Protein AF-A0A8S1ZGZ4-F1 (afdb_monomer_lite)

Structure (mmCIF, N/CA/C/O backbone):
data_AF-A0A8S1ZGZ4-F1
#
_entry.id   AF-A0A8S1ZGZ4-F1
#
loop_
_atom_site.group_PDB
_atom_site.id
_atom_site.type_symbol
_atom_site.label_atom_id
_atom_site.label_alt_id
_atom_site.label_comp_id
_atom_site.label_asym_id
_atom_site.label_entity_id
_atom_site.label_seq_id
_atom_site.pdbx_PDB_ins_code
_atom_site.Cartn_x
_atom_site.Cartn_y
_atom_site.Cartn_z
_atom_site.occupancy
_atom_site.B_iso_or_equiv
_atom_site.auth_seq_id
_atom_site.auth_comp_id
_atom_site.auth_asym_id
_atom_site.auth_atom_id
_atom_site.pdbx_PDB_model_num
ATOM 1 N N . MET A 1 1 ? 27.454 -4.202 -99.238 1.00 55.25 1 MET A N 1
ATOM 2 C CA . MET A 1 1 ? 28.048 -3.419 -98.124 1.00 55.25 1 MET A CA 1
ATOM 3 C C . MET A 1 1 ? 27.084 -3.150 -96.966 1.00 55.25 1 MET A C 1
ATOM 5 O O . MET A 1 1 ? 27.547 -2.927 -95.855 1.00 55.25 1 MET A O 1
ATOM 9 N N . GLU A 1 2 ? 25.766 -3.207 -97.170 1.00 52.31 2 GLU A N 1
ATOM 10 C CA . GLU A 1 2 ? 24.772 -2.875 -96.133 1.00 52.31 2 GLU A CA 1
ATOM 11 C C . GLU A 1 2 ? 24.447 -4.034 -95.172 1.00 52.31 2 GLU A C 1
ATOM 13 O O . GLU A 1 2 ? 24.202 -3.818 -93.986 1.00 52.31 2 GLU A O 1
ATOM 18 N N . THR A 1 3 ? 24.550 -5.280 -95.640 1.00 53.25 3 THR A N 1
ATOM 19 C CA . THR A 1 3 ? 24.254 -6.482 -94.839 1.00 53.25 3 THR A CA 1
ATOM 20 C C . THR A 1 3 ? 25.357 -6.811 -93.825 1.00 53.25 3 THR A C 1
ATOM 22 O O . THR A 1 3 ? 25.062 -7.242 -92.715 1.00 53.25 3 THR A O 1
ATOM 25 N N . GLN A 1 4 ? 26.626 -6.521 -94.143 1.00 50.28 4 GLN A N 1
ATOM 26 C CA . GLN A 1 4 ? 27.742 -6.685 -93.198 1.00 50.28 4 GLN A CA 1
ATOM 27 C C . GLN A 1 4 ? 27.735 -5.631 -92.079 1.00 50.28 4 GLN A C 1
ATOM 29 O O . GLN A 1 4 ? 28.105 -5.942 -90.950 1.00 50.28 4 GLN A O 1
ATOM 34 N N . ARG A 1 5 ? 27.253 -4.405 -92.342 1.00 51.22 5 ARG A N 1
ATOM 35 C CA . ARG A 1 5 ? 27.138 -3.365 -91.303 1.00 51.22 5 ARG A CA 1
ATOM 36 C C . ARG A 1 5 ? 26.069 -3.683 -90.258 1.00 51.22 5 ARG A C 1
ATOM 38 O O . ARG A 1 5 ? 26.283 -3.352 -89.095 1.00 51.22 5 ARG A O 1
ATOM 45 N N . ARG A 1 6 ? 24.965 -4.345 -90.635 1.00 49.91 6 ARG A N 1
ATOM 46 C CA . ARG A 1 6 ? 23.877 -4.722 -89.706 1.00 49.91 6 ARG A CA 1
ATOM 47 C C . ARG A 1 6 ? 24.255 -5.860 -88.752 1.00 49.91 6 ARG A C 1
ATOM 49 O O . ARG A 1 6 ? 23.847 -5.839 -87.598 1.00 49.91 6 ARG A O 1
ATOM 56 N N . ILE A 1 7 ? 25.085 -6.806 -89.196 1.00 52.94 7 ILE A N 1
ATOM 57 C CA . ILE A 1 7 ? 25.574 -7.900 -88.337 1.00 52.94 7 ILE A CA 1
ATOM 58 C C . ILE A 1 7 ? 26.598 -7.369 -87.323 1.00 52.94 7 ILE A C 1
ATOM 60 O O . ILE A 1 7 ? 26.542 -7.723 -86.149 1.00 52.94 7 ILE A O 1
ATOM 64 N N . ILE A 1 8 ? 27.472 -6.445 -87.736 1.00 52.94 8 ILE A N 1
ATOM 65 C CA . ILE A 1 8 ? 28.462 -5.834 -86.837 1.00 52.94 8 ILE A CA 1
ATOM 66 C C . ILE A 1 8 ? 27.777 -4.934 -85.794 1.00 52.94 8 ILE A C 1
ATOM 68 O O . ILE A 1 8 ? 28.098 -5.032 -84.617 1.00 52.94 8 ILE A O 1
ATOM 72 N N . THR A 1 9 ? 26.767 -4.139 -86.170 1.00 52.34 9 THR A N 1
ATOM 73 C CA . THR A 1 9 ? 26.016 -3.307 -85.202 1.00 52.34 9 THR A CA 1
ATOM 74 C C . THR A 1 9 ? 25.133 -4.122 -84.250 1.00 52.34 9 THR A C 1
ATOM 76 O O . THR A 1 9 ? 25.012 -3.752 -83.083 1.00 52.34 9 THR A O 1
ATOM 79 N N . SER A 1 10 ? 24.576 -5.256 -84.690 1.00 51.97 10 SER A N 1
ATOM 80 C CA . SER A 1 10 ? 23.815 -6.167 -83.821 1.00 51.97 10 SER A CA 1
ATOM 81 C C . SER A 1 10 ? 24.713 -6.915 -82.825 1.00 51.97 10 SER A C 1
ATOM 83 O O . SER A 1 10 ? 24.367 -6.984 -81.646 1.00 51.97 10 SER A O 1
ATOM 85 N N . CYS A 1 11 ? 25.897 -7.381 -83.246 1.00 52.00 11 CYS A N 1
ATOM 86 C CA . CYS A 1 11 ? 26.878 -7.987 -82.340 1.00 52.00 11 CYS A CA 1
ATOM 87 C C . CYS A 1 11 ? 27.464 -6.972 -81.347 1.00 52.00 11 CYS A C 1
ATOM 89 O O . CYS A 1 11 ? 27.639 -7.304 -80.178 1.00 52.00 11 CYS A O 1
ATOM 91 N N . SER A 1 12 ? 27.713 -5.725 -81.763 1.00 55.53 12 SER A N 1
ATOM 92 C CA . SER A 1 12 ? 28.175 -4.663 -80.856 1.00 55.53 12 SER A CA 1
ATOM 93 C C . SER A 1 12 ? 27.110 -4.258 -79.832 1.00 55.53 12 SER A C 1
ATOM 95 O O . SER A 1 12 ? 27.448 -3.979 -78.685 1.00 55.53 12 SER A O 1
ATOM 97 N N . SER A 1 13 ? 25.827 -4.264 -80.210 1.00 56.12 13 SER A N 1
ATOM 98 C CA . SER A 1 13 ? 24.723 -3.935 -79.301 1.00 56.12 13 SER A CA 1
ATOM 99 C C . SER A 1 13 ? 24.428 -5.064 -78.305 1.00 56.12 13 SER A C 1
ATOM 101 O O . SER A 1 13 ? 24.214 -4.781 -77.129 1.00 56.12 13 SER A O 1
ATOM 103 N N . MET A 1 14 ? 24.520 -6.337 -78.720 1.00 57.97 14 MET A N 1
ATOM 104 C CA . MET A 1 14 ? 24.410 -7.475 -77.795 1.00 57.97 14 MET A CA 1
ATOM 105 C C . MET A 1 14 ? 25.622 -7.595 -76.868 1.00 57.97 14 MET A C 1
ATOM 107 O O . MET A 1 14 ? 25.438 -7.876 -75.689 1.00 57.97 14 MET A O 1
ATOM 111 N N . ALA A 1 15 ? 26.839 -7.321 -77.351 1.00 62.81 15 ALA A N 1
ATOM 112 C CA . ALA A 1 15 ? 28.035 -7.284 -76.508 1.00 62.81 15 ALA A CA 1
ATOM 113 C C . ALA A 1 15 ? 27.983 -6.135 -75.489 1.00 62.81 15 ALA A C 1
ATOM 115 O O . ALA A 1 15 ? 28.354 -6.333 -74.337 1.00 62.81 15 ALA A O 1
ATOM 116 N N . ALA A 1 16 ? 27.465 -4.963 -75.875 1.00 63.78 16 ALA A N 1
ATOM 117 C CA . ALA A 1 16 ? 27.251 -3.847 -74.957 1.00 63.78 16 ALA A CA 1
ATOM 118 C C . ALA A 1 16 ? 26.170 -4.157 -73.909 1.00 63.78 16 ALA A C 1
ATOM 120 O O . ALA A 1 16 ? 26.357 -3.825 -72.744 1.00 63.78 16 ALA A O 1
ATOM 121 N N . LEU A 1 17 ? 25.082 -4.845 -74.282 1.00 63.00 17 LEU A N 1
ATOM 122 C CA . LEU A 1 17 ? 24.050 -5.278 -73.332 1.00 63.00 17 LEU A CA 1
ATOM 123 C C . LEU A 1 17 ? 24.567 -6.354 -72.367 1.00 63.00 17 LEU A C 1
ATOM 125 O O . LEU A 1 17 ? 24.240 -6.317 -71.184 1.00 63.00 17 LEU A O 1
ATOM 129 N N . PHE A 1 18 ? 25.393 -7.285 -72.856 1.00 65.00 18 PHE A N 1
ATOM 130 C CA . PHE A 1 18 ? 26.029 -8.306 -72.024 1.00 65.00 18 PHE A CA 1
ATOM 131 C C . PHE A 1 18 ? 27.053 -7.681 -71.077 1.00 65.00 18 PHE A C 1
ATOM 133 O O . PHE A 1 18 ? 27.026 -7.993 -69.897 1.00 65.00 18 PHE A O 1
ATOM 140 N N . LEU A 1 19 ? 27.874 -6.739 -71.558 1.00 64.06 19 LEU A N 1
ATOM 141 C CA . LEU A 1 19 ? 28.823 -5.982 -70.736 1.00 64.06 19 LEU A CA 1
ATOM 142 C C . LEU A 1 19 ? 28.114 -5.116 -69.688 1.00 64.06 19 LEU A C 1
ATOM 144 O O . LEU A 1 19 ? 28.581 -5.038 -68.556 1.00 64.06 19 LEU A O 1
ATOM 148 N N . PHE A 1 20 ? 26.967 -4.520 -70.027 1.00 66.44 20 PHE A N 1
ATOM 149 C CA . PHE A 1 20 ? 26.159 -3.727 -69.099 1.00 66.44 20 PHE A CA 1
ATOM 150 C C . PHE A 1 20 ? 25.445 -4.605 -68.060 1.00 66.44 20 PHE A C 1
ATOM 152 O O . PHE A 1 20 ? 25.427 -4.253 -66.887 1.00 66.44 20 PHE A O 1
ATOM 159 N N . MET A 1 21 ? 24.940 -5.784 -68.445 1.00 62.62 21 MET A N 1
ATOM 160 C CA . MET A 1 21 ? 24.380 -6.779 -67.517 1.00 62.62 21 MET A CA 1
ATOM 161 C C . MET A 1 21 ? 25.453 -7.410 -66.625 1.00 62.62 21 MET A C 1
ATOM 163 O O . MET A 1 21 ? 25.217 -7.588 -65.434 1.00 62.62 21 MET A O 1
ATOM 167 N N . THR A 1 22 ? 26.652 -7.695 -67.144 1.00 60.59 22 THR A N 1
ATOM 168 C CA . THR A 1 22 ? 27.775 -8.165 -66.320 1.00 60.59 22 THR A CA 1
ATOM 169 C C . THR A 1 22 ? 28.319 -7.061 -65.424 1.00 60.59 22 THR A C 1
ATOM 171 O O . THR A 1 22 ? 28.725 -7.360 -64.311 1.00 60.59 22 THR A O 1
ATOM 174 N N . ALA A 1 23 ? 28.275 -5.792 -65.844 1.00 58.47 23 ALA A N 1
ATOM 175 C CA . ALA A 1 23 ? 28.620 -4.656 -64.992 1.00 58.47 23 ALA A CA 1
ATOM 176 C C . ALA A 1 23 ? 27.558 -4.411 -63.907 1.00 58.47 23 ALA A C 1
ATOM 178 O O . ALA A 1 23 ? 27.926 -4.097 -62.778 1.00 58.47 23 ALA A O 1
ATOM 179 N N . LEU A 1 24 ? 26.265 -4.627 -64.194 1.00 53.91 24 LEU A N 1
ATOM 180 C CA . LEU A 1 24 ? 25.188 -4.605 -63.193 1.00 53.91 24 LEU A CA 1
ATOM 181 C C . LEU A 1 24 ? 25.302 -5.776 -62.200 1.00 53.91 24 LEU A C 1
ATOM 183 O O . LEU A 1 24 ? 25.127 -5.586 -61.003 1.00 53.91 24 LEU A O 1
ATOM 187 N N . MET A 1 25 ? 25.659 -6.978 -62.665 1.00 53.88 25 MET A N 1
ATOM 188 C CA . MET A 1 25 ? 25.876 -8.137 -61.786 1.00 53.88 25 MET A CA 1
ATOM 189 C C . MET A 1 25 ? 27.199 -8.050 -61.004 1.00 53.88 25 MET A C 1
ATOM 191 O O . MET A 1 25 ? 27.267 -8.494 -59.859 1.00 53.88 25 MET A O 1
ATOM 195 N N . ALA A 1 26 ? 28.233 -7.412 -61.561 1.00 48.25 26 ALA A N 1
ATOM 196 C CA . ALA A 1 26 ? 29.494 -7.147 -60.865 1.00 48.25 26 ALA A CA 1
ATOM 197 C C . ALA A 1 26 ? 29.379 -5.994 -59.852 1.00 48.25 26 ALA A C 1
ATOM 199 O O . ALA A 1 26 ? 30.044 -6.034 -58.822 1.00 48.25 26 ALA A O 1
ATOM 200 N N . SER A 1 27 ? 28.495 -5.015 -60.081 1.00 43.72 27 SER A N 1
ATOM 201 C CA . SER A 1 27 ? 28.184 -3.955 -59.103 1.00 43.72 27 SER A CA 1
ATOM 202 C C . SER A 1 27 ? 27.203 -4.393 -58.005 1.00 43.72 27 SER A C 1
ATOM 204 O O . SER A 1 27 ? 27.104 -3.721 -56.982 1.00 43.72 27 SER A O 1
ATOM 206 N N . CYS A 1 28 ? 26.552 -5.553 -58.150 1.00 39.19 28 CYS A N 1
ATOM 207 C CA . CYS A 1 28 ? 25.746 -6.184 -57.097 1.00 39.19 28 CYS A CA 1
ATOM 208 C C . CYS A 1 28 ? 26.504 -7.225 -56.249 1.00 39.19 28 CYS A C 1
ATOM 210 O O . CYS A 1 28 ? 25.917 -7.771 -55.319 1.00 39.19 28 CYS A O 1
ATOM 212 N N . SER A 1 29 ? 27.788 -7.490 -56.520 1.00 41.03 29 SER A N 1
ATOM 213 C CA . SER A 1 29 ? 28.545 -8.571 -55.857 1.00 41.03 29 SER A CA 1
ATOM 214 C C . SER A 1 29 ? 29.608 -8.088 -54.862 1.00 41.03 29 SER A C 1
ATOM 216 O O . SER A 1 29 ? 30.465 -8.857 -54.438 1.00 41.03 29 SER A O 1
ATOM 218 N N . SER A 1 30 ? 29.546 -6.826 -54.444 1.00 40.81 30 SER A N 1
ATOM 219 C CA . SER A 1 30 ? 30.388 -6.298 -53.368 1.00 40.81 30 SER A CA 1
ATOM 220 C C . SER A 1 30 ? 29.568 -5.450 -52.403 1.00 40.81 30 SER A C 1
ATOM 222 O O . SER A 1 30 ? 29.885 -4.292 -52.141 1.00 40.81 30 SER A O 1
ATOM 224 N N . ILE A 1 31 ? 28.520 -6.045 -51.830 1.00 37.00 31 ILE A N 1
ATOM 225 C CA . ILE A 1 31 ? 28.257 -5.772 -50.419 1.00 37.00 31 ILE A CA 1
ATOM 226 C C . ILE A 1 31 ? 29.355 -6.552 -49.710 1.00 37.00 31 ILE A C 1
ATOM 228 O O . ILE A 1 31 ? 29.251 -7.764 -49.534 1.00 37.00 31 ILE A O 1
ATOM 232 N N . ALA A 1 32 ? 30.468 -5.880 -49.415 1.00 32.84 32 ALA A N 1
ATOM 233 C CA . ALA A 1 32 ? 31.387 -6.401 -48.423 1.00 32.84 32 ALA A CA 1
ATOM 234 C C . ALA A 1 32 ? 30.526 -6.711 -47.196 1.00 32.84 32 ALA A C 1
ATOM 236 O O . ALA A 1 32 ? 29.868 -5.810 -46.673 1.00 32.84 32 ALA A O 1
ATOM 237 N N . ALA A 1 33 ? 30.447 -7.985 -46.808 1.00 36.81 33 ALA A N 1
ATOM 238 C CA . ALA A 1 33 ? 29.915 -8.332 -45.508 1.00 36.81 33 ALA A CA 1
ATOM 239 C C . ALA A 1 33 ? 30.717 -7.493 -44.513 1.00 36.81 33 ALA A C 1
ATOM 241 O O . ALA A 1 33 ? 31.943 -7.621 -44.441 1.00 36.81 33 ALA A O 1
ATOM 242 N N . SER A 1 34 ? 30.044 -6.559 -43.838 1.00 39.81 34 SER A N 1
ATOM 243 C CA . SER A 1 34 ? 30.618 -5.882 -42.684 1.00 39.81 34 SER A CA 1
ATOM 244 C C . SER A 1 34 ? 31.218 -6.975 -41.800 1.00 39.81 34 SER A C 1
ATOM 246 O O . SER A 1 34 ? 30.541 -7.989 -41.612 1.00 39.81 34 SER A O 1
ATOM 248 N N . PRO A 1 35 ? 32.467 -6.837 -41.323 1.00 43.38 35 PRO A N 1
ATOM 249 C CA . PRO A 1 35 ? 33.077 -7.869 -40.498 1.00 43.38 35 PRO A CA 1
ATOM 250 C C . PRO A 1 35 ? 32.102 -8.213 -39.374 1.00 43.38 35 PRO A C 1
ATOM 252 O O . PRO A 1 35 ? 31.629 -7.304 -38.686 1.00 43.38 35 PRO A O 1
ATOM 255 N N . THR A 1 36 ? 31.743 -9.493 -39.257 1.00 50.78 36 THR A N 1
ATOM 256 C CA . THR A 1 36 ? 30.897 -9.998 -38.179 1.00 50.78 36 THR A CA 1
ATOM 257 C C . THR A 1 36 ? 31.598 -9.617 -36.884 1.00 50.78 36 THR A C 1
ATOM 259 O O . THR A 1 36 ? 32.667 -10.139 -36.575 1.00 50.78 36 THR A O 1
ATOM 262 N N . GLN A 1 37 ? 31.084 -8.594 -36.198 1.00 62.62 37 GLN A N 1
ATOM 263 C CA . GLN A 1 37 ? 31.724 -8.097 -34.987 1.00 62.62 37 GLN A CA 1
ATOM 264 C C . GLN A 1 37 ? 31.580 -9.173 -33.921 1.00 62.62 37 GLN A C 1
ATOM 266 O O . GLN A 1 37 ? 30.465 -9.608 -33.624 1.00 62.62 37 GLN A O 1
ATOM 271 N N . SER A 1 38 ? 32.704 -9.612 -33.363 1.00 79.56 38 SER A N 1
ATOM 272 C CA . SER A 1 38 ? 32.685 -10.611 -32.305 1.00 79.56 38 SER A CA 1
ATOM 273 C C . SER A 1 38 ? 32.107 -9.997 -31.025 1.00 79.56 38 SER A C 1
ATOM 275 O O . SER A 1 38 ? 32.157 -8.777 -30.828 1.00 79.56 38 SER A O 1
ATOM 277 N N . PHE A 1 39 ? 31.549 -10.826 -30.136 1.00 89.19 39 PHE A N 1
ATOM 278 C CA . PHE A 1 39 ? 31.057 -10.369 -28.827 1.00 89.19 39 PHE A CA 1
ATOM 279 C C . PHE A 1 39 ? 32.114 -9.539 -28.087 1.00 89.19 39 PHE A C 1
ATOM 281 O O . PHE A 1 39 ? 31.843 -8.435 -27.611 1.00 89.19 39 PHE A O 1
ATOM 288 N N . GLU A 1 40 ? 33.343 -10.054 -28.082 1.00 89.19 40 GLU A N 1
ATOM 289 C CA . GLU A 1 40 ? 34.502 -9.468 -27.417 1.00 89.19 40 GLU A CA 1
ATOM 290 C C . GLU A 1 40 ? 34.894 -8.102 -27.979 1.00 89.19 40 GLU A C 1
ATOM 292 O O . GLU A 1 40 ? 35.521 -7.313 -27.281 1.00 89.19 40 GLU A O 1
ATOM 297 N N . ASP A 1 41 ? 34.517 -7.748 -29.205 1.00 88.81 41 ASP A N 1
ATOM 298 C CA . ASP A 1 41 ? 34.829 -6.415 -29.729 1.00 88.81 41 ASP A CA 1
ATOM 299 C C . ASP A 1 41 ? 33.991 -5.325 -29.047 1.00 88.81 41 ASP A C 1
ATOM 301 O O . ASP A 1 41 ? 34.423 -4.174 -28.930 1.00 88.81 41 ASP A O 1
ATOM 305 N N . ASN A 1 42 ? 32.799 -5.680 -28.561 1.00 90.94 42 ASN A N 1
ATOM 306 C CA . ASN A 1 42 ? 31.802 -4.714 -28.112 1.00 90.94 42 ASN A CA 1
ATOM 307 C C . ASN A 1 42 ? 31.422 -4.837 -26.641 1.00 90.94 42 ASN A C 1
ATOM 309 O O . ASN A 1 42 ? 31.034 -3.822 -26.055 1.00 90.94 42 ASN A O 1
ATOM 313 N N . PHE A 1 43 ? 31.528 -6.023 -26.043 1.00 95.19 43 PHE A N 1
ATOM 314 C CA . PHE A 1 43 ? 30.915 -6.328 -24.754 1.00 95.19 43 PHE A CA 1
ATOM 315 C C . PHE A 1 43 ? 31.894 -6.889 -23.724 1.00 95.19 43 PHE A C 1
ATOM 317 O O . PHE A 1 43 ? 32.937 -7.436 -24.061 1.00 95.19 43 PHE A O 1
ATOM 324 N N . ASN A 1 44 ? 31.528 -6.733 -22.454 1.00 94.31 44 ASN A N 1
ATOM 325 C CA . ASN A 1 44 ? 32.088 -7.449 -21.316 1.00 94.31 44 ASN A CA 1
ATOM 326 C C . ASN A 1 44 ? 30.947 -8.182 -20.602 1.00 94.31 44 ASN A C 1
ATOM 328 O O . ASN A 1 44 ? 29.873 -7.603 -20.404 1.00 94.31 44 ASN A O 1
ATOM 332 N N . ILE A 1 45 ? 31.193 -9.412 -20.157 1.00 93.81 45 ILE A N 1
ATOM 333 C CA . ILE A 1 45 ? 30.293 -10.113 -19.234 1.00 93.81 45 ILE A CA 1
ATOM 334 C C . ILE A 1 45 ? 30.349 -9.395 -17.880 1.00 93.81 45 ILE A C 1
ATOM 336 O O . ILE A 1 45 ? 31.421 -9.022 -17.407 1.00 93.81 45 ILE A O 1
ATOM 340 N N . MET A 1 46 ? 29.191 -9.151 -17.269 1.00 88.31 46 MET A N 1
ATOM 341 C CA . MET A 1 46 ? 29.104 -8.439 -15.994 1.00 88.31 46 MET A CA 1
ATOM 342 C C . MET A 1 46 ? 29.155 -9.383 -14.793 1.00 88.31 46 MET A C 1
ATOM 344 O O . MET A 1 46 ? 29.823 -9.084 -13.806 1.00 88.31 46 MET A O 1
ATOM 348 N N . TRP A 1 47 ? 28.419 -10.497 -14.854 1.00 85.31 47 TRP A N 1
ATOM 349 C CA . TRP A 1 47 ? 28.406 -11.527 -13.817 1.00 85.31 47 TRP A CA 1
ATOM 350 C C . TRP A 1 47 ? 27.997 -12.890 -14.391 1.00 85.31 47 TRP A C 1
ATOM 352 O O . TRP A 1 47 ? 27.318 -12.972 -15.413 1.00 85.31 47 TRP A O 1
ATOM 362 N N . SER A 1 48 ? 28.404 -13.947 -13.685 1.00 86.12 48 SER A N 1
ATOM 363 C CA . SER A 1 48 ? 28.189 -15.359 -14.024 1.00 86.12 48 SER A CA 1
ATOM 364 C C . SER A 1 48 ? 28.632 -15.762 -15.437 1.00 86.12 48 SER A C 1
ATOM 366 O O . SER A 1 48 ? 27.816 -16.025 -16.319 1.00 86.12 48 SER A O 1
ATOM 368 N N . GLU A 1 49 ? 29.948 -15.868 -15.640 1.00 87.31 49 GLU A N 1
ATOM 369 C CA . GLU A 1 49 ? 30.531 -16.357 -16.902 1.00 87.31 49 GLU A CA 1
ATOM 370 C C . GLU A 1 49 ? 30.071 -17.781 -17.254 1.00 87.31 49 GLU A C 1
ATOM 372 O O . GLU A 1 49 ? 29.899 -18.100 -18.425 1.00 87.31 49 GLU A O 1
ATOM 377 N N . ASN A 1 50 ? 29.782 -18.619 -16.251 1.00 91.75 50 ASN A N 1
ATOM 378 C CA . ASN A 1 50 ? 29.307 -19.993 -16.455 1.00 91.75 50 ASN A CA 1
ATOM 379 C C . ASN A 1 50 ? 27.893 -20.073 -17.065 1.00 91.75 50 ASN A C 1
ATOM 381 O O . ASN A 1 50 ? 27.505 -21.128 -17.563 1.00 91.75 50 ASN A O 1
ATOM 385 N N . HIS A 1 51 ? 27.135 -18.973 -17.029 1.00 94.94 51 HIS A N 1
ATOM 386 C CA . HIS A 1 51 ? 25.774 -18.859 -17.567 1.00 94.94 51 HIS A CA 1
ATOM 387 C C . HIS A 1 51 ? 25.732 -18.098 -18.899 1.00 94.94 51 HIS A C 1
ATOM 389 O O . HIS A 1 51 ? 24.655 -17.745 -19.385 1.00 94.94 51 HIS A O 1
ATOM 395 N N . PHE A 1 52 ? 26.903 -17.856 -19.489 1.00 96.19 52 PHE A N 1
ATOM 396 C CA . PHE A 1 52 ? 27.070 -17.295 -20.818 1.00 96.19 52 PHE A CA 1
ATOM 397 C C . PHE A 1 52 ? 27.696 -18.347 -21.735 1.00 96.19 52 PHE A C 1
ATOM 399 O O . PHE A 1 52 ? 28.738 -18.920 -21.425 1.00 96.19 52 PHE A O 1
ATOM 406 N N . THR A 1 53 ? 27.074 -18.609 -22.883 1.00 94.69 53 THR A N 1
ATOM 407 C CA . THR A 1 53 ? 27.639 -19.521 -23.889 1.00 94.69 53 THR A CA 1
ATOM 408 C C . THR A 1 53 ? 27.574 -18.909 -25.276 1.00 94.69 53 THR A C 1
ATOM 410 O O . THR A 1 53 ? 26.660 -18.150 -25.592 1.00 94.69 53 THR A O 1
ATOM 413 N N . THR A 1 54 ? 28.530 -19.281 -26.119 1.00 93.62 54 THR A N 1
ATOM 414 C CA . THR A 1 54 ? 28.627 -18.820 -27.504 1.00 93.62 54 THR A CA 1
ATOM 415 C C . THR A 1 54 ? 28.515 -20.018 -28.445 1.00 93.62 54 THR A C 1
ATOM 417 O O . THR A 1 54 ? 28.994 -21.104 -28.116 1.00 93.62 54 THR A O 1
ATOM 420 N N . SER A 1 55 ? 27.861 -19.852 -29.596 1.00 92.88 55 SER A N 1
ATOM 421 C CA . SER A 1 55 ? 27.834 -20.868 -30.656 1.00 92.88 55 SER A CA 1
ATOM 422 C C . SER A 1 55 ? 29.231 -21.152 -31.220 1.00 92.88 55 SER A C 1
ATOM 424 O O . SER A 1 55 ? 30.150 -20.350 -31.072 1.00 92.88 55 SER A O 1
ATOM 426 N N . GLU A 1 56 ? 29.396 -22.291 -31.898 1.00 87.88 56 GLU A N 1
ATOM 427 C CA . GLU A 1 56 ? 30.691 -22.708 -32.467 1.00 87.88 56 GLU A CA 1
ATOM 428 C C . GLU A 1 56 ? 31.285 -21.685 -33.452 1.00 87.88 56 GLU A C 1
ATOM 430 O O . GLU A 1 56 ? 32.503 -21.548 -33.538 1.00 87.88 56 GLU A O 1
ATOM 435 N N . ASP A 1 57 ? 30.432 -20.951 -34.169 1.00 87.06 57 ASP A N 1
ATOM 436 C CA . ASP A 1 57 ? 30.808 -19.895 -35.116 1.00 87.06 57 ASP A CA 1
ATOM 437 C C . ASP A 1 57 ? 31.056 -18.522 -34.462 1.00 87.06 57 ASP A C 1
ATOM 439 O O . ASP A 1 57 ? 31.515 -17.599 -35.132 1.00 87.06 57 ASP A O 1
ATOM 443 N N . GLY A 1 58 ? 30.793 -18.366 -33.160 1.00 86.94 58 GLY A N 1
ATOM 444 C CA . GLY A 1 58 ? 30.969 -17.094 -32.456 1.00 86.94 58 GLY A CA 1
ATOM 445 C C . GLY A 1 58 ? 29.811 -16.097 -32.606 1.00 86.94 58 GLY A C 1
ATOM 446 O O . GLY A 1 58 ? 29.838 -15.041 -31.967 1.00 86.94 58 GLY A O 1
ATOM 447 N N . GLU A 1 59 ? 28.807 -16.400 -33.435 1.00 89.00 59 GLU A N 1
ATOM 448 C CA . GLU A 1 59 ? 27.800 -15.422 -33.874 1.00 89.00 59 GLU A CA 1
ATOM 449 C C . GLU A 1 59 ? 26.588 -15.309 -32.939 1.00 89.00 59 GLU A C 1
ATOM 451 O O . GLU A 1 59 ? 25.921 -14.273 -32.918 1.00 89.00 59 GLU A O 1
ATOM 456 N N . ILE A 1 60 ? 26.284 -16.360 -32.171 1.00 95.38 60 ILE A N 1
ATOM 457 C CA . ILE A 1 60 ? 25.133 -16.418 -31.267 1.00 95.38 60 ILE A CA 1
ATOM 458 C C . ILE A 1 60 ? 25.614 -16.478 -29.825 1.00 95.38 60 ILE A C 1
ATOM 460 O O . ILE A 1 60 ? 26.382 -17.362 -29.448 1.00 95.38 60 ILE A O 1
ATOM 464 N N . TRP A 1 61 ? 25.078 -15.586 -29.000 1.00 95.75 61 TRP A N 1
ATOM 465 C CA . TRP A 1 61 ? 25.373 -15.499 -27.573 1.00 95.75 61 TRP A CA 1
ATOM 466 C C . TRP A 1 61 ? 24.127 -15.874 -26.783 1.00 95.75 61 TRP A C 1
ATOM 468 O O . TRP A 1 61 ? 23.045 -15.360 -27.059 1.00 95.75 61 TRP A O 1
ATOM 478 N N . ASN A 1 62 ? 24.253 -16.774 -25.818 1.00 97.38 62 ASN A N 1
ATOM 479 C CA . ASN A 1 62 ? 23.143 -17.267 -25.014 1.00 97.38 62 ASN A CA 1
ATOM 480 C C . ASN A 1 62 ? 23.369 -16.917 -23.550 1.00 97.38 62 ASN A C 1
ATOM 482 O O . ASN A 1 62 ? 24.424 -17.224 -22.995 1.00 97.38 62 ASN A O 1
ATOM 486 N N . LEU A 1 63 ? 22.353 -16.326 -22.930 1.00 97.81 63 LEU A N 1
ATOM 487 C CA . LEU A 1 63 ? 22.311 -16.078 -21.496 1.00 97.81 63 LEU A CA 1
ATOM 488 C C . LEU A 1 63 ? 21.333 -17.071 -20.885 1.00 97.81 63 LEU A C 1
ATOM 490 O O . LEU A 1 63 ? 20.183 -17.158 -21.323 1.00 97.81 63 LEU A O 1
ATOM 494 N N . SER A 1 64 ? 21.786 -17.806 -19.876 1.00 97.50 64 SER A N 1
ATOM 495 C CA . SER A 1 64 ? 20.951 -18.743 -19.132 1.00 97.50 64 SER A CA 1
ATOM 496 C C . SER A 1 64 ? 20.622 -18.235 -17.732 1.00 97.50 64 SER A C 1
ATOM 498 O O . SER A 1 64 ? 21.442 -17.592 -17.081 1.00 97.50 64 SER A O 1
ATOM 500 N N . LEU A 1 65 ? 19.430 -18.578 -17.259 1.00 98.00 65 LEU A N 1
ATOM 501 C CA . LEU A 1 65 ? 18.980 -18.388 -15.888 1.00 98.00 65 LEU A CA 1
ATOM 502 C C . LEU A 1 65 ? 18.557 -19.736 -15.308 1.00 98.00 65 LEU A C 1
ATOM 504 O O . LEU A 1 65 ? 17.748 -20.454 -15.902 1.00 98.00 65 LEU A O 1
ATOM 508 N N . ASP A 1 66 ? 19.056 -20.040 -14.119 1.00 96.31 66 ASP A N 1
ATOM 509 C CA . ASP A 1 66 ? 18.587 -21.130 -13.273 1.00 96.31 66 ASP A CA 1
ATOM 510 C C . ASP A 1 66 ? 18.425 -20.647 -11.824 1.00 96.31 66 ASP A C 1
ATOM 512 O O . ASP A 1 66 ? 18.480 -19.448 -11.544 1.00 96.31 66 ASP A O 1
ATOM 516 N N . ASN A 1 67 ? 18.143 -21.577 -10.912 1.00 94.00 67 ASN A N 1
ATOM 517 C CA . ASN A 1 67 ? 17.854 -21.251 -9.518 1.00 94.00 67 ASN A CA 1
ATOM 518 C C . ASN A 1 67 ? 19.080 -20.721 -8.753 1.00 94.00 67 ASN A C 1
ATOM 520 O O . ASN A 1 67 ? 18.915 -20.187 -7.657 1.00 94.00 67 ASN A O 1
ATOM 524 N N . ASP A 1 68 ? 20.287 -20.871 -9.303 1.00 93.31 68 ASP A N 1
ATOM 525 C CA . ASP A 1 68 ? 21.506 -20.382 -8.670 1.00 93.31 68 ASP A CA 1
ATOM 526 C C . ASP A 1 68 ? 21.752 -18.923 -9.061 1.00 93.31 68 ASP A C 1
ATOM 528 O O . ASP A 1 68 ? 21.969 -18.073 -8.192 1.00 93.31 68 ASP A O 1
ATOM 532 N N . THR A 1 69 ? 21.720 -18.606 -10.362 1.00 93.94 69 THR A N 1
ATOM 533 C CA . THR A 1 69 ? 21.952 -17.236 -10.830 1.00 93.94 69 THR A CA 1
ATOM 534 C C . THR A 1 69 ? 21.464 -16.973 -12.257 1.00 93.94 69 THR A C 1
ATOM 536 O O . THR A 1 69 ? 21.201 -17.879 -13.047 1.00 93.94 69 THR A O 1
ATOM 539 N N . GLY A 1 70 ? 21.340 -15.685 -12.579 1.00 94.06 70 GLY A N 1
ATOM 540 C CA . GLY A 1 70 ? 21.169 -15.196 -13.944 1.00 94.06 70 GLY A CA 1
ATOM 541 C C . GLY A 1 70 ? 22.497 -14.775 -14.567 1.00 94.06 70 GLY A C 1
ATOM 542 O O . GLY A 1 70 ? 23.567 -14.964 -13.992 1.00 94.06 70 GLY A O 1
ATOM 543 N N . CYS A 1 71 ? 22.429 -14.114 -15.716 1.00 94.12 71 CYS A N 1
ATOM 544 C CA . CYS A 1 71 ? 23.606 -13.622 -16.429 1.00 94.12 71 CYS A CA 1
ATOM 545 C C . CYS A 1 71 ? 23.317 -12.265 -17.073 1.00 94.12 71 CYS A C 1
ATOM 547 O O . CYS A 1 71 ? 22.159 -11.930 -17.344 1.00 94.12 71 CYS A O 1
ATOM 549 N N . GLY A 1 72 ? 24.369 -11.495 -17.340 1.00 95.00 72 GLY A N 1
ATOM 550 C CA . GLY A 1 72 ? 24.272 -10.252 -18.087 1.00 95.00 72 GLY A CA 1
ATOM 551 C C . GLY A 1 72 ? 25.602 -9.790 -18.666 1.00 95.00 72 GLY A C 1
ATOM 552 O O . GLY A 1 72 ? 26.677 -10.161 -18.192 1.00 95.00 72 GLY A O 1
ATOM 553 N N . PHE A 1 73 ? 25.521 -8.952 -19.693 1.00 95.50 73 PHE A N 1
ATOM 554 C CA . PHE A 1 73 ? 26.660 -8.302 -20.331 1.00 95.50 73 PHE A CA 1
ATOM 555 C C . PHE A 1 73 ? 26.385 -6.817 -20.562 1.00 95.50 73 PHE A C 1
ATOM 557 O O . PHE A 1 73 ? 25.237 -6.373 -20.599 1.00 95.50 73 PHE A O 1
ATOM 564 N N . GLN A 1 74 ? 27.455 -6.051 -20.751 1.00 95.44 74 GLN A N 1
ATOM 565 C CA . GLN A 1 74 ? 27.405 -4.616 -21.019 1.00 95.44 74 GLN A CA 1
ATOM 566 C C . GLN A 1 74 ? 28.379 -4.222 -22.124 1.00 95.44 74 GLN A C 1
ATOM 568 O O . GLN A 1 74 ? 29.367 -4.917 -22.354 1.00 95.44 74 GLN A O 1
ATOM 573 N N . THR A 1 75 ? 28.163 -3.086 -22.784 1.00 95.44 75 THR A N 1
ATOM 574 C CA . THR A 1 75 ? 29.129 -2.556 -23.753 1.00 95.44 75 THR A CA 1
ATOM 575 C C . THR A 1 75 ? 30.435 -2.120 -23.087 1.00 95.44 75 THR A C 1
ATOM 577 O O . THR A 1 75 ? 30.453 -1.630 -21.960 1.00 95.44 75 THR A O 1
ATOM 580 N N . LYS A 1 76 ? 31.553 -2.220 -23.813 1.00 93.75 76 LYS A N 1
ATOM 581 C CA . LYS A 1 76 ? 32.872 -1.716 -23.377 1.00 93.75 76 LYS A CA 1
ATOM 582 C C . LYS A 1 76 ? 32.933 -0.193 -23.293 1.00 93.75 76 LYS A C 1
ATOM 584 O O . LYS A 1 76 ? 33.743 0.366 -22.558 1.00 93.75 76 LYS A O 1
ATOM 589 N N . HIS A 1 77 ? 32.097 0.483 -24.073 1.00 93.06 77 HIS A N 1
ATOM 590 C CA . HIS A 1 77 ? 32.058 1.935 -24.167 1.00 93.06 77 HIS A CA 1
ATOM 591 C C . HIS A 1 77 ? 30.675 2.467 -23.813 1.00 93.06 77 HIS A C 1
ATOM 593 O O . HIS A 1 77 ? 29.661 1.815 -24.075 1.00 93.06 77 HIS A O 1
ATOM 599 N N . MET A 1 78 ? 30.659 3.680 -23.267 1.00 94.62 78 MET A N 1
ATOM 600 C CA . MET A 1 78 ? 29.446 4.472 -23.127 1.00 94.62 78 MET A CA 1
ATOM 601 C C . MET A 1 78 ? 29.173 5.231 -24.420 1.00 94.62 78 MET A C 1
ATOM 603 O O . MET A 1 78 ? 30.096 5.602 -25.153 1.00 94.62 78 MET A O 1
ATOM 607 N N . TYR A 1 79 ? 27.907 5.526 -24.658 1.00 95.06 79 TYR A N 1
ATOM 608 C CA . TYR A 1 79 ? 27.450 6.286 -25.805 1.00 95.06 79 TYR A CA 1
ATOM 609 C C . TYR A 1 79 ? 26.510 7.400 -25.360 1.00 95.06 79 TYR A C 1
ATOM 611 O O . TYR A 1 79 ? 25.825 7.280 -24.345 1.00 95.06 79 TYR A O 1
ATOM 619 N N . ARG A 1 80 ? 26.458 8.487 -26.125 1.00 93.62 80 ARG A N 1
ATOM 620 C CA . ARG A 1 80 ? 25.440 9.523 -25.961 1.00 93.62 80 ARG A CA 1
ATOM 621 C C . ARG A 1 80 ? 24.871 9.870 -27.320 1.00 93.62 80 ARG A C 1
ATOM 623 O O . ARG A 1 80 ? 25.560 10.501 -28.108 1.00 93.62 80 ARG A O 1
ATOM 630 N N . PHE A 1 81 ? 23.625 9.472 -27.547 1.00 94.25 81 PHE A N 1
ATOM 631 C CA . PHE A 1 81 ? 22.964 9.473 -28.852 1.00 94.25 81 PHE A CA 1
ATOM 632 C C . PHE A 1 81 ? 23.512 8.433 -29.840 1.00 94.25 81 PHE A C 1
ATOM 634 O O . PHE A 1 81 ? 24.660 7.983 -29.752 1.00 94.25 81 PHE A O 1
ATOM 641 N N . GLY A 1 82 ? 22.656 8.036 -30.777 1.00 95.06 82 GLY A N 1
ATOM 642 C CA . GLY A 1 82 ? 22.942 7.046 -31.801 1.00 95.06 82 GLY A CA 1
ATOM 643 C C . GLY A 1 82 ? 21.794 6.086 -32.080 1.00 95.06 82 GLY A C 1
ATOM 644 O O . GLY A 1 82 ? 20.684 6.208 -31.554 1.00 95.06 82 GLY A O 1
ATOM 645 N N . TRP A 1 83 ? 22.116 5.098 -32.903 1.00 97.06 83 TRP A N 1
ATOM 646 C CA . TRP A 1 83 ? 21.309 3.930 -33.206 1.00 97.06 83 TRP A CA 1
ATOM 647 C C . TRP A 1 83 ? 21.936 2.678 -32.590 1.00 97.06 83 TRP A C 1
ATOM 649 O O . TRP A 1 83 ? 23.115 2.396 -32.807 1.00 97.06 83 TRP A O 1
ATOM 659 N N . PHE A 1 84 ? 21.135 1.921 -31.845 1.00 97.56 84 PHE A N 1
ATOM 660 C CA . PHE A 1 84 ? 21.549 0.695 -31.162 1.00 97.56 84 PHE A CA 1
ATOM 661 C C . PHE A 1 84 ? 20.586 -0.414 -31.532 1.00 97.56 84 PHE A C 1
ATOM 663 O O . PHE A 1 84 ? 19.384 -0.262 -31.343 1.00 97.56 84 PHE A O 1
ATOM 670 N N . SER A 1 85 ? 21.083 -1.526 -32.054 1.00 97.69 85 SER A N 1
ATOM 671 C CA . SER A 1 85 ? 20.239 -2.592 -32.577 1.00 97.69 85 SER A CA 1
ATOM 672 C C . SER A 1 85 ? 20.831 -3.956 -32.274 1.00 97.69 85 SER A C 1
ATOM 674 O O . SER A 1 85 ? 22.021 -4.173 -32.474 1.00 97.69 85 SER A O 1
ATOM 676 N N . MET A 1 86 ? 19.987 -4.884 -31.834 1.00 97.12 86 MET A N 1
ATOM 677 C CA . MET A 1 86 ? 20.370 -6.264 -31.543 1.00 97.12 86 MET A CA 1
ATOM 678 C C . MET A 1 86 ? 19.244 -7.201 -31.970 1.00 97.12 86 MET A C 1
ATOM 680 O O . MET A 1 86 ? 18.066 -6.862 -31.826 1.00 97.12 86 MET A O 1
ATOM 684 N N . LYS A 1 87 ? 19.579 -8.390 -32.476 1.00 98.25 87 LYS A N 1
ATOM 685 C CA . LYS A 1 87 ? 18.589 -9.450 -32.669 1.00 98.25 87 LYS A CA 1
ATOM 686 C C . LYS A 1 87 ? 18.484 -10.317 -31.430 1.00 98.25 87 LYS A C 1
ATOM 688 O O . LYS A 1 87 ? 19.489 -10.852 -30.972 1.00 98.25 87 LYS A O 1
ATOM 693 N N . LEU A 1 88 ? 17.268 -10.473 -30.917 1.00 98.38 88 LEU A N 1
ATOM 694 C CA . LEU A 1 88 ? 16.976 -11.296 -29.748 1.00 98.38 88 LEU A CA 1
ATOM 695 C C . LEU A 1 88 ? 15.983 -12.396 -30.121 1.00 98.38 88 LEU A C 1
ATOM 697 O O . LEU A 1 88 ? 15.030 -12.159 -30.868 1.00 98.38 88 LEU A O 1
ATOM 701 N N . LYS A 1 89 ? 16.183 -13.575 -29.539 1.00 98.50 89 LYS A N 1
ATOM 702 C CA . LYS A 1 89 ? 15.198 -14.655 -29.468 1.00 98.50 89 LYS A CA 1
ATOM 703 C C . LYS A 1 89 ? 14.966 -14.989 -27.997 1.00 98.50 89 LYS A C 1
ATOM 705 O O . LYS A 1 89 ? 15.919 -15.251 -27.263 1.00 98.50 89 LYS A O 1
ATOM 710 N N . LEU A 1 90 ? 13.712 -14.916 -27.564 1.00 98.31 90 LEU A N 1
ATOM 711 C CA . LEU A 1 90 ? 13.344 -15.022 -26.151 1.00 98.31 90 LEU A CA 1
ATOM 712 C C . LEU A 1 90 ? 13.194 -16.477 -25.695 1.00 98.31 90 LEU A C 1
ATOM 714 O O . LEU A 1 90 ? 13.147 -17.401 -26.509 1.00 98.31 90 LEU A O 1
ATOM 718 N N . VAL A 1 91 ? 13.081 -16.662 -24.378 1.00 97.94 91 VAL A N 1
ATOM 719 C CA . VAL A 1 91 ? 12.909 -17.971 -23.737 1.00 97.94 91 VAL A CA 1
ATOM 720 C C . VAL A 1 91 ? 11.642 -18.663 -24.251 1.00 97.94 91 VAL A C 1
ATOM 722 O O . VAL A 1 91 ? 10.533 -18.151 -24.113 1.00 97.94 91 VAL A O 1
ATOM 725 N N . GLY A 1 92 ? 11.799 -19.849 -24.835 1.00 94.00 92 GLY A N 1
ATOM 726 C CA . GLY A 1 92 ? 10.672 -20.679 -25.260 1.00 94.00 92 GLY A CA 1
ATOM 727 C C . GLY A 1 92 ? 10.030 -21.455 -24.107 1.00 94.00 92 GLY A C 1
ATOM 728 O O . GLY A 1 92 ? 10.668 -21.747 -23.101 1.00 94.00 92 GLY A O 1
ATOM 729 N N . GLY A 1 93 ? 8.773 -21.870 -24.283 1.00 95.06 93 GLY A N 1
ATOM 730 C CA . GLY A 1 93 ? 8.082 -22.727 -23.315 1.00 95.06 93 GLY A CA 1
ATOM 731 C C . GLY A 1 93 ? 7.418 -21.945 -22.181 1.00 95.06 93 GLY A C 1
ATOM 732 O O . GLY A 1 93 ? 6.623 -21.050 -22.447 1.00 95.06 93 GLY A O 1
ATOM 733 N N . ASP A 1 94 ? 7.632 -22.366 -20.933 1.00 96.88 94 ASP A N 1
ATOM 734 C CA . ASP A 1 94 ? 7.178 -21.627 -19.747 1.00 96.88 94 ASP A CA 1
ATOM 735 C C . ASP A 1 94 ? 8.317 -20.724 -19.280 1.00 96.88 94 ASP A C 1
ATOM 737 O O . ASP A 1 94 ? 9.394 -21.213 -18.954 1.00 96.88 94 ASP A O 1
ATOM 741 N N . SER A 1 95 ? 8.069 -19.423 -19.273 1.00 97.44 95 SER A N 1
ATOM 742 C CA . SER A 1 95 ? 9.004 -18.393 -18.835 1.00 97.44 95 SER A CA 1
ATOM 743 C C . SER A 1 95 ? 8.359 -17.437 -17.833 1.00 97.44 95 SER A C 1
ATOM 745 O O . SER A 1 95 ? 8.837 -16.320 -17.639 1.00 97.44 95 SER A O 1
ATOM 747 N N . ALA A 1 96 ? 7.251 -17.838 -17.199 1.00 96.69 96 ALA A N 1
ATOM 748 C CA . ALA A 1 96 ? 6.607 -17.016 -16.184 1.00 96.69 96 ALA A CA 1
ATOM 749 C C . ALA A 1 96 ? 7.607 -16.634 -15.080 1.00 96.69 96 ALA A C 1
ATOM 751 O O . ALA A 1 96 ? 8.381 -17.472 -14.637 1.00 96.69 96 ALA A O 1
ATOM 752 N N . GLY A 1 97 ? 7.595 -15.371 -14.658 1.00 93.81 97 GLY A N 1
ATOM 753 C CA . GLY A 1 97 ? 8.501 -14.804 -13.659 1.00 93.81 97 GLY A CA 1
ATOM 754 C C . GLY A 1 97 ? 9.907 -14.465 -14.173 1.00 93.81 97 GLY A C 1
ATOM 755 O O . GLY A 1 97 ? 10.661 -13.818 -13.451 1.00 93.81 97 GLY A O 1
ATOM 756 N N . VAL A 1 98 ? 10.259 -14.818 -15.414 1.00 98.00 98 VAL A N 1
ATOM 757 C CA . VAL A 1 98 ? 11.565 -14.510 -16.019 1.00 98.00 98 VAL A CA 1
ATOM 758 C C . VAL A 1 98 ? 11.491 -13.226 -16.841 1.00 98.00 98 VAL A C 1
ATOM 760 O O . VAL A 1 98 ? 10.579 -13.043 -17.652 1.00 98.00 98 VAL A O 1
ATOM 763 N N . VAL A 1 99 ? 12.480 -12.349 -16.661 1.00 98.50 99 VAL A N 1
ATOM 764 C CA . VAL A 1 99 ? 12.654 -11.131 -17.458 1.00 98.50 99 VAL A CA 1
ATOM 765 C C . VAL A 1 99 ? 13.952 -11.218 -18.241 1.00 98.50 99 VAL A C 1
ATOM 767 O O . VAL A 1 99 ? 15.026 -11.419 -17.675 1.00 98.50 99 VAL A O 1
ATOM 770 N N . THR A 1 100 ? 13.846 -11.028 -19.553 1.00 98.50 100 THR A N 1
ATOM 771 C CA . THR A 1 100 ? 14.989 -10.705 -20.411 1.00 98.50 100 THR A CA 1
ATOM 772 C C . THR A 1 100 ? 15.005 -9.193 -20.597 1.00 98.50 100 THR A C 1
ATOM 774 O O . THR A 1 100 ? 14.010 -8.631 -21.042 1.00 98.50 100 THR A O 1
ATOM 777 N N . ALA A 1 101 ? 16.097 -8.520 -20.255 1.00 97.56 101 ALA A N 1
ATOM 778 C CA . ALA A 1 101 ? 16.229 -7.072 -20.385 1.00 97.56 101 ALA A CA 1
ATOM 779 C C . ALA A 1 101 ? 17.255 -6.711 -21.464 1.00 97.56 101 ALA A C 1
ATOM 781 O O . ALA A 1 101 ? 18.285 -7.372 -21.600 1.00 97.56 101 ALA A O 1
ATOM 782 N N . TYR A 1 102 ? 16.985 -5.657 -22.226 1.00 97.50 102 TYR A N 1
ATOM 783 C CA . TYR A 1 102 ? 17.889 -5.020 -23.181 1.00 97.50 102 TYR A CA 1
ATOM 784 C C . TYR A 1 102 ? 17.718 -3.512 -23.031 1.00 97.50 102 TYR A C 1
ATOM 786 O O . TYR A 1 102 ? 16.688 -2.956 -23.405 1.00 97.50 102 TYR A O 1
ATOM 794 N N . TYR A 1 103 ? 18.687 -2.857 -22.409 1.00 97.12 103 TYR A N 1
ATOM 795 C CA . TYR A 1 103 ? 18.487 -1.508 -21.896 1.00 97.12 103 TYR A CA 1
ATOM 796 C C . TYR A 1 103 ? 19.762 -0.681 -21.947 1.00 97.12 103 TYR A C 1
ATOM 798 O O . TYR A 1 103 ? 20.857 -1.207 -22.121 1.00 97.12 103 TYR A O 1
ATOM 806 N N . MET A 1 104 ? 19.631 0.634 -21.819 1.00 97.00 104 MET A N 1
ATOM 807 C CA . MET A 1 104 ? 20.761 1.543 -21.671 1.00 97.00 104 MET A CA 1
ATOM 808 C C . MET A 1 104 ? 20.700 2.212 -20.310 1.00 97.00 104 MET A C 1
ATOM 810 O O . MET A 1 104 ? 19.620 2.617 -19.906 1.00 97.00 104 MET A O 1
ATOM 814 N N . CYS A 1 105 ? 21.831 2.358 -19.622 1.00 96.31 105 CYS A N 1
ATOM 815 C CA . CYS A 1 105 ? 21.883 2.988 -18.303 1.00 96.31 105 CYS A CA 1
ATOM 816 C C . CYS A 1 105 ? 23.180 3.792 -18.104 1.00 96.31 105 CYS A C 1
ATOM 818 O O . CYS A 1 105 ? 24.256 3.396 -18.561 1.00 96.31 105 CYS A O 1
ATOM 820 N N . SER A 1 106 ? 23.090 4.948 -17.436 1.00 94.50 106 SER A N 1
ATOM 821 C CA . SER A 1 106 ? 24.239 5.843 -17.210 1.00 94.50 106 SER A CA 1
ATOM 822 C C . SER A 1 106 ? 25.170 5.405 -16.082 1.00 94.50 106 SER A C 1
ATOM 824 O O . SER A 1 106 ? 26.280 5.918 -15.968 1.00 94.50 106 SER A O 1
ATOM 826 N N . GLU A 1 107 ? 24.719 4.486 -15.233 1.00 88.00 107 GLU A N 1
ATOM 827 C CA . GLU A 1 107 ? 25.463 3.970 -14.084 1.00 88.00 107 GLU A CA 1
ATOM 828 C C . GLU A 1 107 ? 25.551 2.443 -14.153 1.00 88.00 107 GLU A C 1
ATOM 830 O O . GLU A 1 107 ? 24.627 1.776 -14.618 1.00 88.00 107 GLU A O 1
ATOM 835 N N . ASN A 1 108 ? 26.642 1.862 -13.656 1.00 74.56 108 ASN A N 1
ATOM 836 C CA . ASN A 1 108 ? 26.732 0.408 -13.534 1.00 74.56 108 ASN A CA 1
ATOM 837 C C . ASN A 1 108 ? 25.813 -0.063 -12.395 1.00 74.56 108 ASN A C 1
ATOM 839 O O . ASN A 1 108 ? 25.947 0.404 -11.267 1.00 74.56 108 ASN A O 1
ATOM 843 N N . GLY A 1 109 ? 24.905 -1.003 -12.676 1.00 64.62 109 GLY A N 1
ATOM 844 C CA . GLY A 1 109 ? 24.092 -1.661 -11.643 1.00 64.62 109 GLY A CA 1
ATOM 845 C C . GLY A 1 109 ? 22.914 -0.845 -11.090 1.00 64.62 109 GLY A C 1
ATOM 846 O O . GLY A 1 109 ? 22.667 -0.885 -9.890 1.00 64.62 109 GLY A O 1
ATOM 847 N N . ALA A 1 110 ? 22.175 -0.130 -11.949 1.00 71.94 110 ALA A N 1
ATOM 848 C CA . ALA A 1 110 ? 20.915 0.548 -11.612 1.00 71.94 110 ALA A CA 1
ATOM 849 C C . ALA A 1 110 ? 20.986 1.522 -10.408 1.00 71.94 110 ALA A C 1
ATOM 851 O O . ALA A 1 110 ? 20.124 1.519 -9.527 1.00 71.94 110 ALA A O 1
ATOM 852 N N . GLY A 1 111 ? 21.994 2.398 -10.380 1.00 75.94 111 GLY A N 1
ATOM 853 C CA . GLY A 1 111 ? 22.173 3.367 -9.296 1.00 75.94 111 GLY A CA 1
ATOM 854 C C . GLY A 1 111 ? 21.073 4.446 -9.169 1.00 75.94 111 GLY A C 1
ATOM 855 O O . GLY A 1 111 ? 20.147 4.532 -9.988 1.00 75.94 111 GLY A O 1
ATOM 856 N N . PRO A 1 112 ? 21.107 5.245 -8.086 1.00 84.06 112 PRO A N 1
ATOM 857 C CA . PRO A 1 112 ? 19.981 6.067 -7.638 1.00 84.06 112 PRO A CA 1
ATOM 858 C C . PRO A 1 112 ? 19.740 7.323 -8.477 1.00 84.06 112 PRO A C 1
ATOM 860 O O . PRO A 1 112 ? 18.653 7.883 -8.394 1.00 84.06 112 PRO A O 1
ATOM 863 N N . GLU A 1 113 ? 20.716 7.776 -9.265 1.00 88.38 113 GLU A N 1
ATOM 864 C CA . GLU A 1 113 ? 20.611 8.988 -10.089 1.00 88.38 113 GLU A CA 1
ATOM 865 C C . GLU A 1 113 ? 20.679 8.678 -11.587 1.00 88.38 113 GLU A C 1
ATOM 867 O O . GLU A 1 113 ? 20.855 9.574 -12.413 1.00 88.38 113 GLU A O 1
ATOM 872 N N . ARG A 1 114 ? 20.516 7.415 -11.975 1.00 92.56 114 ARG A N 1
ATOM 873 C CA . ARG A 1 114 ? 20.708 6.994 -13.361 1.00 92.56 114 ARG A CA 1
ATOM 874 C C . ARG A 1 114 ? 19.690 7.589 -14.337 1.00 92.56 114 ARG A C 1
ATOM 876 O O . ARG A 1 114 ? 18.519 7.788 -14.006 1.00 92.56 114 ARG A O 1
ATOM 883 N N . ASP A 1 115 ? 20.146 7.801 -15.561 1.00 95.19 115 ASP A N 1
ATOM 884 C CA . ASP A 1 115 ? 19.286 7.852 -16.740 1.00 95.19 115 ASP A CA 1
ATOM 885 C C . ASP A 1 115 ? 19.239 6.428 -17.316 1.00 95.19 115 ASP A C 1
ATOM 887 O O . ASP A 1 115 ? 20.271 5.754 -17.346 1.00 95.19 115 ASP A O 1
ATOM 891 N N . GLU A 1 116 ? 18.056 5.955 -17.711 1.00 97.19 116 GLU A N 1
ATOM 892 C CA . GLU A 1 116 ? 17.857 4.573 -18.173 1.00 97.19 116 GLU A CA 1
ATOM 893 C C . GLU A 1 116 ? 16.781 4.497 -19.268 1.00 97.19 116 GLU A C 1
ATOM 895 O O . GLU A 1 116 ? 15.831 5.285 -19.278 1.00 97.19 116 GLU A O 1
ATOM 900 N N . ILE A 1 117 ? 16.951 3.588 -20.227 1.00 97.88 117 ILE A N 1
ATOM 901 C CA . ILE A 1 117 ? 16.031 3.355 -21.345 1.00 97.88 117 ILE A CA 1
ATOM 902 C C . ILE A 1 117 ? 15.874 1.851 -21.535 1.00 97.88 117 ILE A C 1
ATOM 904 O O . ILE A 1 117 ? 16.835 1.188 -21.918 1.00 97.88 117 ILE A O 1
ATOM 908 N N . ASP A 1 118 ? 14.660 1.338 -21.352 1.00 97.81 118 ASP A N 1
ATOM 909 C CA . ASP A 1 118 ? 14.450 -0.100 -21.174 1.00 97.81 118 ASP A CA 1
ATOM 910 C C . ASP A 1 118 ? 13.643 -0.746 -22.295 1.00 97.81 118 ASP A C 1
ATOM 912 O O . ASP A 1 118 ? 12.583 -0.244 -22.676 1.00 97.81 118 ASP A O 1
ATOM 916 N N . PHE A 1 119 ? 14.098 -1.913 -22.750 1.00 98.44 119 PHE A N 1
ATOM 917 C CA . PHE A 1 119 ? 13.233 -2.999 -23.194 1.00 98.44 119 PHE A CA 1
ATOM 918 C C . PHE A 1 119 ? 13.292 -4.131 -22.168 1.00 98.44 119 PHE A C 1
ATOM 920 O O . PHE A 1 119 ? 14.352 -4.700 -21.914 1.00 98.44 119 PHE A O 1
ATOM 927 N N . GLU A 1 120 ? 12.141 -4.510 -21.632 1.00 98.44 120 GLU A N 1
ATOM 928 C CA . GLU A 1 120 ? 11.995 -5.642 -20.723 1.00 98.44 120 GLU A CA 1
ATOM 929 C C . GLU A 1 120 ? 10.963 -6.610 -21.291 1.00 98.44 120 GLU A C 1
ATOM 931 O O . GLU A 1 120 ? 9.797 -6.272 -21.504 1.00 98.44 120 GLU A O 1
ATOM 936 N N . PHE A 1 121 ? 11.388 -7.838 -21.545 1.00 98.56 121 PHE A N 1
ATOM 937 C CA . PHE A 1 121 ? 10.541 -8.898 -22.057 1.00 98.56 121 PHE A CA 1
ATOM 938 C C . PHE A 1 121 ? 10.041 -9.745 -20.899 1.00 98.56 121 PHE A C 1
ATOM 940 O O . PHE A 1 121 ? 10.796 -10.506 -20.294 1.00 98.56 121 PHE A O 1
ATOM 947 N N . LEU A 1 122 ? 8.755 -9.602 -20.600 1.00 97.94 122 LEU A N 1
ATOM 948 C CA . LEU A 1 122 ? 8.098 -10.269 -19.490 1.00 97.94 122 LEU A CA 1
ATOM 949 C C . LEU A 1 122 ? 7.616 -11.640 -19.963 1.00 97.94 122 LEU A C 1
ATOM 951 O O . LEU A 1 122 ? 6.718 -11.730 -20.810 1.00 97.94 122 LEU A O 1
ATOM 955 N N . GLY A 1 123 ? 8.235 -12.692 -19.430 1.00 95.50 123 GLY A N 1
ATOM 956 C CA . GLY A 1 123 ? 7.884 -14.066 -19.748 1.00 95.50 123 GLY A CA 1
ATOM 957 C C . GLY A 1 123 ? 6.490 -14.459 -19.271 1.00 95.50 123 GLY A C 1
ATOM 958 O O . GLY A 1 123 ? 5.821 -13.745 -18.513 1.00 95.50 123 GLY A O 1
ATOM 959 N N . ASN A 1 124 ? 6.002 -15.591 -19.768 1.00 95.56 124 ASN A N 1
ATOM 960 C CA . ASN A 1 124 ? 4.640 -16.041 -19.510 1.00 95.56 124 ASN A CA 1
ATOM 961 C C . ASN A 1 124 ? 4.542 -17.570 -19.507 1.00 95.56 124 ASN A C 1
ATOM 963 O O . ASN A 1 124 ? 5.472 -18.275 -19.897 1.00 95.56 124 ASN A O 1
ATOM 967 N N . ARG A 1 125 ? 3.395 -18.090 -19.064 1.00 93.69 125 ARG A N 1
ATOM 968 C CA . ARG A 1 125 ? 3.100 -19.525 -19.115 1.00 93.69 125 ARG A CA 1
ATOM 969 C C . ARG A 1 125 ? 3.084 -20.019 -20.559 1.00 93.69 125 ARG A C 1
ATOM 971 O O . ARG A 1 125 ? 2.726 -19.280 -21.476 1.00 93.69 125 ARG A O 1
ATOM 978 N N . THR A 1 126 ? 3.395 -21.299 -20.755 1.00 93.38 126 THR A N 1
ATOM 979 C CA . THR A 1 126 ? 3.365 -21.922 -22.086 1.00 93.38 126 THR A CA 1
ATOM 980 C C . THR A 1 126 ? 2.032 -21.668 -22.797 1.00 93.38 126 THR A C 1
ATOM 982 O O . THR A 1 126 ? 0.961 -21.926 -22.248 1.00 93.38 126 THR A O 1
ATOM 985 N N . GLY A 1 127 ? 2.105 -21.172 -24.034 1.00 88.38 127 GLY A N 1
ATOM 986 C CA . GLY A 1 127 ? 0.936 -20.856 -24.862 1.00 88.38 127 GLY A CA 1
ATOM 987 C C . GLY A 1 127 ? 0.304 -19.486 -24.598 1.00 88.38 127 GLY A C 1
ATOM 988 O O . GLY A 1 127 ? -0.650 -19.131 -25.286 1.00 88.38 127 GLY A O 1
ATOM 989 N N . GLN A 1 128 ? 0.818 -18.709 -23.642 1.00 92.12 128 GLN A N 1
ATOM 990 C CA . GLN A 1 128 ? 0.405 -17.325 -23.402 1.00 92.12 128 GLN A CA 1
ATOM 991 C C . GLN A 1 128 ? 1.395 -16.337 -24.039 1.00 92.12 128 GLN A C 1
ATOM 993 O O . GLN A 1 128 ? 2.585 -16.640 -24.140 1.00 92.12 128 GLN A O 1
ATOM 998 N N . PRO A 1 129 ? 0.934 -15.152 -24.480 1.00 90.31 129 PRO A N 1
ATOM 999 C CA . PRO A 1 129 ? 1.788 -14.204 -25.181 1.00 90.31 129 PRO A CA 1
ATOM 1000 C C . PRO A 1 129 ? 2.798 -13.539 -24.241 1.00 90.31 129 PRO A C 1
ATOM 1002 O O . PRO A 1 129 ? 2.488 -13.222 -23.089 1.00 90.31 129 PRO A O 1
ATOM 1005 N N . TYR A 1 130 ? 3.983 -13.260 -24.776 1.00 95.19 130 TYR A N 1
ATOM 1006 C CA . TYR A 1 130 ? 4.948 -12.355 -24.159 1.00 95.19 130 TYR A CA 1
ATOM 1007 C C . TYR A 1 130 ? 4.420 -10.919 -24.122 1.00 95.19 130 TYR A C 1
ATOM 1009 O O . TYR A 1 130 ? 3.656 -10.493 -24.995 1.00 95.19 130 TYR A O 1
ATOM 1017 N N . ILE A 1 131 ? 4.889 -10.157 -23.137 1.00 95.88 131 ILE A N 1
ATOM 1018 C CA . ILE A 1 131 ? 4.692 -8.709 -23.073 1.00 95.88 131 ILE A CA 1
ATOM 1019 C C . ILE A 1 131 ? 6.053 -8.032 -23.146 1.00 95.88 131 ILE A C 1
ATOM 1021 O O . ILE A 1 131 ? 6.965 -8.394 -22.409 1.00 95.88 131 ILE A O 1
ATOM 1025 N N . ILE A 1 132 ? 6.175 -7.028 -24.010 1.00 97.56 132 ILE A N 1
ATOM 1026 C CA . ILE A 1 132 ? 7.329 -6.131 -24.021 1.00 97.56 132 ILE A CA 1
ATOM 1027 C C . ILE A 1 132 ? 6.967 -4.865 -23.248 1.00 97.56 132 ILE A C 1
ATOM 1029 O O . ILE A 1 132 ? 5.991 -4.182 -23.566 1.00 97.56 132 ILE A O 1
ATOM 1033 N N . GLN A 1 133 ? 7.722 -4.572 -22.200 1.00 98.25 133 GLN A N 1
ATOM 1034 C CA . GLN A 1 133 ? 7.648 -3.335 -21.442 1.00 98.25 133 GLN A CA 1
ATOM 1035 C C . GLN A 1 133 ? 8.772 -2.413 -21.908 1.00 98.25 133 GLN A C 1
ATOM 1037 O O . GLN A 1 133 ? 9.913 -2.832 -22.058 1.00 98.25 133 GLN A O 1
ATOM 1042 N N . THR A 1 134 ? 8.432 -1.153 -22.155 1.00 98.31 134 THR A N 1
ATOM 1043 C CA . THR A 1 134 ? 9.415 -0.090 -22.355 1.00 98.31 134 THR A CA 1
ATOM 1044 C C . THR A 1 134 ? 9.330 0.899 -21.211 1.00 98.31 134 THR A C 1
ATOM 1046 O O . THR A 1 134 ? 8.222 1.211 -20.763 1.00 98.31 134 THR A O 1
ATOM 1049 N N . ASN A 1 135 ? 10.463 1.429 -20.765 1.00 97.19 135 ASN A N 1
ATOM 1050 C CA . ASN A 1 135 ? 10.509 2.447 -19.719 1.00 97.19 135 ASN A CA 1
ATOM 1051 C C . ASN A 1 135 ? 11.585 3.497 -20.015 1.00 97.19 135 ASN A C 1
ATOM 1053 O O . ASN A 1 135 ? 12.454 3.300 -20.865 1.00 97.19 135 ASN A O 1
ATOM 1057 N N . VAL A 1 136 ? 11.459 4.655 -19.370 1.00 96.12 136 VAL A N 1
ATOM 1058 C CA . VAL A 1 136 ? 12.421 5.756 -19.487 1.00 96.12 136 VAL A CA 1
ATOM 1059 C C . VAL A 1 136 ? 12.621 6.367 -18.108 1.00 96.12 136 VAL A C 1
ATOM 1061 O O . VAL A 1 136 ? 11.673 6.913 -17.533 1.00 96.12 136 VAL A O 1
ATOM 1064 N N . TYR A 1 137 ? 13.857 6.328 -17.617 1.00 94.12 137 TYR A N 1
ATOM 1065 C CA . TYR A 1 137 ? 14.278 6.982 -16.388 1.00 94.12 137 TYR A CA 1
ATOM 1066 C C . TYR A 1 137 ? 15.104 8.233 -16.670 1.00 94.12 137 TYR A C 1
ATOM 1068 O O . TYR A 1 137 ? 15.909 8.293 -17.602 1.00 94.12 137 TYR A O 1
ATOM 1076 N N . LYS A 1 138 ? 14.927 9.225 -15.801 1.00 91.69 138 LYS A N 1
ATOM 1077 C CA . LYS A 1 138 ? 15.746 10.431 -15.736 1.00 91.69 138 LYS A CA 1
ATOM 1078 C C . LYS A 1 138 ? 16.060 10.720 -14.277 1.00 91.69 138 LYS A C 1
ATOM 1080 O O . LYS A 1 138 ? 15.147 10.860 -13.460 1.00 91.69 138 LYS A O 1
ATOM 1085 N N . ASN A 1 139 ? 17.345 10.812 -13.959 1.00 88.19 139 ASN A N 1
ATOM 1086 C CA . ASN A 1 139 ? 17.848 11.099 -12.620 1.00 88.19 139 ASN A CA 1
ATOM 1087 C C . ASN A 1 139 ? 17.217 10.208 -11.526 1.00 88.19 139 ASN A C 1
ATOM 1089 O O . ASN A 1 139 ? 16.695 10.704 -10.526 1.00 88.19 139 ASN A O 1
ATOM 1093 N N . GLY A 1 140 ? 17.171 8.896 -11.777 1.00 86.38 140 GLY A N 1
ATOM 1094 C CA . GLY A 1 140 ? 16.620 7.878 -10.875 1.00 86.38 140 GLY A CA 1
ATOM 1095 C C . GLY A 1 140 ? 15.098 7.757 -10.853 1.00 86.38 140 GLY A C 1
ATOM 1096 O O . GLY A 1 140 ? 14.554 6.818 -10.273 1.00 86.38 140 GLY A O 1
ATOM 1097 N N . THR A 1 141 ? 14.379 8.686 -11.481 1.00 86.12 141 THR A N 1
ATOM 1098 C CA . THR A 1 141 ? 12.915 8.652 -11.543 1.00 86.12 141 THR A CA 1
ATOM 1099 C C . THR A 1 141 ? 12.486 7.942 -12.818 1.00 86.12 141 THR A C 1
ATOM 1101 O O . THR A 1 141 ? 12.949 8.339 -13.877 1.00 86.12 141 THR A O 1
ATOM 1104 N N . GLY A 1 142 ? 11.606 6.940 -12.728 1.00 87.50 142 GLY A N 1
ATOM 1105 C CA . GLY A 1 142 ? 11.023 6.210 -13.869 1.00 87.50 142 GLY A CA 1
ATOM 1106 C C . GLY A 1 142 ? 9.513 6.426 -13.984 1.00 87.50 142 GLY A C 1
ATOM 1107 O O . GLY A 1 142 ? 9.065 7.568 -14.135 1.00 87.50 142 GLY A O 1
ATOM 1108 N N . ASN A 1 143 ? 8.739 5.339 -13.860 1.00 87.50 143 ASN A N 1
ATOM 1109 C CA . ASN A 1 143 ? 7.267 5.300 -13.923 1.00 87.50 143 ASN A CA 1
ATOM 1110 C C . ASN A 1 143 ? 6.694 5.758 -15.271 1.00 87.50 143 ASN A C 1
ATOM 1112 O O . ASN A 1 143 ? 5.714 6.505 -15.336 1.00 87.50 143 ASN A O 1
ATOM 1116 N N . ARG A 1 144 ? 7.362 5.384 -16.362 1.00 92.38 144 ARG A N 1
ATOM 1117 C CA . ARG A 1 144 ? 6.930 5.674 -17.732 1.00 92.38 144 ARG A CA 1
ATOM 1118 C C . ARG A 1 144 ? 6.760 4.382 -18.502 1.00 92.38 144 ARG A C 1
ATOM 1120 O O . ARG A 1 144 ? 7.176 4.290 -19.656 1.00 92.38 144 ARG A O 1
ATOM 1127 N N . GLU A 1 145 ? 6.178 3.374 -17.874 1.00 95.12 145 GLU A N 1
ATOM 1128 C CA . GLU A 1 145 ? 6.009 2.069 -18.484 1.00 95.12 145 GLU A CA 1
ATOM 1129 C C . GLU A 1 145 ? 4.981 2.156 -19.620 1.00 95.12 145 GLU A C 1
ATOM 1131 O O . GLU A 1 145 ? 3.883 2.700 -19.474 1.00 95.12 145 GLU A O 1
ATOM 1136 N N . MET A 1 146 ? 5.325 1.585 -20.768 1.00 95.50 146 MET A N 1
ATOM 1137 C CA . MET A 1 146 ? 4.353 1.215 -21.792 1.00 95.50 146 MET A CA 1
ATOM 1138 C C . MET A 1 146 ? 4.525 -0.265 -22.085 1.00 95.50 146 MET A C 1
ATOM 1140 O O . MET A 1 146 ? 5.647 -0.721 -22.301 1.00 95.50 146 MET A O 1
ATOM 1144 N N . ARG A 1 147 ? 3.425 -1.017 -22.072 1.00 96.12 147 ARG A N 1
ATOM 1145 C CA . ARG A 1 147 ? 3.434 -2.460 -22.330 1.00 96.12 147 ARG A CA 1
ATOM 1146 C C . ARG A 1 147 ? 2.736 -2.758 -23.635 1.00 96.12 147 ARG A C 1
ATOM 1148 O O . ARG A 1 147 ? 1.633 -2.262 -23.867 1.00 96.12 147 ARG A O 1
ATOM 1155 N N . HIS A 1 148 ? 3.351 -3.609 -24.440 1.00 94.75 148 HIS A N 1
ATOM 1156 C CA . HIS A 1 148 ? 2.832 -4.004 -25.736 1.00 94.75 148 HIS A CA 1
ATOM 1157 C C . HIS A 1 148 ? 2.775 -5.528 -25.848 1.00 94.75 148 HIS A C 1
ATOM 1159 O O . HIS A 1 148 ? 3.669 -6.234 -25.381 1.00 94.75 148 HIS A O 1
ATOM 1165 N N . SER A 1 149 ? 1.730 -6.034 -26.492 1.00 94.00 149 SER A N 1
ATOM 1166 C CA . SER A 1 149 ? 1.755 -7.364 -27.095 1.00 94.00 149 SER A CA 1
ATOM 1167 C C . SER A 1 149 ? 2.508 -7.311 -28.427 1.00 94.00 149 SER A C 1
ATOM 1169 O O . SER A 1 149 ? 2.582 -6.263 -29.070 1.00 94.00 149 SER A O 1
ATOM 1171 N N . LEU A 1 150 ? 3.054 -8.446 -28.854 1.00 93.31 150 LEU A N 1
ATOM 1172 C CA . LEU A 1 150 ? 3.743 -8.581 -30.139 1.00 93.31 150 LEU A CA 1
ATOM 1173 C C . LEU A 1 150 ? 2.830 -9.235 -31.183 1.00 93.31 150 LEU A C 1
ATOM 1175 O O . LEU A 1 150 ? 1.942 -10.017 -30.848 1.00 93.31 150 LEU A O 1
ATOM 1179 N N . TRP A 1 151 ? 3.051 -8.913 -32.459 1.00 94.81 151 TRP A N 1
ATOM 1180 C CA . TRP A 1 151 ? 2.311 -9.468 -33.605 1.00 94.81 151 TRP A CA 1
ATOM 1181 C C . TRP A 1 151 ? 2.922 -10.769 -34.152 1.00 94.81 151 TRP A C 1
ATOM 1183 O O . TRP A 1 151 ? 2.547 -11.236 -35.226 1.00 94.81 151 TRP A O 1
ATOM 1193 N N . PHE A 1 152 ? 3.869 -11.343 -33.417 1.00 96.31 152 PHE A N 1
ATOM 1194 C CA . PHE A 1 152 ? 4.565 -12.591 -33.704 1.00 96.31 152 PHE A CA 1
ATOM 1195 C C . PHE A 1 152 ? 4.952 -13.269 -32.382 1.00 96.31 152 PHE A C 1
ATOM 1197 O O . PHE A 1 152 ? 4.872 -12.655 -31.317 1.00 96.31 152 PHE A O 1
ATOM 1204 N N . ASP A 1 153 ? 5.375 -14.532 -32.449 1.00 96.44 153 ASP A N 1
ATOM 1205 C CA . ASP A 1 153 ? 5.920 -15.263 -31.301 1.00 96.44 153 ASP A CA 1
ATOM 1206 C C . ASP A 1 153 ? 7.442 -15.019 -31.203 1.00 96.44 153 ASP A C 1
ATOM 1208 O O . ASP A 1 153 ? 8.197 -15.570 -32.010 1.00 96.44 153 ASP A O 1
ATOM 1212 N N . PRO A 1 154 ? 7.918 -14.218 -30.228 1.00 97.38 154 PRO A N 1
ATOM 1213 C CA . PRO A 1 154 ? 9.329 -13.833 -30.115 1.00 97.38 154 PRO A CA 1
ATOM 1214 C C . PRO A 1 154 ? 10.248 -14.977 -29.650 1.00 97.38 154 PRO A C 1
ATOM 1216 O O . PRO A 1 154 ? 11.454 -14.778 -29.495 1.00 97.38 154 PRO A O 1
ATOM 1219 N N . THR A 1 155 ? 9.692 -16.163 -29.384 1.00 97.44 155 THR A N 1
ATOM 1220 C CA . THR A 1 155 ? 10.447 -17.359 -28.982 1.00 97.44 155 THR A CA 1
ATOM 1221 C C . THR A 1 155 ? 10.842 -18.236 -30.175 1.00 97.44 155 THR A C 1
ATOM 1223 O O . THR A 1 155 ? 11.684 -19.126 -30.040 1.00 97.44 155 THR A O 1
ATOM 1226 N N . LYS A 1 156 ? 10.232 -18.019 -31.352 1.00 97.31 156 LYS A N 1
ATOM 1227 C CA . LYS A 1 156 ? 10.402 -18.886 -32.532 1.00 97.31 156 LYS A CA 1
ATOM 1228 C C . LYS A 1 156 ? 11.547 -18.471 -33.436 1.00 97.31 156 LYS A C 1
ATOM 1230 O O . LYS A 1 156 ? 12.229 -19.345 -33.963 1.00 97.31 156 LYS A O 1
ATOM 1235 N N . ASP A 1 157 ? 11.761 -17.173 -33.595 1.00 97.81 157 ASP A N 1
ATOM 1236 C CA . ASP A 1 157 ? 12.804 -16.631 -34.457 1.00 97.81 157 ASP A CA 1
ATOM 1237 C C . ASP A 1 157 ? 13.426 -15.376 -33.835 1.00 97.81 157 ASP A C 1
ATOM 1239 O O . ASP A 1 157 ? 12.927 -14.829 -32.851 1.00 97.81 157 ASP A O 1
ATOM 1243 N N . TYR A 1 158 ? 14.550 -14.949 -34.395 1.00 98.25 158 TYR A N 1
ATOM 1244 C CA . TYR A 1 158 ? 15.229 -13.726 -34.009 1.00 98.25 158 TYR A CA 1
ATOM 1245 C C . TYR A 1 158 ? 14.526 -12.510 -34.601 1.00 98.25 158 TYR A C 1
ATOM 1247 O O . TYR A 1 158 ? 14.426 -12.375 -35.820 1.00 98.25 158 TYR A O 1
ATOM 1255 N N . HIS A 1 159 ? 14.151 -11.579 -33.733 1.00 98.56 159 HIS A N 1
ATOM 1256 C CA . HIS A 1 159 ? 13.617 -10.279 -34.123 1.00 98.56 159 HIS A CA 1
ATOM 1257 C C . HIS A 1 159 ? 14.571 -9.170 -33.711 1.00 98.56 159 HIS A C 1
ATOM 1259 O O . HIS A 1 159 ? 15.315 -9.298 -32.736 1.00 98.56 159 HIS A O 1
ATOM 1265 N N . THR A 1 160 ? 14.578 -8.088 -34.479 1.00 98.50 160 THR A N 1
ATOM 1266 C CA . THR A 1 160 ? 15.452 -6.950 -34.216 1.00 98.50 160 THR A CA 1
ATOM 1267 C C . THR A 1 160 ? 14.788 -6.008 -33.218 1.00 98.50 160 THR A C 1
ATOM 1269 O O . THR A 1 160 ? 13.647 -5.603 -33.401 1.00 98.50 160 THR A O 1
ATOM 1272 N N . TYR A 1 161 ? 15.510 -5.620 -32.173 1.00 98.56 161 TYR A N 1
ATOM 1273 C CA . TYR A 1 161 ? 15.069 -4.618 -31.209 1.00 98.56 161 TYR A CA 1
ATOM 1274 C C . TYR A 1 161 ? 16.053 -3.464 -31.251 1.00 98.56 161 TYR A C 1
ATOM 1276 O O . TYR A 1 161 ? 17.247 -3.642 -30.984 1.00 98.56 161 TYR A O 1
ATOM 1284 N N . SER A 1 162 ? 15.560 -2.291 -31.641 1.00 98.38 162 SER A N 1
ATOM 1285 C CA . SER A 1 162 ? 16.421 -1.139 -31.892 1.00 98.38 162 SER A CA 1
ATOM 1286 C C . SER A 1 162 ? 15.959 0.104 -31.153 1.00 98.38 162 SER A C 1
ATOM 1288 O O . SER A 1 162 ? 14.766 0.329 -30.943 1.00 98.38 162 SER A O 1
ATOM 1290 N N . LEU A 1 163 ? 16.926 0.938 -30.795 1.00 98.06 163 LEU A N 1
ATOM 1291 C CA . LEU A 1 163 ? 16.728 2.233 -30.176 1.00 98.06 163 LEU A CA 1
ATOM 1292 C C . LEU A 1 163 ? 17.379 3.306 -31.047 1.00 98.06 163 LEU A C 1
ATOM 1294 O O . LEU A 1 163 ? 18.586 3.270 -31.284 1.00 98.06 163 LEU A O 1
ATOM 1298 N N . LEU A 1 164 ? 16.581 4.282 -31.478 1.00 97.62 164 LEU A N 1
ATOM 1299 C CA . LEU A 1 164 ? 17.088 5.568 -31.949 1.00 97.62 164 LEU A CA 1
ATOM 1300 C C . LEU A 1 164 ? 17.045 6.548 -30.781 1.00 97.62 164 LEU A C 1
ATOM 1302 O O . LEU A 1 164 ? 15.965 6.833 -30.265 1.00 97.62 164 LEU A O 1
ATOM 1306 N N . TRP A 1 165 ? 18.197 7.084 -30.395 1.00 96.81 165 TRP A N 1
ATOM 1307 C CA . TRP A 1 165 ? 18.317 8.100 -29.358 1.00 96.81 165 TRP A CA 1
ATOM 1308 C C . TRP A 1 165 ? 19.038 9.320 -29.913 1.00 96.81 165 TRP A C 1
ATOM 1310 O O . TRP A 1 165 ? 20.208 9.246 -30.260 1.00 96.81 165 TRP A O 1
ATOM 1320 N N . ASN A 1 166 ? 18.356 10.458 -29.983 1.00 93.19 166 ASN A N 1
ATOM 1321 C CA . ASN A 1 166 ? 18.968 11.743 -30.317 1.00 93.19 166 ASN A CA 1
ATOM 1322 C C . ASN A 1 166 ? 18.428 12.838 -29.391 1.00 93.19 166 ASN A C 1
ATOM 1324 O O . ASN A 1 166 ? 17.629 12.571 -28.491 1.00 93.19 166 ASN A O 1
ATOM 1328 N N . ASN A 1 167 ? 18.844 14.087 -29.600 1.00 89.94 167 ASN A N 1
ATOM 1329 C CA . ASN A 1 167 ? 18.407 15.189 -28.742 1.00 89.94 167 ASN A CA 1
ATOM 1330 C C . ASN A 1 167 ? 16.930 15.597 -28.944 1.00 89.94 167 ASN A C 1
ATOM 1332 O O . ASN A 1 167 ? 16.421 16.445 -28.216 1.00 89.94 167 ASN A O 1
ATOM 1336 N N . HIS A 1 168 ? 16.226 15.022 -29.923 1.00 88.88 168 HIS A N 1
ATOM 1337 C CA . HIS A 1 168 ? 14.833 15.353 -30.238 1.00 88.88 168 HIS A CA 1
ATOM 1338 C C . HIS A 1 168 ? 13.847 14.284 -29.768 1.00 88.88 168 HIS A C 1
ATOM 1340 O O . HIS A 1 168 ? 12.717 14.608 -29.394 1.00 88.88 168 HIS A O 1
ATOM 1346 N N . GLN A 1 169 ? 14.237 13.011 -29.811 1.00 92.19 169 GLN A N 1
ATOM 1347 C CA . GLN A 1 169 ? 13.371 11.892 -29.468 1.00 92.19 169 GLN A CA 1
ATOM 1348 C C . GLN A 1 169 ? 14.153 10.611 -29.157 1.00 92.19 169 GLN A C 1
ATOM 1350 O O . GLN A 1 169 ? 15.266 10.386 -29.629 1.00 92.19 169 GLN A O 1
ATOM 1355 N N . LEU A 1 170 ? 13.495 9.751 -28.388 1.00 96.12 170 LEU A N 1
ATOM 1356 C CA . LEU A 1 170 ? 13.765 8.327 -28.285 1.00 96.12 170 LEU A CA 1
ATOM 1357 C C . LEU A 1 170 ? 12.711 7.583 -29.091 1.00 96.12 170 LEU A C 1
ATOM 1359 O O . LEU A 1 170 ? 11.514 7.851 -28.943 1.00 96.12 170 LEU A O 1
ATOM 1363 N N . VAL A 1 171 ? 13.135 6.631 -29.910 1.00 98.00 171 VAL A N 1
ATOM 1364 C CA . VAL A 1 171 ? 12.220 5.758 -30.641 1.00 98.00 171 VAL A CA 1
ATOM 1365 C C . VAL A 1 171 ? 12.618 4.309 -30.428 1.00 98.00 171 VAL A C 1
ATOM 1367 O O . VAL A 1 171 ? 13.739 3.912 -30.737 1.00 98.00 171 VAL A O 1
ATOM 1370 N N . PHE A 1 172 ? 11.667 3.534 -29.919 1.00 98.62 172 PHE A N 1
ATOM 1371 C CA . PHE A 1 172 ? 11.782 2.098 -29.715 1.00 98.62 172 PHE A CA 1
ATOM 1372 C C . PHE A 1 172 ? 11.226 1.391 -30.946 1.00 98.62 172 PHE A C 1
ATOM 1374 O O . PHE A 1 172 ? 10.062 1.604 -31.305 1.00 98.62 172 PHE A O 1
ATOM 1381 N N . PHE A 1 173 ? 12.036 0.547 -31.572 1.00 98.44 173 PHE A N 1
ATOM 1382 C CA . PHE A 1 173 ? 11.666 -0.242 -32.738 1.00 98.44 173 PHE A CA 1
ATOM 1383 C C . PHE A 1 173 ? 11.648 -1.729 -32.412 1.00 98.44 173 PHE A C 1
ATOM 1385 O O . PHE A 1 173 ? 12.534 -2.242 -31.729 1.00 98.44 173 PHE A O 1
ATOM 1392 N N . VAL A 1 174 ? 10.650 -2.407 -32.970 1.00 98.38 174 VAL A N 1
ATOM 1393 C CA . VAL A 1 174 ? 10.626 -3.859 -33.126 1.00 98.38 174 VAL A CA 1
ATOM 1394 C C . VAL A 1 174 ? 10.624 -4.136 -34.624 1.00 98.38 174 VAL A C 1
ATOM 1396 O O . VAL A 1 174 ? 9.756 -3.667 -35.362 1.00 98.38 174 VAL A O 1
ATOM 1399 N N . ASP A 1 175 ? 11.648 -4.837 -35.082 1.00 97.19 175 ASP A N 1
ATOM 1400 C CA . ASP A 1 175 ? 12.066 -4.939 -36.471 1.00 97.19 175 ASP A CA 1
ATOM 1401 C C . ASP A 1 175 ? 12.239 -3.553 -37.111 1.00 97.19 175 ASP A C 1
ATOM 1403 O O . ASP A 1 175 ? 13.200 -2.841 -36.831 1.00 97.19 175 ASP A O 1
ATOM 1407 N N . ARG A 1 176 ? 11.302 -3.135 -37.966 1.00 94.56 176 ARG A N 1
ATOM 1408 C CA . ARG A 1 176 ? 11.290 -1.798 -38.592 1.00 94.56 176 ARG A CA 1
ATOM 1409 C C . ARG A 1 176 ? 10.156 -0.913 -38.078 1.00 94.56 176 ARG A C 1
ATOM 1411 O O . ARG A 1 176 ? 10.019 0.230 -38.516 1.00 94.56 176 ARG A O 1
ATOM 1418 N N . VAL A 1 177 ? 9.334 -1.443 -37.175 1.00 97.44 177 VAL A N 1
ATOM 1419 C CA . VAL A 1 177 ? 8.100 -0.817 -36.710 1.00 97.44 177 VAL A CA 1
ATOM 1420 C C . VAL A 1 177 ? 8.374 -0.058 -35.412 1.00 97.44 177 VAL A C 1
ATOM 1422 O O . VAL A 1 177 ? 8.759 -0.674 -34.416 1.00 97.44 177 VAL A O 1
ATOM 1425 N N . PRO A 1 178 ? 8.173 1.270 -35.377 1.00 97.62 178 PRO A N 1
ATOM 1426 C CA . PRO A 1 178 ? 8.239 2.018 -34.129 1.00 97.62 178 PRO A CA 1
ATOM 1427 C C . PRO A 1 178 ? 7.068 1.617 -33.226 1.00 97.62 178 PRO A C 1
ATOM 1429 O O . PRO A 1 178 ? 5.907 1.742 -33.616 1.00 97.62 178 PRO A O 1
ATOM 1432 N N . ILE A 1 179 ? 7.363 1.171 -32.005 1.00 97.31 179 ILE A N 1
ATOM 1433 C CA . ILE A 1 179 ? 6.345 0.790 -31.014 1.00 97.31 179 ILE A CA 1
ATOM 1434 C C . ILE A 1 179 ? 6.093 1.886 -29.974 1.00 97.31 179 ILE A C 1
ATOM 1436 O O . ILE A 1 179 ? 4.998 1.964 -29.413 1.00 97.31 179 ILE A O 1
ATOM 1440 N N . ARG A 1 180 ? 7.079 2.768 -29.760 1.00 97.88 180 ARG A N 1
ATOM 1441 C CA . ARG A 1 180 ? 7.015 3.904 -28.834 1.00 97.88 180 ARG A CA 1
ATOM 1442 C C . ARG A 1 180 ? 7.898 5.050 -29.311 1.00 97.88 180 ARG A C 1
ATOM 1444 O O . ARG A 1 180 ? 9.045 4.836 -29.691 1.00 97.88 180 ARG A O 1
ATOM 1451 N N . VAL A 1 181 ? 7.372 6.271 -29.219 1.00 95.81 181 VAL A N 1
ATOM 1452 C CA . VAL A 1 181 ? 8.132 7.515 -29.408 1.00 95.81 181 VAL A CA 1
ATOM 1453 C C . VAL A 1 181 ? 8.059 8.331 -28.126 1.00 95.81 181 VAL A C 1
ATOM 1455 O O . VAL A 1 181 ? 6.968 8.703 -27.694 1.00 95.81 181 VAL A O 1
ATOM 1458 N N . TYR A 1 182 ? 9.207 8.650 -27.541 1.00 94.56 182 TYR A N 1
ATOM 1459 C CA . TYR A 1 182 ? 9.316 9.527 -26.381 1.00 94.56 182 TYR A CA 1
ATOM 1460 C C . TYR A 1 182 ? 10.071 10.795 -26.781 1.00 94.56 182 TYR A C 1
ATOM 1462 O O . TYR A 1 182 ? 11.267 10.761 -27.054 1.00 94.56 182 TYR A O 1
ATOM 1470 N N . LYS A 1 183 ? 9.358 11.917 -26.897 1.00 90.38 183 LYS A N 1
ATOM 1471 C CA . LYS A 1 183 ? 9.919 13.164 -27.432 1.00 90.38 183 LYS A CA 1
ATOM 1472 C C . LYS A 1 183 ? 10.608 13.983 -26.355 1.00 90.38 183 LYS A C 1
ATOM 1474 O O . LYS A 1 183 ? 10.062 14.155 -25.264 1.00 90.38 183 LYS A O 1
ATOM 1479 N N . ASN A 1 184 ? 11.734 14.582 -26.719 1.00 88.12 184 ASN A N 1
ATOM 1480 C CA . ASN A 1 184 ? 12.326 15.627 -25.914 1.00 88.12 184 ASN A CA 1
ATOM 1481 C C . ASN A 1 184 ? 11.433 16.882 -25.968 1.00 88.12 184 ASN A C 1
ATOM 1483 O O . ASN A 1 184 ? 11.132 17.405 -27.043 1.00 88.12 184 ASN A O 1
ATOM 1487 N N . SER A 1 185 ? 10.948 17.317 -24.806 1.00 71.00 185 SER A N 1
ATOM 1488 C CA . SER A 1 185 ? 9.908 18.343 -24.666 1.00 71.00 185 SER A CA 1
ATOM 1489 C C . SER A 1 185 ? 10.447 19.652 -24.082 1.00 71.00 185 SER A C 1
ATOM 1491 O O . SER A 1 185 ? 9.685 20.389 -23.461 1.00 71.00 185 SER A O 1
ATOM 1493 N N . ASP A 1 186 ? 11.717 19.978 -24.349 1.00 61.12 186 ASP A N 1
ATOM 1494 C CA . ASP A 1 186 ? 12.446 21.180 -23.888 1.00 61.12 186 ASP A CA 1
ATOM 1495 C C . ASP A 1 186 ? 11.728 22.529 -24.129 1.00 61.12 186 ASP A C 1
ATOM 1497 O O . ASP A 1 186 ? 12.115 23.560 -23.582 1.00 61.12 186 ASP A O 1
ATOM 1501 N N . LYS A 1 187 ? 10.668 22.560 -24.948 1.00 49.72 187 LYS A N 1
ATOM 1502 C CA . LYS A 1 187 ? 9.832 23.752 -25.188 1.00 49.72 187 LYS A CA 1
ATOM 1503 C C . LYS A 1 187 ? 8.685 23.931 -24.185 1.00 49.72 187 LYS A C 1
ATOM 1505 O O . LYS A 1 187 ? 7.982 24.937 -24.258 1.00 49.72 187 LYS A O 1
ATOM 1510 N N . VAL A 1 188 ? 8.469 22.978 -23.277 1.00 53.16 188 VAL A N 1
ATOM 1511 C CA . VAL A 1 188 ? 7.478 23.078 -22.198 1.00 53.16 188 VAL A CA 1
ATOM 1512 C C . VAL A 1 188 ? 8.202 23.529 -20.923 1.00 53.16 188 VAL A C 1
ATOM 1514 O O . VAL A 1 188 ? 9.055 22.789 -20.429 1.00 53.16 188 VAL A O 1
ATOM 1517 N N . PRO A 1 189 ? 7.895 24.717 -20.366 1.00 41.25 189 PRO A N 1
ATOM 1518 C CA . PRO A 1 189 ? 8.529 25.164 -19.131 1.00 41.25 189 PRO A CA 1
ATOM 1519 C C . PRO A 1 189 ? 8.306 24.133 -18.012 1.00 41.25 189 PRO A C 1
ATOM 1521 O O . PRO A 1 189 ? 7.176 23.705 -17.784 1.00 41.25 189 PRO A O 1
ATOM 1524 N N . ASN A 1 190 ? 9.389 23.752 -17.323 1.00 48.59 190 ASN A N 1
ATOM 1525 C CA . ASN A 1 190 ? 9.456 22.743 -16.251 1.00 48.59 190 ASN A CA 1
ATOM 1526 C C . ASN A 1 190 ? 9.370 21.255 -16.667 1.00 48.59 190 ASN A C 1
ATOM 1528 O O . ASN A 1 190 ? 9.116 20.417 -15.803 1.00 48.59 190 ASN A O 1
ATOM 1532 N N . ASN A 1 191 ? 9.606 20.892 -17.935 1.00 61.81 191 ASN A N 1
ATOM 1533 C CA . ASN A 1 191 ? 9.660 19.484 -18.365 1.00 61.81 191 ASN A CA 1
ATOM 1534 C C . ASN A 1 191 ? 11.059 19.061 -18.861 1.00 61.81 191 ASN A C 1
ATOM 1536 O O . ASN A 1 191 ? 11.256 18.854 -20.053 1.00 61.81 191 ASN A O 1
ATOM 1540 N N . ASP A 1 192 ? 12.007 18.903 -17.931 1.00 69.69 192 ASP A N 1
ATOM 1541 C CA . ASP A 1 192 ? 13.392 18.428 -18.173 1.00 69.69 192 ASP A CA 1
ATOM 1542 C C . ASP A 1 192 ? 13.508 16.884 -18.137 1.00 69.69 192 ASP A C 1
ATOM 1544 O O . ASP A 1 192 ? 14.545 16.300 -17.818 1.00 69.69 192 ASP A O 1
ATOM 1548 N N . PHE A 1 193 ? 12.407 16.168 -18.394 1.00 86.50 193 PHE A N 1
ATOM 1549 C CA . PHE A 1 193 ? 12.402 14.708 -18.317 1.00 86.50 193 PHE A CA 1
ATOM 1550 C C . PHE A 1 193 ? 12.761 14.081 -19.664 1.00 86.50 193 PHE A C 1
ATOM 1552 O O . PHE A 1 193 ? 11.906 13.519 -20.358 1.00 86.50 193 PHE A O 1
ATOM 1559 N N . PHE A 1 194 ? 14.036 14.175 -20.029 1.00 91.62 194 PHE A N 1
ATOM 1560 C CA . PHE A 1 194 ? 14.604 13.485 -21.180 1.00 91.62 194 PHE A CA 1
ATOM 1561 C C . PHE A 1 194 ? 16.085 13.140 -20.924 1.00 91.62 194 PHE A C 1
ATOM 1563 O O . PHE A 1 194 ? 16.838 13.988 -20.438 1.00 91.62 194 PHE A O 1
ATOM 1570 N N . PRO A 1 195 ? 16.542 11.910 -21.215 1.00 92.00 195 PRO A N 1
ATOM 1571 C CA . PRO A 1 195 ? 17.926 11.514 -20.978 1.00 92.00 195 PRO A CA 1
ATOM 1572 C C . PRO A 1 195 ? 18.830 12.061 -22.092 1.00 92.00 195 PRO A C 1
ATOM 1574 O O . PRO A 1 195 ? 19.244 11.337 -22.985 1.00 92.00 195 PRO A O 1
ATOM 1577 N N . ASN A 1 196 ? 19.115 13.364 -22.096 1.00 89.44 196 ASN A N 1
ATOM 1578 C CA . ASN A 1 196 ? 20.022 13.999 -23.065 1.00 89.44 196 ASN A CA 1
ATOM 1579 C C . ASN A 1 196 ? 21.362 14.427 -22.470 1.00 89.44 196 ASN A C 1
ATOM 1581 O O . ASN A 1 196 ? 22.168 14.948 -23.228 1.00 89.44 196 ASN A O 1
ATOM 1585 N N . GLN A 1 197 ? 21.620 14.248 -21.170 1.00 88.50 197 GLN A N 1
ATOM 1586 C CA . GLN A 1 197 ? 22.807 14.797 -20.490 1.00 88.50 197 GLN A CA 1
ATOM 1587 C C . GLN A 1 197 ? 23.882 13.747 -20.193 1.00 88.50 197 GLN A C 1
ATOM 1589 O O . GLN A 1 197 ? 25.064 14.010 -20.421 1.00 88.50 197 GLN A O 1
ATOM 1594 N N . LYS A 1 198 ? 23.487 12.575 -19.684 1.00 92.44 198 LYS A N 1
ATOM 1595 C CA . LYS A 1 198 ? 24.417 11.534 -19.236 1.00 92.44 198 LYS A CA 1
ATOM 1596 C C . LYS A 1 198 ? 24.693 10.542 -20.378 1.00 92.44 198 LYS A C 1
ATOM 1598 O O . LYS A 1 198 ? 23.744 10.135 -21.049 1.00 92.44 198 LYS A O 1
ATOM 1603 N N . PRO A 1 199 ? 25.957 10.163 -20.646 1.00 94.62 199 PRO A N 1
ATOM 1604 C CA . PRO A 1 199 ? 26.243 9.021 -21.510 1.00 94.62 199 PRO A CA 1
ATOM 1605 C C . PRO A 1 199 ? 25.767 7.724 -20.836 1.00 94.62 199 PRO A C 1
ATOM 1607 O O . PRO A 1 199 ? 25.663 7.667 -19.612 1.00 94.62 199 PRO A O 1
ATOM 1610 N N . MET A 1 200 ? 25.488 6.685 -21.620 1.00 96.31 200 MET A N 1
ATOM 1611 C CA . MET A 1 200 ? 24.971 5.403 -21.135 1.00 96.31 200 MET A CA 1
ATOM 1612 C C . MET A 1 200 ? 25.724 4.217 -21.735 1.00 96.31 200 MET A C 1
ATOM 1614 O O . MET A 1 200 ? 26.093 4.236 -22.911 1.00 96.31 200 MET A O 1
ATOM 1618 N N . TYR A 1 201 ? 25.934 3.179 -20.930 1.00 96.00 201 TYR A N 1
ATOM 1619 C CA . TYR A 1 201 ? 26.257 1.846 -21.434 1.00 96.00 201 TYR A CA 1
ATOM 1620 C C . TYR A 1 201 ? 24.985 1.180 -21.940 1.00 96.00 201 TYR A C 1
ATOM 1622 O O . TYR A 1 201 ? 23.891 1.505 -21.482 1.00 96.00 201 TYR A O 1
ATOM 1630 N N . LEU A 1 202 ? 25.139 0.233 -22.857 1.00 96.19 202 LEU A N 1
ATOM 1631 C CA . LEU A 1 202 ? 24.080 -0.698 -23.207 1.00 96.19 202 LEU A CA 1
ATOM 1632 C C . LEU A 1 202 ? 24.307 -2.004 -22.452 1.00 96.19 202 LEU A C 1
ATOM 1634 O O . LEU A 1 202 ? 25.436 -2.479 -22.360 1.00 96.19 202 LEU A O 1
ATOM 1638 N N . PHE A 1 203 ? 23.226 -2.574 -21.946 1.00 95.94 203 PHE A N 1
ATOM 1639 C CA . PHE A 1 203 ? 23.177 -3.746 -21.095 1.00 95.94 203 PHE A CA 1
ATOM 1640 C C . PHE A 1 203 ? 22.197 -4.769 -21.660 1.00 95.94 203 PHE A C 1
ATOM 1642 O O . PHE A 1 203 ? 21.180 -4.421 -22.268 1.00 95.94 203 PHE A O 1
ATOM 1649 N N . SER A 1 204 ? 22.460 -6.043 -21.396 1.00 96.75 204 SER A N 1
ATOM 1650 C CA . SER A 1 204 ? 21.430 -7.068 -21.465 1.00 96.75 204 SER A CA 1
ATOM 1651 C C . SER A 1 204 ? 21.597 -8.082 -20.349 1.00 96.75 204 SER A C 1
ATOM 1653 O O . SER A 1 204 ? 22.718 -8.398 -19.956 1.00 96.75 204 SER A O 1
ATOM 1655 N N . SER A 1 205 ? 20.481 -8.579 -19.828 1.00 96.31 205 SER A N 1
ATOM 1656 C CA . SER A 1 205 ? 20.474 -9.551 -18.742 1.00 96.31 205 SER A CA 1
ATOM 1657 C C . SER A 1 205 ? 19.251 -10.458 -18.789 1.00 96.31 205 SER A C 1
ATOM 1659 O O . SER A 1 205 ? 18.235 -10.139 -19.411 1.00 96.31 205 SER A O 1
ATOM 1661 N N . ILE A 1 206 ? 19.350 -11.594 -18.106 1.00 98.06 206 ILE A N 1
ATOM 1662 C CA . ILE A 1 206 ? 18.231 -12.487 -17.810 1.00 98.06 206 ILE A CA 1
ATOM 1663 C C . ILE A 1 206 ? 18.178 -12.731 -16.302 1.00 98.06 206 ILE A C 1
ATOM 1665 O O . ILE A 1 206 ? 19.192 -13.057 -15.682 1.00 98.06 206 ILE A O 1
ATOM 1669 N N . TRP A 1 207 ? 17.010 -12.524 -15.696 1.00 96.88 207 TRP A N 1
ATOM 1670 C CA . TRP A 1 207 ? 16.857 -12.587 -14.243 1.00 96.88 207 TRP A CA 1
ATOM 1671 C C . TRP A 1 207 ? 15.421 -12.917 -13.818 1.00 96.88 207 TRP A C 1
ATOM 1673 O O . TRP A 1 207 ? 14.477 -12.844 -14.608 1.00 96.88 207 TRP A O 1
ATOM 1683 N N . ASN A 1 208 ? 15.271 -13.324 -12.557 1.00 97.56 208 ASN A N 1
ATOM 1684 C CA . ASN A 1 208 ? 13.984 -13.630 -11.947 1.00 97.56 208 ASN A CA 1
ATOM 1685 C C . ASN A 1 208 ? 13.332 -12.371 -11.361 1.00 97.56 208 ASN A C 1
ATOM 1687 O O . ASN A 1 208 ? 13.922 -11.690 -10.529 1.00 97.56 208 ASN A O 1
ATOM 1691 N N . ALA A 1 209 ? 12.089 -12.117 -11.746 1.00 94.81 209 ALA A N 1
ATOM 1692 C CA . ALA A 1 209 ? 11.293 -10.968 -11.336 1.00 94.81 209 ALA A CA 1
ATOM 1693 C C . ALA A 1 209 ? 9.888 -11.413 -10.895 1.00 94.81 209 ALA A C 1
ATOM 1695 O O . ALA A 1 209 ? 8.863 -10.839 -11.281 1.00 94.81 209 ALA A O 1
ATOM 1696 N N . ASP A 1 210 ? 9.847 -12.462 -10.071 1.00 91.94 210 ASP A N 1
ATOM 1697 C CA . ASP A 1 210 ? 8.629 -13.125 -9.599 1.00 91.94 210 ASP A CA 1
ATOM 1698 C C . ASP A 1 210 ? 7.602 -12.168 -8.987 1.00 91.94 210 ASP A C 1
ATOM 1700 O O . ASP A 1 210 ? 6.398 -12.413 -9.056 1.00 91.94 210 ASP A O 1
ATOM 1704 N N . ASP A 1 211 ? 8.052 -11.077 -8.375 1.00 89.62 211 ASP A N 1
ATOM 1705 C CA . ASP A 1 211 ? 7.185 -10.130 -7.678 1.00 89.62 211 ASP A CA 1
ATOM 1706 C C . ASP A 1 211 ? 6.314 -9.283 -8.608 1.00 89.62 211 ASP A C 1
ATOM 1708 O O . ASP A 1 211 ? 5.337 -8.700 -8.140 1.00 89.62 211 ASP A O 1
ATOM 1712 N N . TRP A 1 212 ? 6.620 -9.212 -9.910 1.00 89.56 212 TRP A N 1
ATOM 1713 C CA . TRP A 1 212 ? 5.903 -8.298 -10.805 1.00 89.56 212 TRP A CA 1
ATOM 1714 C C . TRP A 1 212 ? 5.823 -8.705 -12.285 1.00 89.56 212 TRP A C 1
ATOM 1716 O O . TRP A 1 212 ? 4.895 -8.253 -12.962 1.00 89.56 212 TRP A O 1
ATOM 1726 N N . ALA A 1 213 ? 6.730 -9.542 -12.803 1.00 83.06 213 ALA A N 1
ATOM 1727 C CA . ALA A 1 213 ? 6.885 -9.755 -14.246 1.00 83.06 213 ALA A CA 1
ATOM 1728 C C . ALA A 1 213 ? 5.640 -10.347 -14.921 1.00 83.06 213 ALA A C 1
ATOM 1730 O O . ALA A 1 213 ? 5.086 -9.763 -15.854 1.00 83.06 213 ALA A O 1
ATOM 1731 N N . THR A 1 214 ? 5.147 -11.486 -14.434 1.00 88.69 214 THR A N 1
ATOM 1732 C CA . THR A 1 214 ? 4.049 -12.205 -15.093 1.00 88.69 214 THR A CA 1
ATOM 1733 C C . THR A 1 214 ? 2.745 -12.006 -14.337 1.00 88.69 214 THR A C 1
ATOM 1735 O O . THR A 1 214 ? 2.636 -12.292 -13.144 1.00 88.69 214 THR A O 1
ATOM 1738 N N . ARG A 1 215 ? 1.731 -11.480 -15.039 1.00 82.44 215 ARG A N 1
ATOM 1739 C CA . ARG A 1 215 ? 0.415 -11.125 -14.471 1.00 82.44 215 ARG A CA 1
ATOM 1740 C C . ARG A 1 215 ? 0.514 -10.243 -13.215 1.00 82.44 215 ARG A C 1
ATOM 1742 O O . ARG A 1 215 ? -0.283 -10.388 -12.293 1.00 82.44 215 ARG A O 1
ATOM 1749 N N . GLY A 1 216 ? 1.490 -9.334 -13.182 1.00 78.44 216 GLY A N 1
ATOM 1750 C CA . GLY A 1 216 ? 1.724 -8.456 -12.034 1.00 78.44 216 GLY A CA 1
ATOM 1751 C C . GLY A 1 216 ? 2.280 -9.181 -10.805 1.00 78.44 216 GLY A C 1
ATOM 1752 O O . GLY A 1 216 ? 2.033 -8.729 -9.695 1.00 78.44 216 GLY A O 1
ATOM 1753 N N . GLY A 1 217 ? 2.971 -10.310 -10.998 1.00 82.94 217 GLY A N 1
ATOM 1754 C CA . GLY A 1 217 ? 3.628 -11.077 -9.935 1.00 82.94 217 GLY A CA 1
ATOM 1755 C C . GLY A 1 217 ? 2.817 -12.242 -9.367 1.00 82.94 217 GLY A C 1
ATOM 1756 O O . GLY A 1 217 ? 3.242 -12.876 -8.402 1.00 82.94 217 GLY A O 1
ATOM 1757 N N . LEU A 1 218 ? 1.646 -12.535 -9.941 1.00 78.38 218 LEU A N 1
ATOM 1758 C CA . LEU A 1 218 ? 0.814 -13.674 -9.532 1.00 78.38 218 LEU A CA 1
ATOM 1759 C C . LEU A 1 218 ? 1.406 -15.015 -9.977 1.00 78.38 218 LEU A C 1
ATOM 1761 O O . LEU A 1 218 ? 1.260 -16.018 -9.284 1.00 78.38 218 LEU A O 1
ATOM 1765 N N . GLU A 1 219 ? 2.055 -15.034 -11.139 1.00 82.81 219 GLU A N 1
ATOM 1766 C CA . GLU A 1 219 ? 2.661 -16.236 -11.703 1.00 82.81 219 GLU A CA 1
ATOM 1767 C C . GLU A 1 219 ? 4.160 -16.225 -11.420 1.00 82.81 219 GLU A C 1
ATOM 1769 O O . GLU A 1 219 ? 4.871 -15.313 -11.840 1.00 82.81 219 GLU A O 1
ATOM 1774 N N . LYS A 1 220 ? 4.613 -17.250 -10.700 1.00 93.81 220 LYS A N 1
ATOM 1775 C CA . LYS A 1 220 ? 5.998 -17.415 -10.254 1.00 93.81 220 LYS A CA 1
ATOM 1776 C C . LYS A 1 220 ? 6.779 -18.349 -11.174 1.00 93.81 220 LYS A C 1
ATOM 1778 O O . LYS A 1 220 ? 6.180 -19.210 -11.835 1.00 93.81 220 LYS A O 1
ATOM 1783 N N . THR A 1 221 ? 8.096 -18.203 -11.156 1.00 96.12 221 THR A N 1
ATOM 1784 C CA . THR A 1 221 ? 9.030 -19.025 -11.927 1.00 96.12 221 THR A CA 1
ATOM 1785 C C . THR A 1 221 ? 8.989 -20.471 -11.459 1.00 96.12 221 THR A C 1
ATOM 1787 O O . THR A 1 221 ? 9.177 -20.773 -10.282 1.00 96.12 221 THR A O 1
ATOM 1790 N N . ASP A 1 222 ? 8.743 -21.391 -12.394 1.00 96.69 222 ASP A N 1
ATOM 1791 C CA . ASP A 1 222 ? 8.889 -22.824 -12.137 1.00 96.69 222 ASP A CA 1
ATOM 1792 C C . ASP A 1 222 ? 10.324 -23.249 -12.445 1.00 96.69 222 ASP A C 1
ATOM 1794 O O . ASP A 1 222 ? 10.663 -23.592 -13.577 1.00 96.69 222 ASP A O 1
ATOM 1798 N N . TRP A 1 223 ? 11.175 -23.258 -11.422 1.00 96.81 223 TRP A N 1
ATOM 1799 C CA . TRP A 1 223 ? 12.589 -23.621 -11.544 1.00 96.81 223 TRP A CA 1
ATOM 1800 C C . TRP A 1 223 ? 12.839 -25.036 -12.084 1.00 96.81 223 TRP A C 1
ATOM 1802 O O . TRP A 1 223 ? 13.938 -25.320 -12.549 1.00 96.81 223 TRP A O 1
ATOM 1812 N N . LYS A 1 224 ? 11.833 -25.924 -12.115 1.00 96.81 224 LYS A N 1
ATOM 1813 C CA . LYS A 1 224 ? 11.950 -27.233 -12.789 1.00 96.81 224 LYS A CA 1
ATOM 1814 C C . LYS A 1 224 ? 12.059 -27.116 -14.311 1.00 96.81 224 LYS A C 1
ATOM 1816 O O . LYS A 1 224 ? 12.363 -28.107 -14.972 1.00 96.81 224 LYS A O 1
ATOM 1821 N N . LYS A 1 225 ? 11.742 -25.945 -14.866 1.00 96.56 225 LYS A N 1
ATOM 1822 C CA . LYS A 1 225 ? 11.848 -25.616 -16.293 1.00 96.56 225 LYS A CA 1
ATOM 1823 C C . LYS A 1 225 ? 13.171 -24.943 -16.650 1.00 96.56 225 LYS A C 1
ATOM 1825 O O . LYS A 1 225 ? 13.404 -24.707 -17.830 1.00 96.56 225 LYS A O 1
ATOM 1830 N N . ALA A 1 226 ? 14.024 -24.670 -15.662 1.00 95.31 226 ALA A N 1
ATOM 1831 C CA . ALA A 1 226 ? 15.373 -24.186 -15.901 1.00 95.31 226 ALA A CA 1
ATOM 1832 C C . ALA A 1 226 ? 16.208 -25.226 -16.692 1.00 95.31 226 ALA A C 1
ATOM 1834 O O . ALA A 1 226 ? 15.965 -26.431 -16.565 1.00 95.31 226 ALA A O 1
ATOM 1835 N N . PRO A 1 227 ? 17.207 -24.787 -17.479 1.00 96.94 227 PRO A N 1
ATOM 1836 C CA . PRO A 1 227 ? 17.612 -23.394 -17.666 1.00 96.94 227 PRO A CA 1
ATOM 1837 C C . PRO A 1 227 ? 16.687 -22.631 -18.624 1.00 96.94 227 PRO A C 1
ATOM 1839 O O . PRO A 1 227 ? 16.286 -23.133 -19.674 1.00 96.94 227 PRO A O 1
ATOM 1842 N N . PHE A 1 228 ? 16.395 -21.380 -18.279 1.00 98.38 228 PHE A N 1
ATOM 1843 C CA . PHE A 1 228 ? 15.730 -20.432 -19.170 1.00 98.38 228 PHE A CA 1
ATOM 1844 C C . PHE A 1 228 ? 16.791 -19.734 -20.012 1.00 98.38 228 PHE A C 1
ATOM 1846 O O . PHE A 1 228 ? 17.729 -19.183 -19.447 1.00 98.38 228 PHE A O 1
ATOM 1853 N N . VAL A 1 229 ? 16.667 -19.756 -21.341 1.00 98.19 229 VAL A N 1
ATOM 1854 C CA . VAL A 1 229 ? 17.723 -19.264 -22.240 1.00 98.19 229 VAL A CA 1
ATOM 1855 C C . VAL A 1 229 ? 17.189 -18.199 -23.190 1.00 98.19 229 VAL A C 1
ATOM 1857 O O . VAL A 1 229 ? 16.245 -18.461 -23.936 1.00 98.19 229 VAL A O 1
ATOM 1860 N N . SER A 1 230 ? 17.805 -17.015 -23.181 1.00 97.88 230 SER A N 1
ATOM 1861 C CA . SER A 1 230 ? 17.637 -15.990 -24.219 1.00 97.88 230 SER A CA 1
ATOM 1862 C C . SER A 1 230 ? 18.878 -15.932 -25.109 1.00 97.88 230 SER A C 1
ATOM 1864 O O . SER A 1 230 ? 20.005 -16.079 -24.634 1.00 97.88 230 SER A O 1
ATOM 1866 N N . SER A 1 231 ? 18.675 -15.721 -26.410 1.00 98.06 231 SER A N 1
ATOM 1867 C CA . SER A 1 231 ? 19.747 -15.736 -27.410 1.00 98.06 231 SER A CA 1
ATOM 1868 C C . SER A 1 231 ? 19.853 -14.405 -28.148 1.00 98.06 231 SER A C 1
ATOM 1870 O O . SER A 1 231 ? 18.838 -13.797 -28.488 1.00 98.06 231 SER A O 1
ATOM 1872 N N . TYR A 1 232 ? 21.078 -14.004 -28.478 1.00 98.00 232 TYR A N 1
ATOM 1873 C CA . TYR A 1 232 ? 21.431 -12.705 -29.049 1.00 98.00 232 TYR A CA 1
ATOM 1874 C C . TYR A 1 232 ? 22.355 -12.881 -30.250 1.00 98.00 232 TYR A C 1
ATOM 1876 O O . TYR A 1 232 ? 23.158 -13.812 -30.261 1.00 98.00 232 TYR A O 1
ATOM 1884 N N . LYS A 1 233 ? 22.241 -11.999 -31.248 1.00 95.81 233 LYS A N 1
ATOM 1885 C CA . LYS A 1 233 ? 23.185 -11.883 -32.372 1.00 95.81 233 LYS A CA 1
ATOM 1886 C C . LYS A 1 233 ? 23.031 -10.549 -33.105 1.00 95.81 233 LYS A C 1
ATOM 1888 O O . LYS A 1 233 ? 22.103 -9.788 -32.827 1.00 95.81 233 LYS A O 1
ATOM 1893 N N . ASP A 1 234 ? 23.883 -10.312 -34.099 1.00 94.06 234 ASP A N 1
ATOM 1894 C CA . ASP A 1 234 ? 23.801 -9.180 -35.031 1.00 94.06 234 ASP A CA 1
ATOM 1895 C C . ASP A 1 234 ? 23.724 -7.815 -34.319 1.00 94.06 234 ASP A C 1
ATOM 1897 O O . ASP A 1 234 ? 22.823 -7.009 -34.580 1.00 94.06 234 ASP A O 1
ATOM 1901 N N . PHE A 1 235 ? 24.659 -7.555 -33.399 1.00 94.81 235 PHE A N 1
ATOM 1902 C CA . PHE A 1 235 ? 24.773 -6.238 -32.775 1.00 94.81 235 PHE A CA 1
ATOM 1903 C C . PHE A 1 235 ? 25.236 -5.197 -33.795 1.00 94.81 235 PHE A C 1
ATOM 1905 O O . PHE A 1 235 ? 26.300 -5.329 -34.397 1.00 94.81 235 PHE A O 1
ATOM 1912 N N . ALA A 1 236 ? 24.457 -4.133 -33.948 1.00 94.25 236 ALA A N 1
ATOM 1913 C CA . ALA A 1 236 ? 24.802 -2.987 -34.769 1.00 94.25 236 ALA A CA 1
ATOM 1914 C C . ALA A 1 236 ? 24.678 -1.708 -33.942 1.00 94.25 236 ALA A C 1
ATOM 1916 O O . ALA A 1 236 ? 23.626 -1.420 -33.363 1.00 94.25 236 ALA A O 1
ATOM 1917 N N . VAL A 1 237 ? 25.758 -0.928 -33.914 1.00 94.25 237 VAL A N 1
ATOM 1918 C CA . VAL A 1 237 ? 25.813 0.359 -33.226 1.00 94.25 237 VAL A CA 1
ATOM 1919 C C . VAL A 1 237 ? 26.369 1.437 -34.147 1.00 94.25 237 VAL A C 1
ATOM 1921 O O . VAL A 1 237 ? 27.488 1.347 -34.647 1.00 94.25 237 VAL A O 1
ATOM 1924 N N . GLU A 1 238 ? 25.585 2.492 -34.321 1.00 93.38 238 GLU A N 1
ATOM 1925 C CA . GLU A 1 238 ? 25.978 3.739 -34.970 1.00 93.38 238 GLU A CA 1
ATOM 1926 C C . GLU A 1 238 ? 25.690 4.865 -33.982 1.00 93.38 238 GLU A C 1
ATOM 1928 O O . GLU A 1 238 ? 24.654 5.522 -34.038 1.00 93.38 238 GLU A O 1
ATOM 1933 N N . GLY A 1 239 ? 26.570 5.018 -32.995 1.00 91.94 239 GLY A N 1
ATOM 1934 C CA . GLY A 1 239 ? 26.373 5.970 -31.910 1.00 91.94 239 GLY A CA 1
ATOM 1935 C C . GLY A 1 239 ? 27.632 6.722 -31.532 1.00 91.94 239 GLY A C 1
ATOM 1936 O O . GLY A 1 239 ? 28.760 6.285 -31.780 1.00 91.94 239 GLY A O 1
ATOM 1937 N N . CYS A 1 240 ? 27.435 7.871 -30.897 1.00 93.19 240 CYS A N 1
ATOM 1938 C CA . CYS A 1 240 ? 28.528 8.730 -30.481 1.00 93.19 240 CYS A CA 1
ATOM 1939 C C . CYS A 1 240 ? 29.171 8.175 -29.204 1.00 93.19 240 CYS A C 1
ATOM 1941 O O . CYS A 1 240 ? 28.642 8.316 -28.098 1.00 93.19 240 CYS A O 1
ATOM 1943 N N . ARG A 1 241 ? 30.324 7.516 -29.370 1.00 93.81 241 ARG A N 1
ATOM 1944 C CA . ARG A 1 241 ? 31.139 6.989 -28.264 1.00 93.81 241 ARG A CA 1
ATOM 1945 C C . ARG A 1 241 ? 31.593 8.128 -27.353 1.00 93.81 241 ARG A C 1
ATOM 1947 O O . ARG A 1 241 ? 32.182 9.102 -27.825 1.00 93.81 241 ARG A O 1
ATOM 1954 N N . TRP A 1 242 ? 31.359 7.984 -26.053 1.00 92.44 242 TRP A N 1
ATOM 1955 C CA . TRP A 1 242 ? 31.732 8.988 -25.063 1.00 92.44 242 TRP A CA 1
ATOM 1956 C C . TRP A 1 242 ? 33.252 9.069 -24.880 1.00 92.44 242 TRP A C 1
ATOM 1958 O O . TRP A 1 242 ? 33.940 8.049 -24.806 1.00 92.44 242 TRP A O 1
ATOM 1968 N N . LYS A 1 243 ? 33.766 10.298 -24.792 1.00 88.62 243 LYS A N 1
ATOM 1969 C CA . LYS A 1 243 ? 35.146 10.631 -24.427 1.00 88.62 243 LYS A CA 1
ATOM 1970 C C . LYS A 1 243 ? 35.122 11.911 -23.602 1.00 88.62 243 LYS A C 1
ATOM 1972 O O . LYS A 1 243 ? 34.485 12.881 -24.013 1.00 88.62 243 LYS A O 1
ATOM 1977 N N . ASP A 1 244 ? 35.829 11.922 -22.480 1.00 82.06 244 ASP A N 1
ATOM 1978 C CA . ASP A 1 244 ? 35.918 13.111 -21.637 1.00 82.06 244 ASP A CA 1
ATOM 1979 C C . ASP A 1 244 ? 36.753 14.215 -22.312 1.00 82.06 244 ASP A C 1
ATOM 1981 O O . ASP A 1 244 ? 37.750 13.912 -22.976 1.00 82.06 244 ASP A O 1
ATOM 1985 N N . PRO A 1 245 ? 36.394 15.503 -22.147 1.00 75.62 245 PRO A N 1
ATOM 1986 C CA . PRO A 1 245 ? 35.249 16.017 -21.383 1.00 75.62 245 PRO A CA 1
ATOM 1987 C C . PRO A 1 245 ? 33.912 16.009 -22.153 1.00 75.62 245 PRO A C 1
ATOM 1989 O O . PRO A 1 245 ? 32.858 15.936 -21.527 1.00 75.62 245 PRO A O 1
ATOM 1992 N N . PHE A 1 246 ? 33.934 16.096 -23.489 1.00 80.25 246 PHE A N 1
ATOM 1993 C CA . PHE A 1 246 ? 32.781 15.849 -24.365 1.00 80.25 246 PHE A CA 1
ATOM 1994 C C . PHE A 1 246 ? 33.255 15.580 -25.812 1.00 80.25 246 PHE A C 1
ATOM 1996 O O . PHE A 1 246 ? 34.105 16.320 -26.316 1.00 80.25 246 PHE A O 1
ATOM 2003 N N . PRO A 1 247 ? 32.724 14.568 -26.528 1.00 84.81 247 PRO A N 1
ATOM 2004 C CA . PRO A 1 247 ? 33.051 14.356 -27.935 1.00 84.81 247 PRO A CA 1
ATOM 2005 C C . PRO A 1 247 ? 32.211 15.248 -28.858 1.00 84.81 247 PRO A C 1
ATOM 2007 O O . PRO A 1 247 ? 31.049 15.542 -28.579 1.00 84.81 247 PRO A O 1
ATOM 2010 N N . ALA A 1 248 ? 32.779 15.632 -30.006 1.00 84.25 248 ALA A N 1
ATOM 2011 C CA . ALA A 1 248 ? 32.123 16.526 -30.964 1.00 84.25 248 ALA A CA 1
ATOM 2012 C C . ALA A 1 248 ? 30.769 15.992 -31.462 1.00 84.25 248 ALA A C 1
ATOM 2014 O O . ALA A 1 248 ? 29.842 16.778 -31.624 1.00 84.25 248 ALA A O 1
ATOM 2015 N N . CYS A 1 249 ? 30.633 14.670 -31.634 1.00 84.56 249 CYS A N 1
ATOM 2016 C CA . CYS A 1 249 ? 29.425 14.013 -32.146 1.00 84.56 249 CYS A CA 1
ATOM 2017 C C . CYS A 1 249 ? 28.181 14.122 -31.243 1.00 84.56 249 CYS A C 1
ATOM 2019 O O . CYS A 1 249 ? 27.108 13.721 -31.670 1.00 84.56 249 CYS A O 1
ATOM 2021 N N . VAL A 1 250 ? 28.303 14.662 -30.024 1.00 83.38 250 VAL A N 1
ATOM 2022 C CA . VAL A 1 250 ? 27.159 14.932 -29.129 1.00 83.38 250 VAL A CA 1
ATOM 2023 C C . VAL A 1 250 ? 26.478 16.263 -29.469 1.00 83.38 250 VAL A C 1
ATOM 2025 O O . VAL A 1 250 ? 25.344 16.504 -29.057 1.00 83.38 250 VAL A O 1
ATOM 2028 N N . SER A 1 251 ? 27.159 17.152 -30.201 1.00 77.12 251 SER A N 1
ATOM 2029 C CA . SER A 1 251 ? 26.584 18.432 -30.613 1.00 77.12 251 SER A CA 1
ATOM 2030 C C . SER A 1 251 ? 25.510 18.225 -31.683 1.00 77.12 251 SER A C 1
ATOM 2032 O O . SER A 1 251 ? 25.743 17.554 -32.689 1.00 77.12 251 SER A O 1
ATOM 2034 N N . THR A 1 252 ? 24.367 18.897 -31.531 1.00 66.81 252 THR A N 1
ATOM 2035 C CA . THR A 1 252 ? 23.240 18.878 -32.487 1.00 66.81 252 THR A CA 1
ATOM 2036 C C . THR A 1 252 ? 23.548 19.551 -33.832 1.00 66.81 252 THR A C 1
ATOM 2038 O O . THR A 1 252 ? 22.678 19.668 -34.687 1.00 66.81 252 THR A O 1
ATOM 2041 N N . THR A 1 253 ? 24.779 20.026 -34.020 1.00 63.16 253 THR A N 1
ATOM 2042 C CA . THR A 1 253 ? 25.279 20.697 -35.227 1.00 63.16 253 THR A CA 1
ATOM 2043 C C . THR A 1 253 ? 26.227 19.812 -36.044 1.00 63.16 253 THR A C 1
ATOM 2045 O O . THR A 1 253 ? 27.024 20.336 -36.820 1.00 63.16 253 THR A O 1
ATOM 2048 N N . THR A 1 254 ? 26.235 18.497 -35.808 1.00 65.00 254 THR A N 1
ATOM 2049 C CA . THR A 1 254 ? 27.188 17.560 -36.429 1.00 65.00 254 THR A CA 1
ATOM 2050 C C . THR A 1 254 ? 26.649 16.928 -37.717 1.00 65.00 254 THR A C 1
ATOM 2052 O O . THR A 1 254 ? 25.460 17.000 -38.016 1.00 65.00 254 THR A O 1
ATOM 2055 N N . GLU A 1 255 ? 27.536 16.298 -38.494 1.00 77.44 255 GLU A N 1
ATOM 2056 C CA . GLU A 1 255 ? 27.216 15.615 -39.762 1.00 77.44 255 GLU A CA 1
ATOM 2057 C C . GLU A 1 255 ? 26.564 14.228 -39.576 1.00 77.44 255 GLU A C 1
ATOM 2059 O O . GLU A 1 255 ? 26.275 13.545 -40.557 1.00 77.44 255 GLU A O 1
ATOM 2064 N N . ASN A 1 256 ? 26.323 13.779 -38.337 1.00 89.31 256 ASN A N 1
ATOM 2065 C CA . ASN A 1 256 ? 25.757 12.451 -38.095 1.00 89.31 256 ASN A CA 1
ATOM 2066 C C . ASN A 1 256 ? 24.304 12.372 -38.572 1.00 89.31 256 ASN A C 1
ATOM 2068 O O . ASN A 1 256 ? 23.526 13.314 -38.403 1.00 89.31 256 ASN A O 1
ATOM 2072 N N . TRP A 1 257 ? 23.913 11.224 -39.130 1.00 92.12 257 TRP A N 1
ATOM 2073 C CA . TRP A 1 257 ? 22.591 11.061 -39.737 1.00 92.12 257 TRP A CA 1
ATOM 2074 C C . TRP A 1 257 ? 21.449 11.124 -38.709 1.00 92.12 257 TRP A C 1
ATOM 2076 O O . TRP A 1 257 ? 20.381 11.651 -39.017 1.00 92.12 257 TRP A O 1
ATOM 2086 N N . TRP A 1 258 ? 21.667 10.635 -37.480 1.00 90.44 258 TRP A N 1
ATOM 2087 C CA . TRP A 1 258 ? 20.647 10.623 -36.420 1.00 90.44 258 TRP A CA 1
ATOM 2088 C C . TRP A 1 258 ? 20.330 12.020 -35.871 1.00 90.44 258 TRP A C 1
ATOM 2090 O O . TRP A 1 258 ? 19.313 12.188 -35.196 1.00 90.44 258 TRP A O 1
ATOM 2100 N N . ASP A 1 259 ? 21.161 13.014 -36.192 1.00 87.56 259 ASP A N 1
ATOM 2101 C CA . ASP A 1 259 ? 20.962 14.424 -35.856 1.00 87.56 259 ASP A CA 1
ATOM 2102 C C . ASP A 1 259 ? 20.437 15.247 -37.046 1.00 87.56 259 ASP A C 1
ATOM 2104 O O . ASP A 1 259 ? 20.184 16.441 -36.895 1.00 87.56 259 ASP A O 1
ATOM 2108 N N . GLN A 1 260 ? 20.194 14.629 -38.208 1.00 89.50 260 GLN A N 1
ATOM 2109 C CA . GLN A 1 260 ? 19.566 15.295 -39.354 1.00 89.50 260 GLN A CA 1
ATOM 2110 C C . GLN A 1 260 ? 18.044 15.363 -39.203 1.00 89.50 260 GLN A C 1
ATOM 2112 O O . GLN A 1 260 ? 17.427 14.535 -38.533 1.00 89.50 260 GLN A O 1
ATOM 2117 N N . TYR A 1 261 ? 17.424 16.327 -39.890 1.00 87.69 261 TYR A N 1
ATOM 2118 C CA . TYR A 1 261 ? 15.983 16.606 -39.821 1.00 87.69 261 TYR A CA 1
ATOM 2119 C C . TYR A 1 261 ? 15.099 15.359 -39.998 1.00 87.69 261 TYR A C 1
ATOM 2121 O O . TYR A 1 261 ? 14.116 15.178 -39.276 1.00 87.69 261 TYR A O 1
ATOM 2129 N N . ASP A 1 262 ? 15.478 14.460 -40.906 1.00 88.94 262 ASP A N 1
ATOM 2130 C CA . ASP A 1 262 ? 14.727 13.231 -41.178 1.00 88.94 262 ASP A CA 1
ATOM 2131 C C . ASP A 1 262 ? 14.688 12.267 -39.979 1.00 88.94 262 ASP A C 1
ATOM 2133 O O . ASP A 1 262 ? 13.737 11.501 -39.842 1.00 88.94 262 ASP A O 1
ATOM 2137 N N . ALA A 1 263 ? 15.665 12.335 -39.070 1.00 90.25 263 ALA A N 1
ATOM 2138 C CA . ALA A 1 263 ? 15.723 11.532 -37.848 1.00 90.25 263 ALA A CA 1
ATOM 2139 C C . ALA A 1 263 ? 15.019 12.193 -36.645 1.00 90.25 263 ALA A C 1
ATOM 2141 O O . ALA A 1 263 ? 14.843 11.569 -35.592 1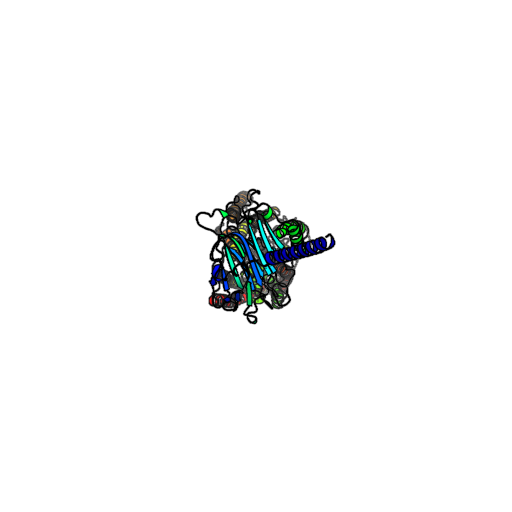.00 90.25 263 ALA A O 1
ATOM 2142 N N . TRP A 1 264 ? 14.574 13.448 -36.768 1.00 89.75 264 TRP A N 1
ATOM 2143 C CA . TRP A 1 264 ? 13.855 14.161 -35.701 1.00 89.75 264 TRP A CA 1
ATOM 2144 C C . TRP A 1 264 ? 12.372 13.792 -35.645 1.00 89.75 264 TRP A C 1
ATOM 2146 O O . TRP A 1 264 ? 11.654 14.170 -34.710 1.00 89.75 264 TRP A O 1
ATOM 2156 N N . HIS A 1 265 ? 11.878 13.100 -36.673 1.00 89.94 265 HIS A N 1
ATOM 2157 C CA . HIS A 1 265 ? 10.474 12.766 -36.845 1.00 89.94 265 HIS A CA 1
ATOM 2158 C C . HIS A 1 265 ? 10.333 11.360 -37.421 1.00 89.94 265 HIS A C 1
ATOM 2160 O O . HIS A 1 265 ? 11.147 10.921 -38.219 1.00 89.94 265 HIS A O 1
ATOM 2166 N N . LEU A 1 266 ? 9.245 10.670 -37.087 1.00 92.38 266 LEU A N 1
ATOM 2167 C CA . LEU A 1 266 ? 8.874 9.471 -37.835 1.00 92.38 266 LEU A CA 1
ATOM 2168 C C . LEU A 1 266 ? 8.482 9.829 -39.276 1.00 92.38 266 LEU A C 1
ATOM 2170 O O . LEU A 1 266 ? 7.758 10.813 -39.507 1.00 92.38 266 LEU A O 1
ATOM 2174 N N . SER A 1 267 ? 8.877 8.978 -40.223 1.00 93.38 267 SER A N 1
ATOM 2175 C CA . SER A 1 267 ? 8.409 9.048 -41.608 1.00 93.38 267 SER A CA 1
ATOM 2176 C C . SER A 1 267 ? 6.888 8.844 -41.693 1.00 93.38 267 SER A C 1
ATOM 2178 O O . SER A 1 267 ? 6.230 8.413 -40.741 1.00 93.38 267 SER A O 1
ATOM 2180 N N . LYS A 1 268 ? 6.278 9.159 -42.843 1.00 92.62 268 LYS A N 1
ATOM 2181 C CA . LYS A 1 268 ? 4.823 9.006 -43.015 1.00 92.62 268 LYS A CA 1
ATOM 2182 C C . LYS A 1 268 ? 4.366 7.555 -42.819 1.00 92.62 268 LYS A C 1
ATOM 2184 O O . LYS A 1 268 ? 3.343 7.343 -42.176 1.00 92.62 268 LYS A O 1
ATOM 2189 N N . THR A 1 269 ? 5.123 6.585 -43.329 1.00 93.88 269 THR A N 1
ATOM 2190 C CA . THR A 1 269 ? 4.833 5.151 -43.168 1.00 93.88 269 THR A CA 1
ATOM 2191 C C . THR A 1 269 ? 5.020 4.713 -41.720 1.00 93.88 269 THR A C 1
ATOM 2193 O O . THR A 1 269 ? 4.091 4.174 -41.130 1.00 93.88 269 THR A O 1
ATOM 2196 N N . GLN A 1 270 ? 6.135 5.091 -41.091 1.00 93.75 270 GLN A N 1
ATOM 2197 C CA . GLN A 1 270 ? 6.395 4.814 -39.676 1.00 93.75 270 GLN A CA 1
ATOM 2198 C C . GLN A 1 270 ? 5.313 5.379 -38.747 1.00 93.75 270 GLN A C 1
ATOM 2200 O O . GLN A 1 270 ? 4.961 4.748 -37.758 1.00 93.75 270 GLN A O 1
ATOM 2205 N N . LYS A 1 271 ? 4.744 6.552 -39.055 1.00 90.75 271 LYS A N 1
ATOM 2206 C CA . LYS A 1 271 ? 3.601 7.105 -38.306 1.00 90.75 271 LYS A CA 1
ATOM 2207 C C . LYS A 1 271 ? 2.346 6.244 -38.432 1.00 90.75 271 LYS A C 1
ATOM 2209 O O . LYS A 1 271 ? 1.592 6.150 -37.465 1.00 90.75 271 LYS A O 1
ATOM 2214 N N . MET A 1 272 ? 2.097 5.658 -39.604 1.00 91.81 272 MET A N 1
ATOM 2215 C CA . MET A 1 272 ? 0.953 4.767 -39.822 1.00 91.81 272 MET A CA 1
ATOM 2216 C C . MET A 1 272 ? 1.135 3.460 -39.049 1.00 91.81 272 MET A C 1
ATOM 2218 O O . MET A 1 272 ? 0.215 3.060 -38.336 1.00 91.81 272 MET A O 1
ATOM 2222 N N . ASP A 1 273 ? 2.328 2.869 -39.109 1.00 92.88 273 ASP A N 1
ATOM 2223 C CA . ASP A 1 273 ? 2.661 1.654 -38.361 1.00 92.88 273 ASP A CA 1
ATOM 2224 C C . ASP A 1 273 ? 2.591 1.906 -36.849 1.00 92.88 273 ASP A C 1
ATOM 2226 O O . ASP A 1 273 ? 1.922 1.171 -36.122 1.00 92.88 273 ASP A O 1
ATOM 2230 N N . TYR A 1 274 ? 3.170 3.017 -36.381 1.00 93.56 274 TYR A N 1
ATOM 2231 C CA . TYR A 1 274 ? 3.081 3.438 -34.983 1.00 93.56 274 TYR A CA 1
ATOM 2232 C C . TYR A 1 274 ? 1.627 3.587 -34.525 1.00 93.56 274 TYR A C 1
ATOM 2234 O O . TYR A 1 274 ? 1.244 3.083 -33.471 1.00 93.56 274 TYR A O 1
ATOM 2242 N N . ALA A 1 275 ? 0.785 4.248 -35.326 1.00 86.44 275 ALA A N 1
ATOM 2243 C CA . ALA A 1 275 ? -0.630 4.413 -35.012 1.00 86.44 275 ALA A CA 1
ATOM 2244 C C . ALA A 1 275 ? -1.377 3.071 -34.966 1.00 86.44 275 ALA A C 1
ATOM 2246 O O . ALA A 1 275 ?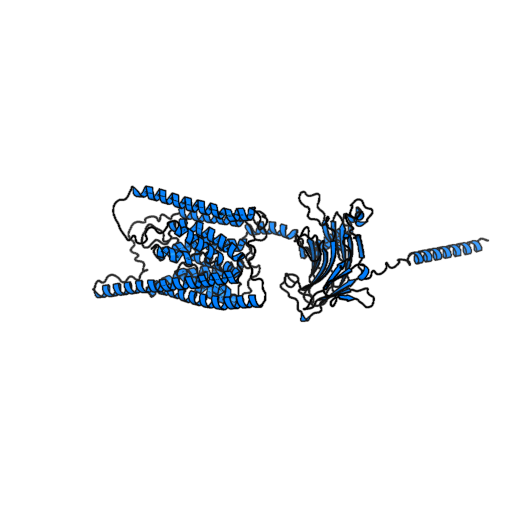 -2.305 2.918 -34.171 1.00 86.44 275 ALA A O 1
ATOM 2247 N N . TRP A 1 276 ? -0.987 2.099 -35.793 1.00 92.50 276 TRP A N 1
ATOM 2248 C CA . TRP A 1 276 ? -1.540 0.749 -35.748 1.00 92.50 276 TRP A CA 1
ATOM 2249 C C . TRP A 1 276 ? -1.132 0.016 -34.464 1.00 92.50 276 TRP A C 1
ATOM 2251 O O . TRP A 1 276 ? -2.010 -0.513 -33.780 1.00 92.50 276 TRP A O 1
ATOM 2261 N N . VAL A 1 277 ? 0.145 0.064 -34.070 1.00 91.94 277 VAL A N 1
ATOM 2262 C CA . VAL A 1 277 ? 0.621 -0.513 -32.797 1.00 91.94 277 VAL A CA 1
ATOM 2263 C C . VAL A 1 277 ? -0.116 0.112 -31.611 1.00 91.94 277 VAL A C 1
ATOM 2265 O O . VAL A 1 277 ? -0.643 -0.600 -30.758 1.00 91.94 277 VAL A O 1
ATOM 2268 N N . GLN A 1 278 ? -0.230 1.443 -31.589 1.00 86.56 278 GLN A N 1
ATOM 2269 C CA . GLN A 1 278 ? -0.899 2.188 -30.519 1.00 86.56 278 GLN A CA 1
ATOM 2270 C C . GLN A 1 278 ? -2.376 1.814 -30.337 1.00 86.56 278 GLN A C 1
ATOM 2272 O O . GLN A 1 278 ? -2.899 1.903 -29.228 1.00 86.56 278 GLN A O 1
ATOM 2277 N N . ARG A 1 279 ? -3.058 1.410 -31.414 1.00 83.62 279 ARG A N 1
ATOM 2278 C CA . ARG A 1 279 ? -4.478 1.029 -31.382 1.00 83.62 279 ARG A CA 1
ATOM 2279 C C . ARG A 1 279 ? -4.704 -0.436 -31.034 1.00 83.62 279 ARG A C 1
ATOM 2281 O O . ARG A 1 279 ? -5.713 -0.737 -30.410 1.00 83.62 279 ARG A O 1
ATOM 2288 N N . ASN A 1 280 ? -3.816 -1.326 -31.475 1.00 85.69 280 ASN A N 1
ATOM 2289 C CA . ASN A 1 280 ? -4.085 -2.767 -31.459 1.00 85.69 280 ASN A CA 1
ATOM 2290 C C . ASN A 1 280 ? -3.260 -3.541 -30.431 1.00 85.69 280 ASN A C 1
ATOM 2292 O O . ASN A 1 280 ? -3.661 -4.632 -30.042 1.00 85.69 280 ASN A O 1
ATOM 2296 N N . LEU A 1 281 ? -2.102 -3.016 -30.026 1.00 91.81 281 LEU A N 1
ATOM 2297 C CA . LEU A 1 281 ? -1.095 -3.804 -29.315 1.00 91.81 281 LEU A CA 1
ATOM 2298 C C . LEU A 1 281 ? -0.648 -3.201 -27.989 1.00 91.81 281 LEU A C 1
ATOM 2300 O O . LEU A 1 281 ? -0.026 -3.902 -27.199 1.00 91.81 281 LEU A O 1
ATOM 2304 N N . VAL A 1 282 ? -0.943 -1.929 -27.724 1.00 90.31 282 VAL A N 1
ATOM 2305 C CA . VAL A 1 282 ? -0.686 -1.323 -26.411 1.00 90.31 282 VAL A CA 1
ATOM 2306 C C . VAL A 1 282 ? -1.654 -1.914 -25.388 1.00 90.31 282 VAL A C 1
ATOM 2308 O O . VAL A 1 282 ? -2.865 -1.749 -25.500 1.00 90.31 282 VAL A O 1
ATOM 2311 N N . VAL A 1 283 ? -1.101 -2.574 -24.373 1.00 89.12 283 VAL A N 1
ATOM 2312 C CA . VAL A 1 283 ? -1.838 -3.189 -23.258 1.00 89.12 283 VAL A CA 1
ATOM 2313 C C . VAL A 1 283 ? -1.852 -2.270 -22.035 1.00 89.12 283 VAL A C 1
ATOM 2315 O O . VAL A 1 283 ? -2.819 -2.255 -21.279 1.00 89.12 283 VAL A O 1
ATOM 2318 N N . TYR A 1 284 ? -0.792 -1.486 -21.840 1.00 90.25 284 TYR A N 1
ATOM 2319 C CA . TYR A 1 284 ? -0.690 -0.500 -20.766 1.00 90.25 284 TYR A CA 1
ATOM 2320 C C . TYR A 1 284 ? 0.062 0.737 -21.257 1.00 90.25 284 TYR A C 1
ATOM 2322 O O . TYR A 1 284 ? 1.059 0.615 -21.969 1.00 90.25 284 TYR A O 1
ATOM 2330 N N . ASP A 1 285 ? -0.412 1.912 -20.854 1.00 89.44 285 ASP A N 1
ATOM 2331 C CA . ASP A 1 285 ? 0.172 3.206 -21.194 1.00 89.44 285 ASP A CA 1
ATOM 2332 C C . ASP A 1 285 ? 0.046 4.151 -19.997 1.00 89.44 285 ASP A C 1
ATOM 2334 O O . ASP A 1 285 ? -1.062 4.568 -19.643 1.00 89.44 285 ASP A O 1
ATOM 2338 N N . TYR A 1 286 ? 1.184 4.503 -19.396 1.00 86.00 286 TYR A N 1
ATOM 2339 C CA . TYR A 1 286 ? 1.242 5.406 -18.247 1.00 86.00 286 TYR A CA 1
ATOM 2340 C C . TYR A 1 286 ? 0.576 6.771 -18.513 1.00 86.00 286 TYR A C 1
ATOM 2342 O O . TYR A 1 286 ? 0.032 7.378 -17.591 1.00 86.00 286 TYR A O 1
ATOM 2350 N N . CYS A 1 287 ? 0.563 7.261 -19.762 1.00 82.19 287 CYS A N 1
ATOM 2351 C CA . CYS A 1 287 ? -0.062 8.543 -20.102 1.00 82.19 287 CYS A CA 1
ATOM 2352 C C . CYS A 1 287 ? -1.586 8.507 -19.927 1.00 82.19 287 CYS A C 1
ATOM 2354 O O . CYS A 1 287 ? -2.185 9.488 -19.486 1.00 82.19 287 CYS A O 1
ATOM 2356 N N . LYS A 1 288 ? -2.217 7.379 -20.272 1.00 75.81 288 LYS A N 1
ATOM 2357 C CA . LYS A 1 288 ? -3.680 7.212 -20.241 1.00 75.81 288 LYS A CA 1
ATOM 2358 C C . LYS A 1 288 ? -4.204 6.820 -18.869 1.00 75.81 288 LYS A C 1
ATOM 2360 O O . LYS A 1 288 ? -5.397 6.975 -18.613 1.00 75.81 288 LYS A O 1
ATOM 2365 N N . ASP A 1 289 ? -3.331 6.337 -17.990 1.00 66.75 289 ASP A N 1
ATOM 2366 C CA . ASP A 1 289 ? -3.711 5.996 -16.623 1.00 66.75 289 ASP A CA 1
ATOM 2367 C C . ASP A 1 289 ? -4.206 7.245 -15.867 1.00 66.75 289 ASP A C 1
ATOM 2369 O O . ASP A 1 289 ? -5.234 7.189 -15.199 1.00 66.75 289 ASP A O 1
ATOM 2373 N N . ASN A 1 290 ? -3.595 8.415 -16.110 1.00 49.28 290 ASN A N 1
ATOM 2374 C CA . ASN A 1 290 ? -4.010 9.704 -15.532 1.00 49.28 290 ASN A CA 1
ATOM 2375 C C . ASN A 1 290 ? -5.340 10.255 -16.105 1.00 49.28 290 ASN A C 1
ATOM 2377 O O . ASN A 1 290 ? -6.140 10.830 -15.365 1.00 49.28 290 ASN A O 1
ATOM 2381 N N . GLU A 1 291 ? -5.616 10.086 -17.405 1.00 41.03 291 GLU A N 1
ATOM 2382 C CA . GLU A 1 291 ? -6.873 10.538 -18.043 1.00 41.03 291 GLU A CA 1
ATOM 2383 C C . GLU A 1 291 ? -8.069 9.662 -17.642 1.00 41.03 291 GLU A C 1
ATOM 2385 O O . GLU A 1 291 ? -9.142 10.171 -17.297 1.00 41.03 291 GLU A O 1
ATOM 2390 N N . ASN A 1 292 ? -7.857 8.344 -17.587 1.00 42.62 292 ASN A N 1
ATOM 2391 C CA . ASN A 1 292 ? -8.815 7.416 -16.996 1.00 42.62 292 ASN A CA 1
ATOM 2392 C C . ASN A 1 292 ? -8.974 7.667 -15.497 1.00 42.62 292 ASN A C 1
ATOM 2394 O O . ASN A 1 292 ? -10.058 7.441 -14.972 1.00 42.62 292 ASN A O 1
ATOM 2398 N N . GLN A 1 293 ? -7.956 8.192 -14.811 1.00 42.53 293 GLN A N 1
ATOM 2399 C CA . GLN A 1 293 ? -8.093 8.646 -13.434 1.00 42.53 293 GLN A CA 1
ATOM 2400 C C . GLN A 1 293 ? -9.078 9.809 -13.333 1.00 42.53 293 GLN A C 1
ATOM 2402 O O . GLN A 1 293 ? -9.961 9.728 -12.501 1.00 42.53 293 GLN A O 1
ATOM 2407 N N . ILE A 1 294 ? -9.026 10.850 -14.170 1.00 37.28 294 ILE A N 1
ATOM 2408 C CA . ILE A 1 294 ? -9.905 12.033 -14.034 1.00 37.28 294 ILE A CA 1
ATOM 2409 C C . ILE A 1 294 ? -11.368 11.731 -14.414 1.00 37.28 294 ILE A C 1
ATOM 2411 O O . ILE A 1 294 ? -12.282 12.136 -13.687 1.00 37.28 294 ILE A O 1
ATOM 2415 N N . LEU A 1 295 ? -11.607 10.983 -15.498 1.00 36.72 295 LEU A N 1
ATOM 2416 C CA . LEU A 1 295 ? -12.956 10.572 -15.931 1.00 36.72 295 LEU A CA 1
ATOM 2417 C C . LEU A 1 295 ? -13.560 9.472 -15.034 1.00 36.72 295 LEU A C 1
ATOM 2419 O O . LEU A 1 295 ? -14.760 9.506 -14.744 1.00 36.72 295 LEU A O 1
ATOM 2423 N N . ASN A 1 296 ? -12.748 8.548 -14.501 1.00 36.94 296 ASN A N 1
ATOM 2424 C CA . ASN A 1 296 ? -13.220 7.624 -13.463 1.00 36.94 296 ASN A CA 1
ATOM 2425 C C . ASN A 1 296 ? -13.378 8.317 -12.111 1.00 36.94 296 ASN A C 1
ATOM 2427 O O . ASN A 1 296 ? -14.306 7.984 -11.396 1.00 36.94 296 ASN A O 1
ATOM 2431 N N . THR A 1 297 ? -12.560 9.315 -11.768 1.00 36.84 297 THR A N 1
ATOM 2432 C CA . THR A 1 297 ? -12.688 10.063 -10.506 1.00 36.84 297 THR A CA 1
ATOM 2433 C C . THR A 1 297 ? -13.995 10.849 -10.513 1.00 36.84 297 THR A C 1
ATOM 2435 O O . THR A 1 297 ? -14.802 10.703 -9.602 1.00 36.84 297 THR A O 1
ATOM 2438 N N . THR A 1 298 ? -14.285 11.611 -11.570 1.00 34.03 298 THR A N 1
ATOM 2439 C CA . THR A 1 298 ? -15.534 12.393 -11.667 1.00 34.03 298 THR A CA 1
ATOM 2440 C C . THR A 1 298 ? -16.801 11.531 -11.745 1.00 34.03 298 THR A C 1
ATOM 2442 O O . THR A 1 298 ? -17.815 11.917 -11.164 1.00 34.03 298 THR A O 1
ATOM 2445 N N . SER A 1 299 ? -16.753 10.340 -12.354 1.00 30.73 299 SER A N 1
ATOM 2446 C CA . SER A 1 299 ? -17.880 9.389 -12.332 1.00 30.73 299 SER A CA 1
ATOM 2447 C C . SER A 1 299 ? -17.972 8.547 -11.041 1.00 30.73 299 SER A C 1
ATOM 2449 O O . SER A 1 299 ? -19.084 8.245 -10.609 1.00 30.73 299 SER A O 1
ATOM 2451 N N . GLN A 1 300 ? -16.855 8.249 -10.357 1.00 31.83 300 GLN A N 1
ATOM 2452 C CA . GLN A 1 300 ? -16.809 7.582 -9.037 1.00 31.83 300 GLN A CA 1
ATOM 2453 C C . GLN A 1 300 ? -17.256 8.476 -7.873 1.00 31.83 300 GLN A C 1
ATOM 2455 O O . GLN A 1 300 ? -17.648 7.953 -6.833 1.00 31.83 300 GLN A O 1
ATOM 2460 N N . TRP A 1 301 ? -17.180 9.804 -7.997 1.00 33.91 301 TRP A N 1
ATOM 2461 C CA . TRP A 1 301 ? -17.673 10.719 -6.956 1.00 33.91 301 TRP A CA 1
ATOM 2462 C C . TRP A 1 301 ? -19.196 10.915 -7.009 1.00 33.91 301 TRP A C 1
ATOM 2464 O O . TRP A 1 301 ? -19.810 11.174 -5.976 1.00 33.91 301 TRP A O 1
ATOM 2474 N N . LEU A 1 302 ? -19.811 10.781 -8.191 1.00 33.41 302 LEU A N 1
ATOM 2475 C CA . LEU A 1 302 ? -21.255 10.972 -8.402 1.00 33.41 302 LEU A CA 1
ATOM 2476 C C . LEU A 1 302 ? -22.069 9.674 -8.312 1.00 33.41 302 LEU A C 1
ATOM 2478 O O . LEU A 1 302 ? -23.254 9.719 -7.983 1.00 33.41 302 LEU A O 1
ATOM 2482 N N . HIS A 1 303 ? -21.438 8.518 -8.513 1.00 29.30 303 HIS A N 1
ATOM 2483 C CA . HIS A 1 303 ? -22.015 7.217 -8.198 1.00 29.30 303 HIS A CA 1
ATOM 2484 C C . HIS A 1 303 ? -21.149 6.520 -7.152 1.00 29.30 303 HIS A C 1
ATOM 2486 O O . HIS A 1 303 ? -19.964 6.300 -7.385 1.00 29.30 303 HIS A O 1
ATOM 2492 N N . PHE A 1 304 ? -21.754 6.156 -6.012 1.00 29.62 304 PHE A N 1
ATOM 2493 C CA . PHE A 1 304 ? -21.166 5.241 -5.026 1.00 29.62 304 PHE A CA 1
ATOM 2494 C C . PHE A 1 304 ? -20.347 4.139 -5.735 1.00 29.62 304 PHE A C 1
ATOM 2496 O O . PHE A 1 304 ? -20.849 3.538 -6.688 1.00 29.62 304 PHE A O 1
ATOM 2503 N N . PRO A 1 305 ? -19.095 3.878 -5.320 1.00 30.75 305 PRO A N 1
ATOM 2504 C CA . PRO A 1 305 ? -18.139 3.153 -6.149 1.00 30.75 305 PRO A CA 1
ATOM 2505 C C . PRO A 1 305 ? -18.591 1.706 -6.411 1.00 30.75 305 PRO A C 1
ATOM 2507 O O . PRO A 1 305 ? -18.860 0.985 -5.450 1.00 30.75 305 PRO A O 1
ATOM 2510 N N . PRO A 1 306 ? -18.555 1.208 -7.665 1.00 33.94 306 PRO A N 1
ATOM 2511 C CA . PRO A 1 306 ? -18.706 -0.214 -7.960 1.00 33.94 306 PRO A CA 1
ATOM 2512 C C . PRO A 1 306 ? -17.359 -0.962 -7.913 1.00 33.94 306 PRO A C 1
ATOM 2514 O O . PRO A 1 306 ? -17.215 -2.014 -8.522 1.00 33.94 306 PRO A O 1
ATOM 2517 N N . ASN A 1 307 ? -16.356 -0.453 -7.186 1.00 34.31 307 ASN A N 1
ATOM 2518 C CA . ASN A 1 307 ? -15.047 -1.103 -7.038 1.00 34.31 307 ASN A CA 1
ATOM 2519 C C . ASN A 1 307 ? -14.840 -1.662 -5.623 1.00 34.31 307 ASN A C 1
ATOM 2521 O O . ASN A 1 307 ? -13.857 -1.369 -4.948 1.00 34.31 307 ASN A O 1
ATOM 2525 N N . LEU A 1 308 ? -15.767 -2.528 -5.207 1.00 36.84 308 LEU A N 1
ATOM 2526 C CA . LEU A 1 308 ? -15.593 -3.482 -4.101 1.00 36.84 308 LEU A CA 1
ATOM 2527 C C . LEU A 1 308 ? -14.761 -4.723 -4.507 1.00 36.84 308 LEU A C 1
ATOM 2529 O O . LEU A 1 308 ? -14.509 -5.578 -3.667 1.00 36.84 308 LEU A O 1
ATOM 2533 N N . ASN A 1 309 ? -14.300 -4.802 -5.764 1.00 32.78 309 ASN A N 1
ATOM 2534 C CA . ASN A 1 309 ? -13.696 -5.996 -6.374 1.00 32.78 309 ASN A CA 1
ATOM 2535 C C . ASN A 1 309 ? -12.228 -5.825 -6.822 1.00 32.78 309 ASN A C 1
ATOM 2537 O O . ASN A 1 309 ? -11.808 -6.422 -7.811 1.00 32.78 309 ASN A O 1
ATOM 2541 N N . LYS A 1 310 ? -11.404 -5.053 -6.101 1.00 34.00 310 LYS A N 1
ATOM 2542 C CA . LYS A 1 310 ? -9.942 -5.235 -6.188 1.00 34.00 310 LYS A CA 1
ATOM 2543 C C . LYS A 1 310 ? -9.520 -6.128 -5.022 1.00 34.00 310 LYS A C 1
ATOM 2545 O O . LYS A 1 310 ? -9.556 -5.695 -3.874 1.00 34.00 310 LYS A O 1
ATOM 2550 N N . SER A 1 311 ? -9.270 -7.391 -5.384 1.00 40.59 311 SER A N 1
ATOM 2551 C CA . SER A 1 311 ? -8.954 -8.543 -4.533 1.00 40.59 311 SER A CA 1
ATOM 2552 C C . SER A 1 311 ? -9.907 -8.723 -3.345 1.00 40.59 311 SER A C 1
ATOM 2554 O O . SER A 1 311 ? -9.614 -8.370 -2.206 1.00 40.59 311 SER A O 1
ATOM 2556 N N . THR A 1 312 ? -11.060 -9.351 -3.582 1.00 38.75 312 THR A N 1
ATOM 2557 C CA . THR A 1 312 ? -11.697 -10.125 -2.510 1.00 38.75 312 THR A CA 1
ATOM 2558 C C . THR A 1 312 ? -10.649 -11.107 -1.998 1.00 38.75 312 THR A C 1
ATOM 2560 O O . THR A 1 312 ? -10.044 -11.808 -2.811 1.00 38.75 312 THR A O 1
ATOM 2563 N N . ILE A 1 313 ? -10.421 -11.171 -0.683 1.00 47.59 313 ILE A N 1
ATOM 2564 C CA . ILE A 1 313 ? -9.860 -12.401 -0.110 1.00 47.59 313 ILE A CA 1
ATOM 2565 C C . ILE A 1 313 ? -10.786 -13.487 -0.657 1.00 47.59 313 ILE A C 1
ATOM 2567 O O . ILE A 1 313 ? -11.998 -13.366 -0.453 1.00 47.59 313 ILE A O 1
ATOM 2571 N N . GLU A 1 314 ? -10.278 -14.437 -1.455 1.00 48.22 314 GLU A N 1
ATOM 2572 C CA . GLU A 1 314 ? -11.103 -15.564 -1.900 1.00 48.22 314 GLU A CA 1
ATOM 2573 C C . GLU A 1 314 ? -11.855 -16.051 -0.667 1.00 48.22 314 GLU A C 1
ATOM 2575 O O . GLU A 1 314 ? -11.230 -16.158 0.391 1.00 48.22 314 GLU A O 1
ATOM 2580 N N . PHE A 1 315 ? -13.182 -16.220 -0.753 1.00 62.88 315 PHE A N 1
ATOM 2581 C CA . PHE A 1 315 ? -14.020 -16.655 0.369 1.00 62.88 315 PHE A CA 1
ATOM 2582 C C . PHE A 1 315 ? -13.605 -18.068 0.781 1.00 62.88 315 PHE A C 1
ATOM 2584 O O . PHE A 1 315 ? -14.242 -19.071 0.474 1.00 62.88 315 PHE A O 1
ATOM 2591 N N . SER A 1 316 ? -12.472 -18.127 1.454 1.00 67.69 316 SER A N 1
ATOM 2592 C CA . SER A 1 316 ? -11.819 -19.307 1.934 1.00 67.69 316 SER A CA 1
ATOM 2593 C C . SER A 1 316 ? -12.509 -19.675 3.236 1.00 67.69 316 SER A C 1
ATOM 2595 O O . SER A 1 316 ? -13.029 -18.822 3.969 1.00 67.69 316 SER A O 1
ATOM 2597 N N . ILE A 1 317 ? -12.531 -20.968 3.534 1.00 81.12 317 ILE A N 1
ATOM 2598 C CA . ILE A 1 317 ? -13.104 -21.487 4.776 1.00 81.12 317 ILE A CA 1
ATOM 2599 C C . ILE A 1 317 ? -12.564 -20.719 6.009 1.00 81.12 317 ILE A C 1
ATOM 2601 O O . ILE A 1 317 ? -13.380 -20.331 6.850 1.00 81.12 317 ILE A O 1
ATOM 2605 N N . PRO A 1 318 ? -11.256 -20.383 6.105 1.00 79.69 318 PRO A N 1
ATOM 2606 C CA . PRO A 1 318 ? -10.733 -19.551 7.191 1.00 79.69 318 PRO A CA 1
ATOM 2607 C C . PRO A 1 318 ? -11.378 -18.161 7.299 1.00 79.69 318 PRO A C 1
ATOM 2609 O O . PRO A 1 318 ? -11.713 -17.728 8.400 1.00 79.69 318 PRO A O 1
ATOM 2612 N N . THR A 1 319 ? -11.628 -17.469 6.183 1.00 82.38 319 THR A N 1
ATOM 2613 C CA . THR A 1 319 ? -12.261 -16.136 6.187 1.00 82.38 319 THR A CA 1
ATOM 2614 C C . THR A 1 319 ? -13.711 -16.194 6.672 1.00 82.38 319 THR A C 1
ATOM 2616 O O . THR A 1 319 ? -14.145 -15.328 7.434 1.00 82.38 319 THR A O 1
ATOM 2619 N N . ILE A 1 320 ? -14.455 -17.237 6.293 1.00 87.06 320 ILE A N 1
ATOM 2620 C CA . ILE A 1 320 ? -15.834 -17.452 6.759 1.00 87.06 320 ILE A CA 1
ATOM 2621 C C . ILE A 1 320 ? -15.846 -17.743 8.264 1.00 87.06 320 ILE A C 1
ATOM 2623 O O . ILE A 1 320 ? -16.624 -17.137 9.004 1.00 87.06 320 ILE A O 1
ATOM 2627 N N . ILE A 1 321 ? -14.951 -18.614 8.742 1.00 89.38 321 ILE A N 1
ATOM 2628 C CA . ILE A 1 321 ? -14.811 -18.905 10.176 1.00 89.38 321 ILE A CA 1
ATOM 2629 C C . ILE A 1 321 ? -14.446 -17.625 10.942 1.00 89.38 321 ILE A C 1
ATOM 2631 O O . ILE A 1 321 ? -15.041 -17.341 11.983 1.00 89.38 321 ILE A O 1
ATOM 2635 N N . ALA A 1 322 ? -13.530 -16.810 10.414 1.00 90.25 322 ALA A N 1
ATOM 2636 C CA . ALA A 1 322 ? -13.161 -15.530 11.007 1.00 90.25 322 ALA A CA 1
ATOM 2637 C C . ALA A 1 322 ? -14.356 -14.565 11.095 1.00 90.25 322 ALA A C 1
ATOM 2639 O O . ALA A 1 322 ? -14.521 -13.898 12.119 1.00 90.25 322 ALA A O 1
ATOM 2640 N N . ALA A 1 323 ? -15.222 -14.509 10.078 1.00 90.38 323 ALA A N 1
ATOM 2641 C CA . ALA A 1 323 ? -16.440 -13.697 10.100 1.00 90.38 323 ALA A CA 1
ATOM 2642 C C . ALA A 1 323 ? -17.440 -14.174 11.166 1.00 90.38 323 ALA A C 1
ATOM 2644 O O . ALA A 1 323 ? -17.971 -13.356 11.918 1.00 90.38 323 ALA A O 1
ATOM 2645 N N . VAL A 1 324 ? -17.640 -15.490 11.298 1.00 91.94 324 VAL A N 1
ATOM 2646 C CA . VAL A 1 324 ? -18.515 -16.079 12.329 1.00 91.94 324 VAL A CA 1
ATOM 2647 C C . VAL A 1 324 ? -17.977 -15.802 13.735 1.00 91.94 324 VAL A C 1
ATOM 2649 O O . VAL A 1 324 ? -18.720 -15.355 14.608 1.00 91.94 324 VAL A O 1
ATOM 2652 N N . LEU A 1 325 ? -16.679 -16.002 13.970 1.00 91.06 325 LEU A N 1
ATOM 2653 C CA . LEU A 1 325 ? -16.063 -15.695 15.264 1.00 91.06 325 LEU A CA 1
ATOM 2654 C C . LEU A 1 325 ? -16.125 -14.195 15.577 1.00 91.06 325 LEU A C 1
ATOM 2656 O O . LEU A 1 325 ? -16.387 -13.813 16.719 1.00 91.06 325 LEU A O 1
ATOM 2660 N N . SER A 1 326 ? -15.950 -13.344 14.563 1.00 92.38 326 SER A N 1
ATOM 2661 C CA . SER A 1 326 ? -16.071 -11.889 14.698 1.00 92.38 326 SER A CA 1
ATOM 2662 C C . SER A 1 326 ? -17.493 -11.455 15.032 1.00 92.38 326 SER A C 1
ATOM 2664 O O . SER A 1 326 ? -17.665 -10.539 15.830 1.00 92.38 326 SER A O 1
ATOM 2666 N N . PHE A 1 327 ? -18.509 -12.135 14.493 1.00 92.69 327 PHE A N 1
ATOM 2667 C CA . PHE A 1 327 ? -19.907 -11.913 14.854 1.00 92.69 327 PHE A CA 1
ATOM 2668 C C . PHE A 1 327 ? -20.118 -12.135 16.360 1.00 92.69 327 PHE A C 1
ATOM 2670 O O . PHE A 1 327 ? -20.562 -11.230 17.065 1.00 92.69 327 PHE A O 1
ATOM 2677 N N . PHE A 1 328 ? -19.711 -13.289 16.898 1.00 88.88 328 PHE A N 1
ATOM 2678 C CA . PHE A 1 328 ? -19.840 -13.556 18.336 1.00 88.88 328 PHE A CA 1
ATOM 2679 C C . PHE A 1 328 ? -19.011 -12.589 19.191 1.00 88.88 328 PHE A C 1
ATOM 2681 O O . PHE A 1 328 ? -19.501 -12.083 20.204 1.00 88.88 328 PHE A O 1
ATOM 2688 N N . ALA A 1 329 ? -17.782 -12.280 18.770 1.00 88.81 329 ALA A N 1
ATOM 2689 C CA . ALA A 1 329 ? -16.931 -11.312 19.454 1.00 88.81 329 ALA A CA 1
ATOM 2690 C C . ALA A 1 329 ? -17.570 -9.912 19.496 1.00 88.81 329 ALA A C 1
ATOM 2692 O O . ALA A 1 329 ? -17.592 -9.275 20.552 1.00 88.81 329 ALA A O 1
ATOM 2693 N N . ALA A 1 330 ? -18.152 -9.450 18.386 1.00 90.19 330 ALA A N 1
ATOM 2694 C CA . ALA A 1 330 ? -18.869 -8.183 18.300 1.00 90.19 330 ALA A CA 1
ATOM 2695 C C . ALA A 1 330 ? -20.087 -8.163 19.236 1.00 90.19 330 ALA A C 1
ATOM 2697 O O . ALA A 1 330 ? -20.222 -7.230 20.031 1.00 90.19 330 ALA A O 1
ATOM 2698 N N . SER A 1 331 ? -20.907 -9.220 19.228 1.00 86.62 331 SER A N 1
ATOM 2699 C CA . SER A 1 331 ? -22.081 -9.326 20.101 1.00 86.62 331 SER A CA 1
ATOM 2700 C C . SER A 1 331 ? -21.732 -9.246 21.592 1.00 86.62 331 SER A C 1
ATOM 2702 O O . SER A 1 331 ? -22.413 -8.548 22.342 1.00 86.62 331 SER A O 1
ATOM 2704 N N . ILE A 1 332 ? -20.664 -9.925 22.031 1.00 82.88 332 ILE A N 1
ATOM 2705 C CA . ILE A 1 332 ? -20.227 -9.919 23.438 1.00 82.88 332 ILE A CA 1
ATOM 2706 C C . ILE A 1 332 ? -19.569 -8.576 23.797 1.00 82.88 332 ILE A C 1
ATOM 2708 O O . ILE A 1 332 ? -19.823 -8.019 24.865 1.00 82.88 332 ILE A O 1
ATOM 2712 N N . SER A 1 333 ? -18.739 -8.025 22.904 1.00 81.56 333 SER A N 1
ATOM 2713 C CA . SER A 1 333 ? -17.991 -6.784 23.158 1.00 81.56 333 SER A CA 1
ATOM 2714 C C . SER A 1 333 ? -18.872 -5.536 23.255 1.00 81.56 333 SER A C 1
ATOM 2716 O O . SER A 1 333 ? -18.533 -4.598 23.986 1.00 81.56 333 SER A O 1
ATOM 2718 N N . SER A 1 334 ? -20.013 -5.540 22.560 1.00 78.06 334 SER A N 1
ATOM 2719 C CA . SER A 1 334 ? -20.974 -4.440 22.545 1.00 78.06 334 SER A CA 1
ATOM 2720 C C . SER A 1 334 ? -21.488 -4.099 23.952 1.00 78.06 334 SER A C 1
ATOM 2722 O O . SER A 1 334 ? -21.552 -2.926 24.323 1.00 78.06 334 SER A O 1
ATOM 2724 N N . ALA A 1 335 ? -21.719 -5.118 24.783 1.00 66.25 335 ALA A N 1
ATOM 2725 C CA . ALA A 1 335 ? -22.187 -4.969 26.158 1.00 66.25 335 ALA A CA 1
ATOM 2726 C C . ALA A 1 335 ? -21.220 -4.210 27.079 1.00 66.25 335 ALA A C 1
ATOM 2728 O O . ALA A 1 335 ? -21.648 -3.564 28.032 1.00 66.25 335 ALA A O 1
ATOM 2729 N N . GLY A 1 336 ? -19.914 -4.302 26.811 1.00 63.94 336 GLY A N 1
ATOM 2730 C CA . GLY A 1 336 ? -18.887 -3.638 27.612 1.00 63.94 336 GLY A CA 1
ATOM 2731 C C . GLY A 1 336 ? -18.601 -2.195 27.191 1.00 63.94 336 GLY A C 1
ATOM 2732 O O . GLY A 1 336 ? -17.890 -1.491 27.905 1.00 63.94 336 GLY A O 1
ATOM 2733 N N . GLY A 1 337 ? -19.081 -1.751 26.023 1.00 65.44 337 GLY A N 1
ATOM 2734 C CA . GLY A 1 337 ? -18.671 -0.470 25.428 1.00 65.44 337 GLY A CA 1
ATOM 2735 C C . GLY A 1 337 ? -17.174 -0.401 25.077 1.00 65.44 337 GLY A C 1
ATOM 2736 O O . GLY A 1 337 ? -16.607 0.683 24.967 1.00 65.44 337 GLY A O 1
ATOM 2737 N N . ILE A 1 338 ? -16.525 -1.566 24.941 1.00 68.44 338 ILE A N 1
ATOM 2738 C CA . ILE A 1 338 ? -15.070 -1.734 24.759 1.00 68.44 338 ILE A CA 1
ATOM 2739 C C . ILE A 1 338 ? -14.692 -1.770 23.261 1.00 68.44 338 ILE A C 1
ATOM 2741 O O . ILE A 1 338 ? -13.528 -1.588 22.916 1.00 68.44 338 ILE A O 1
ATOM 2745 N N . GLY A 1 339 ? -15.663 -1.965 22.358 1.00 65.38 339 GLY A N 1
ATOM 2746 C CA . GLY A 1 339 ? -15.474 -1.904 20.899 1.00 65.38 339 GLY A CA 1
ATOM 2747 C C . GLY A 1 339 ? -14.892 -3.169 20.251 1.00 65.38 339 GLY A C 1
ATOM 2748 O O . GLY A 1 339 ? -14.864 -3.252 19.033 1.00 65.38 339 GLY A O 1
ATOM 2749 N N . GLY A 1 340 ? -14.450 -4.168 21.025 1.00 74.06 340 GLY A N 1
ATOM 2750 C CA . GLY A 1 340 ? -14.089 -5.508 20.523 1.00 74.06 340 GLY A CA 1
ATOM 2751 C C . GLY A 1 340 ? -12.741 -5.635 19.801 1.00 74.06 340 GLY A C 1
ATOM 2752 O O . GLY A 1 340 ? -12.301 -6.754 19.547 1.00 74.06 340 GLY A O 1
ATOM 2753 N N . GLY A 1 341 ? -12.040 -4.526 19.540 1.00 76.25 341 GLY A N 1
ATOM 2754 C CA . GLY A 1 341 ? -10.832 -4.502 18.704 1.00 76.25 341 GLY A CA 1
ATOM 2755 C C . GLY A 1 341 ? -9.718 -5.464 19.133 1.00 76.25 341 GLY A C 1
ATOM 2756 O O . GLY A 1 341 ? -9.136 -6.144 18.295 1.00 76.25 341 GLY A O 1
ATOM 2757 N N . GLY A 1 342 ? -9.469 -5.615 20.440 1.00 78.38 342 GLY A N 1
ATOM 2758 C CA . GLY A 1 342 ? -8.472 -6.573 20.938 1.00 78.38 342 GLY A CA 1
ATOM 2759 C C . GLY A 1 342 ? -8.766 -8.032 20.556 1.00 78.38 342 GLY A C 1
ATOM 2760 O O . GLY A 1 342 ? -7.843 -8.816 20.365 1.00 78.38 342 GLY A O 1
ATOM 2761 N N . ILE A 1 343 ? -10.043 -8.390 20.403 1.00 87.19 343 ILE A N 1
ATOM 2762 C CA . ILE A 1 343 ? -10.476 -9.737 20.013 1.00 87.19 343 ILE A CA 1
ATOM 2763 C C . ILE A 1 343 ? -10.421 -9.881 18.488 1.00 87.19 343 ILE A C 1
ATOM 2765 O O . ILE A 1 343 ? -9.941 -10.895 17.981 1.00 87.19 343 ILE A O 1
ATOM 2769 N N . PHE A 1 344 ? -10.851 -8.850 17.751 1.00 90.50 344 PHE A N 1
ATOM 2770 C CA . PHE A 1 344 ? -10.817 -8.844 16.286 1.00 90.50 344 PHE A CA 1
ATOM 2771 C C . PHE 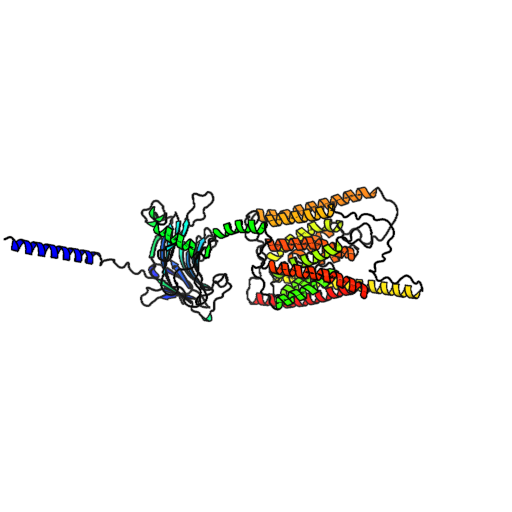A 1 344 ? -9.403 -9.027 15.743 1.00 90.50 344 PHE A C 1
ATOM 2773 O O . PHE A 1 344 ? -9.202 -9.837 14.845 1.00 90.50 344 PHE A O 1
ATOM 2780 N N . LEU A 1 345 ? -8.411 -8.369 16.343 1.00 89.94 345 LEU A N 1
ATOM 2781 C CA . LEU A 1 345 ? -7.006 -8.517 15.961 1.00 89.94 345 LEU A CA 1
ATOM 2782 C C . LEU A 1 345 ? -6.500 -9.952 16.086 1.00 89.94 345 LEU A C 1
ATOM 2784 O O . LEU A 1 345 ? -5.792 -10.430 15.201 1.00 89.94 345 LEU A O 1
ATOM 2788 N N . SER A 1 346 ? -6.889 -10.654 17.154 1.00 88.19 346 SER A N 1
ATOM 2789 C CA . SER A 1 346 ? -6.525 -12.061 17.337 1.00 88.19 346 SER A CA 1
ATOM 2790 C C . SER A 1 346 ? -7.190 -12.952 16.297 1.00 88.19 346 SER A C 1
ATOM 2792 O O . SER A 1 346 ? -6.531 -13.809 15.717 1.00 88.19 346 SER A O 1
ATOM 2794 N N . ILE A 1 347 ? -8.478 -12.729 16.023 1.00 90.25 347 ILE A N 1
ATOM 2795 C CA . ILE A 1 347 ? -9.221 -13.504 15.024 1.00 90.25 347 ILE A CA 1
ATOM 2796 C C . ILE A 1 347 ? -8.630 -13.275 13.627 1.00 90.25 347 ILE A C 1
ATOM 2798 O O . ILE A 1 347 ? -8.366 -14.239 12.913 1.00 90.25 347 ILE A O 1
ATOM 2802 N N . MET A 1 348 ? -8.374 -12.022 13.248 1.00 89.62 348 MET A N 1
ATOM 2803 C CA . MET A 1 348 ? -7.836 -11.681 11.929 1.00 89.62 348 MET A CA 1
ATOM 2804 C C . MET A 1 348 ? -6.418 -12.220 11.724 1.00 89.62 348 MET A C 1
ATOM 2806 O O . MET A 1 348 ? -6.123 -12.785 10.675 1.00 89.62 348 MET A O 1
ATOM 2810 N N . THR A 1 349 ? -5.554 -12.105 12.733 1.00 86.31 349 THR A N 1
ATOM 2811 C CA . THR A 1 349 ? -4.168 -12.580 12.616 1.00 86.31 349 THR A CA 1
ATOM 2812 C C . THR A 1 349 ? -4.087 -14.109 12.597 1.00 86.31 349 THR A C 1
ATOM 2814 O O . THR A 1 349 ? -3.372 -14.676 11.782 1.00 86.31 349 THR A O 1
ATOM 2817 N N . ILE A 1 350 ? -4.829 -14.801 13.472 1.00 83.62 350 ILE A N 1
ATOM 2818 C CA . ILE A 1 350 ? -4.696 -16.260 13.646 1.00 83.62 350 ILE A CA 1
ATOM 2819 C C . ILE A 1 350 ? -5.560 -17.035 12.651 1.00 83.62 350 ILE A C 1
ATOM 2821 O O . ILE A 1 350 ? -5.096 -18.001 12.055 1.00 83.62 350 ILE A O 1
ATOM 2825 N N . ILE A 1 351 ? -6.834 -16.656 12.514 1.00 85.88 351 ILE A N 1
ATOM 2826 C CA . ILE A 1 351 ? -7.815 -17.425 11.738 1.00 85.88 351 ILE A CA 1
ATOM 2827 C C . ILE A 1 351 ? -7.794 -16.983 10.282 1.00 85.88 351 ILE A C 1
ATOM 2829 O O . ILE A 1 351 ? -7.709 -17.825 9.397 1.00 85.88 351 ILE A O 1
ATOM 2833 N N . ALA A 1 352 ? -7.841 -15.673 10.023 1.00 83.31 352 ALA A N 1
ATOM 2834 C CA . ALA A 1 352 ? -7.769 -15.166 8.654 1.00 83.31 352 ALA A CA 1
ATOM 2835 C C . ALA A 1 352 ? -6.330 -15.125 8.101 1.00 83.31 352 ALA A C 1
ATOM 2837 O O . ALA A 1 352 ? -6.155 -14.840 6.920 1.00 83.31 352 ALA A O 1
ATOM 2838 N N . GLY A 1 353 ? -5.315 -15.419 8.926 1.00 80.75 353 GLY A N 1
ATOM 2839 C CA . GLY A 1 353 ? -3.910 -15.474 8.510 1.00 80.75 353 GLY A CA 1
ATOM 2840 C C . GLY A 1 353 ? -3.342 -14.124 8.068 1.00 80.75 353 GLY A C 1
ATOM 2841 O O . GLY A 1 353 ? -2.373 -14.086 7.314 1.00 80.75 353 GLY A O 1
ATOM 2842 N N . LEU A 1 354 ? -3.963 -13.016 8.486 1.00 84.19 354 LEU A N 1
ATOM 2843 C CA . LEU A 1 354 ? -3.540 -11.681 8.083 1.00 84.19 354 LEU A CA 1
ATOM 2844 C C . LEU A 1 354 ? -2.303 -11.239 8.867 1.00 84.19 354 LEU A C 1
ATOM 2846 O O . LEU A 1 354 ? -2.176 -11.488 10.065 1.00 84.19 354 LEU A O 1
ATOM 2850 N N . GLU A 1 355 ? -1.416 -10.500 8.208 1.00 83.31 355 GLU A N 1
ATOM 2851 C CA . GLU A 1 355 ? -0.316 -9.817 8.884 1.00 83.31 355 GLU A CA 1
ATOM 2852 C C . GLU A 1 355 ? -0.867 -8.834 9.934 1.00 83.31 355 GLU A C 1
ATOM 2854 O O . GLU A 1 355 ? -1.886 -8.178 9.712 1.00 83.31 355 GLU A O 1
ATOM 2859 N N . MET A 1 356 ? -0.182 -8.684 11.072 1.00 84.56 356 MET A N 1
ATOM 2860 C CA . MET A 1 356 ? -0.643 -7.865 12.206 1.00 84.56 356 MET A CA 1
ATOM 2861 C C . MET A 1 356 ? -1.007 -6.420 11.806 1.00 84.56 356 MET A C 1
ATOM 2863 O O . MET A 1 356 ? -1.962 -5.839 12.323 1.00 84.56 356 MET A O 1
ATOM 2867 N N . LYS A 1 357 ? -0.281 -5.823 10.855 1.00 87.19 357 LYS A N 1
ATOM 2868 C CA . LYS A 1 357 ? -0.573 -4.470 10.355 1.00 87.19 357 LYS A CA 1
ATOM 2869 C C . LYS A 1 357 ? -1.877 -4.413 9.559 1.00 87.19 357 LYS A C 1
ATOM 2871 O O . LYS A 1 357 ? -2.699 -3.534 9.802 1.00 87.19 357 LYS A O 1
ATOM 2876 N N . THR A 1 358 ? -2.110 -5.390 8.687 1.00 88.38 358 THR A N 1
ATOM 2877 C CA . THR A 1 358 ? -3.360 -5.533 7.924 1.00 88.38 358 THR A CA 1
ATOM 2878 C C . THR A 1 358 ? -4.531 -5.890 8.844 1.00 88.38 358 THR A C 1
ATOM 2880 O O . THR A 1 358 ? -5.624 -5.347 8.717 1.00 88.38 358 THR A O 1
ATOM 2883 N N . ALA A 1 359 ? -4.311 -6.732 9.854 1.00 90.75 359 ALA A N 1
ATOM 2884 C CA . ALA A 1 359 ? -5.314 -7.024 10.876 1.00 90.75 359 ALA A CA 1
ATOM 2885 C C . ALA A 1 359 ? -5.703 -5.771 11.692 1.00 90.75 359 ALA A C 1
ATOM 2887 O O . ALA A 1 359 ? -6.882 -5.595 12.005 1.00 90.75 359 ALA A O 1
ATOM 2888 N N . SER A 1 360 ? -4.748 -4.877 11.992 1.00 91.62 360 SER A N 1
ATOM 2889 C CA . SER A 1 360 ? -4.997 -3.569 12.631 1.00 91.62 360 SER A CA 1
ATOM 2890 C C . SER A 1 360 ? -5.938 -2.695 11.805 1.00 91.62 360 SER A C 1
ATOM 2892 O O . SER A 1 360 ? -6.922 -2.160 12.325 1.00 91.62 360 SER A O 1
ATOM 2894 N N . SER A 1 361 ? -5.699 -2.606 10.495 1.00 92.25 361 SER A N 1
ATOM 2895 C CA . SER A 1 361 ? -6.549 -1.810 9.616 1.00 92.25 361 SER A CA 1
ATOM 2896 C C . SER A 1 361 ? -7.956 -2.407 9.483 1.00 92.25 361 SER A C 1
ATOM 2898 O O . SER A 1 361 ? -8.931 -1.668 9.595 1.00 92.25 361 SER A O 1
ATOM 2900 N N . PHE A 1 362 ? -8.097 -3.735 9.376 1.00 92.81 362 PHE A N 1
ATOM 2901 C CA . PHE A 1 362 ? -9.401 -4.420 9.401 1.00 92.81 362 PHE A CA 1
ATOM 2902 C C . PHE A 1 362 ? -10.148 -4.207 10.725 1.00 92.81 362 PHE A C 1
ATOM 2904 O O . PHE A 1 362 ? -11.344 -3.904 10.722 1.00 92.81 362 PHE A O 1
ATOM 2911 N N . SER A 1 363 ? -9.449 -4.306 11.860 1.00 93.88 363 SER A N 1
ATOM 2912 C CA . SER A 1 363 ? -10.036 -4.063 13.180 1.00 93.88 363 SER A CA 1
ATOM 2913 C C . SER A 1 363 ? -10.624 -2.656 13.280 1.00 93.88 363 SER A C 1
ATOM 2915 O O . SER A 1 363 ? -11.729 -2.510 13.796 1.00 93.88 363 SER A O 1
ATOM 2917 N N . ALA A 1 364 ? -9.960 -1.629 12.736 1.00 94.12 364 ALA A N 1
ATOM 2918 C CA . ALA A 1 364 ? -10.485 -0.263 12.770 1.00 94.12 364 ALA A CA 1
ATOM 2919 C C . ALA A 1 364 ? -11.883 -0.166 12.126 1.00 94.12 364 ALA A C 1
ATOM 2921 O O . ALA A 1 364 ? -12.789 0.420 12.718 1.00 94.12 364 ALA A O 1
ATOM 2922 N N . PHE A 1 365 ? -12.083 -0.816 10.974 1.00 94.38 365 PHE A N 1
ATOM 2923 C CA . PHE A 1 365 ? -13.378 -0.901 10.289 1.00 94.38 365 PHE A CA 1
ATOM 2924 C C . PHE A 1 365 ? -14.425 -1.666 11.100 1.00 94.38 365 PHE A C 1
ATOM 2926 O O . PHE A 1 365 ? -15.556 -1.203 11.266 1.00 94.38 365 PHE A O 1
ATOM 2933 N N . MET A 1 366 ? -14.047 -2.827 11.634 1.00 94.38 366 MET A N 1
ATOM 2934 C CA . MET A 1 366 ? -14.930 -3.664 12.448 1.00 94.38 366 MET A CA 1
ATOM 2935 C C . MET A 1 366 ? -15.413 -2.928 13.700 1.00 94.38 366 MET A C 1
ATOM 2937 O O . MET A 1 366 ? -16.612 -2.902 13.981 1.00 94.38 366 MET A O 1
ATOM 2941 N N . VAL A 1 367 ? -14.493 -2.270 14.412 1.00 94.06 367 VAL A N 1
ATOM 2942 C CA . VAL A 1 367 ? -14.783 -1.450 15.597 1.00 94.06 367 VAL A CA 1
ATOM 2943 C C . VAL A 1 367 ? -15.705 -0.286 15.234 1.00 94.06 367 VAL A C 1
ATOM 2945 O O . VAL A 1 367 ? -16.653 -0.022 15.971 1.00 94.06 367 VAL A O 1
ATOM 2948 N N . THR A 1 368 ? -15.494 0.374 14.087 1.00 94.25 368 THR A N 1
ATOM 2949 C CA . THR A 1 368 ? -16.415 1.413 13.602 1.00 94.25 368 THR A CA 1
ATOM 2950 C C . THR A 1 368 ? -17.829 0.861 13.423 1.00 94.25 368 THR A C 1
ATOM 2952 O O . THR A 1 368 ? -18.772 1.462 13.934 1.00 94.25 368 THR A O 1
ATOM 2955 N N . GLY A 1 369 ? -17.991 -0.310 12.797 1.00 93.25 369 GLY A N 1
ATOM 2956 C CA . GLY A 1 369 ? -19.294 -0.972 12.656 1.00 93.25 369 GLY A CA 1
ATOM 2957 C C . GLY A 1 369 ? -19.983 -1.245 14.000 1.00 93.25 369 GLY A C 1
ATOM 2958 O O . GLY A 1 369 ? -21.151 -0.894 14.182 1.00 93.25 369 GLY A O 1
ATOM 2959 N N . VAL A 1 370 ? -19.252 -1.791 14.981 1.00 92.56 370 VAL A N 1
ATOM 2960 C CA . VAL A 1 370 ? -19.773 -2.029 16.345 1.00 92.56 370 VAL A CA 1
ATOM 2961 C C . VAL A 1 370 ? -20.198 -0.722 17.018 1.00 92.56 370 VAL A C 1
ATOM 2963 O O . VAL A 1 370 ? -21.277 -0.651 17.612 1.00 92.56 370 VAL A O 1
ATOM 2966 N N . SER A 1 371 ? -19.371 0.319 16.918 1.00 91.94 371 SER A N 1
ATOM 2967 C CA . SER A 1 371 ? -19.633 1.616 17.538 1.00 91.94 371 SER A CA 1
ATOM 2968 C C . SER A 1 371 ? -20.810 2.357 16.911 1.00 91.94 371 SER A C 1
ATOM 2970 O O . SER A 1 371 ? -21.570 2.969 17.657 1.00 91.94 371 SER A O 1
ATOM 2972 N N . ILE A 1 372 ? -21.019 2.274 15.591 1.00 92.88 372 ILE A N 1
ATOM 2973 C CA . ILE A 1 372 ? -22.203 2.858 14.932 1.00 92.88 372 ILE A CA 1
ATOM 2974 C C . ILE A 1 372 ? -23.481 2.241 15.515 1.00 92.88 372 ILE A C 1
ATOM 2976 O O . ILE A 1 372 ? -24.389 2.976 15.903 1.00 92.88 372 ILE A O 1
ATOM 2980 N N . ALA A 1 373 ? -23.537 0.910 15.638 1.00 91.06 373 ALA A N 1
ATOM 2981 C CA . ALA A 1 373 ? -24.680 0.218 16.238 1.00 91.06 373 ALA A CA 1
ATOM 2982 C C . ALA A 1 373 ? -24.905 0.647 17.700 1.00 91.06 373 ALA A C 1
ATOM 2984 O O . ALA A 1 373 ? -26.018 1.006 18.084 1.00 91.06 373 ALA A O 1
ATOM 2985 N N . ASN A 1 374 ? -23.837 0.682 18.504 1.00 88.25 374 ASN A N 1
ATOM 2986 C CA . ASN A 1 374 ? -23.916 1.063 19.916 1.00 88.25 374 ASN A CA 1
ATOM 2987 C C . ASN A 1 374 ? -24.380 2.502 20.119 1.00 88.25 374 ASN A C 1
ATOM 2989 O O . ASN A 1 374 ? -25.213 2.763 20.986 1.00 88.25 374 ASN A O 1
ATOM 2993 N N . VAL A 1 375 ? -23.834 3.440 19.344 1.00 89.06 375 VAL A N 1
ATOM 2994 C CA . VAL A 1 375 ? -24.239 4.845 19.407 1.00 89.06 375 VAL A CA 1
ATOM 2995 C C . VAL A 1 375 ? -25.682 4.975 18.945 1.00 89.06 375 VAL A C 1
ATOM 2997 O O . VAL A 1 375 ? -26.472 5.557 19.675 1.00 89.06 375 VAL A O 1
ATOM 3000 N N . GLY A 1 376 ? -26.064 4.363 17.821 1.00 86.56 376 GLY A N 1
ATOM 3001 C CA . GLY A 1 376 ? -27.440 4.398 17.318 1.00 86.56 376 GLY A CA 1
ATOM 3002 C C . GLY A 1 376 ? -28.474 3.926 18.346 1.00 86.56 376 GLY A C 1
ATOM 3003 O O . GLY A 1 376 ? -29.506 4.570 18.521 1.00 86.56 376 GLY A O 1
ATOM 3004 N N . CYS A 1 377 ? -28.176 2.857 19.092 1.00 82.75 377 CYS A N 1
ATOM 3005 C CA . CYS A 1 377 ? -29.069 2.352 20.136 1.00 82.75 377 CYS A CA 1
ATOM 3006 C C . CYS A 1 377 ? -29.074 3.181 21.431 1.00 82.75 377 CYS A C 1
ATOM 3008 O O . CYS A 1 377 ? -30.075 3.153 22.146 1.00 82.75 377 CYS A O 1
ATOM 3010 N N . ASN A 1 378 ? -27.984 3.883 21.760 1.00 80.75 378 ASN A N 1
ATOM 3011 C CA . ASN A 1 378 ? -27.829 4.582 23.043 1.00 80.75 378 ASN A CA 1
ATOM 3012 C C . ASN A 1 378 ? -27.988 6.110 22.955 1.00 80.75 378 ASN A C 1
ATOM 3014 O O . ASN A 1 378 ? -28.163 6.751 23.989 1.00 80.75 378 ASN A O 1
ATOM 3018 N N . LEU A 1 379 ? -27.957 6.703 21.756 1.00 79.12 379 LEU A N 1
ATOM 3019 C CA . LEU A 1 379 ? -27.928 8.159 21.549 1.00 79.12 379 LEU A CA 1
ATOM 3020 C C . LEU A 1 379 ? -29.135 8.885 22.159 1.00 79.12 379 LEU A C 1
ATOM 3022 O O . LEU A 1 379 ? -28.997 9.994 22.670 1.00 79.12 379 LEU A O 1
ATOM 3026 N N . PHE A 1 380 ? -30.304 8.244 22.130 1.00 74.06 380 PHE A N 1
ATOM 3027 C CA . PHE A 1 380 ? -31.563 8.804 22.630 1.00 74.06 380 PHE A CA 1
ATOM 3028 C C . PHE A 1 380 ? -32.015 8.196 23.964 1.00 74.06 380 PHE A C 1
ATOM 3030 O O . PHE A 1 380 ? -33.120 8.473 24.432 1.00 74.06 380 PHE A O 1
ATOM 3037 N N . VAL A 1 381 ? -31.174 7.374 24.599 1.00 73.62 381 VAL A N 1
ATOM 3038 C CA . VAL A 1 381 ? -31.489 6.761 25.893 1.00 73.62 381 VAL A CA 1
ATOM 3039 C C . VAL A 1 381 ? -31.241 7.773 27.015 1.00 73.62 381 VAL A C 1
ATOM 3041 O O . VAL A 1 381 ? -30.224 8.472 27.041 1.00 73.62 381 VAL A O 1
ATOM 3044 N N . ARG A 1 382 ? -32.191 7.863 27.952 1.00 70.56 382 ARG A N 1
ATOM 3045 C CA . ARG A 1 382 ? -32.116 8.757 29.118 1.00 70.56 382 ARG A CA 1
ATOM 3046 C C . ARG A 1 382 ? -31.195 8.188 30.195 1.00 70.56 382 ARG A C 1
ATOM 3048 O O . ARG A 1 382 ? -31.110 6.974 30.373 1.00 70.56 382 ARG A O 1
ATOM 3055 N N . ASN A 1 383 ? -30.525 9.072 30.930 1.00 65.12 383 ASN A N 1
ATOM 3056 C CA . ASN A 1 383 ? -29.704 8.676 32.065 1.00 65.12 383 ASN A CA 1
ATOM 3057 C C . ASN A 1 383 ? -30.601 8.177 33.223 1.00 65.12 383 ASN A C 1
ATOM 3059 O O . ASN A 1 383 ? -31.523 8.892 33.622 1.00 65.12 383 ASN A O 1
ATOM 3063 N N . PRO A 1 384 ? -30.337 6.988 33.796 1.00 56.69 384 PRO A N 1
ATOM 3064 C CA . PRO A 1 384 ? -31.145 6.433 34.883 1.00 56.69 384 PRO A CA 1
ATOM 3065 C C . PRO A 1 384 ? -31.082 7.238 36.192 1.00 56.69 384 PRO A C 1
ATOM 3067 O O . PRO A 1 384 ? -32.009 7.148 36.989 1.00 56.69 384 PRO A O 1
ATOM 3070 N N . LYS A 1 385 ? -30.027 8.034 36.425 1.00 57.03 385 LYS A N 1
ATOM 3071 C CA . LYS A 1 385 ? -29.866 8.850 37.646 1.00 57.03 385 LYS A CA 1
ATOM 3072 C C . LYS A 1 385 ? -30.346 10.297 37.509 1.00 57.03 385 LYS A C 1
ATOM 3074 O O . LYS A 1 385 ? -30.580 10.957 38.513 1.00 57.03 385 LYS A O 1
ATOM 3079 N N . SER A 1 386 ? -30.475 10.819 36.291 1.00 57.81 386 SER A N 1
ATOM 3080 C CA . SER A 1 386 ? -30.890 12.208 36.052 1.00 57.81 386 SER A CA 1
ATOM 3081 C C . SER A 1 386 ? -31.777 12.267 34.814 1.00 57.81 386 SER A C 1
ATOM 3083 O O . SER A 1 386 ? -31.278 12.163 33.694 1.00 57.81 386 SER A O 1
ATOM 3085 N N . ARG A 1 387 ? -33.093 12.444 35.008 1.00 54.56 387 ARG A N 1
ATOM 3086 C CA . ARG A 1 387 ? -34.102 12.393 33.929 1.00 54.56 387 ARG A CA 1
ATOM 3087 C C . ARG A 1 387 ? -33.919 13.460 32.834 1.00 54.56 387 ARG A C 1
ATOM 3089 O O . ARG A 1 387 ? -34.396 13.242 31.722 1.00 54.56 387 ARG A O 1
ATOM 3096 N N . ASP A 1 388 ? -33.169 14.528 33.108 1.00 60.94 388 ASP A N 1
ATOM 3097 C CA . ASP A 1 388 ? -32.925 15.637 32.170 1.00 60.94 388 ASP A CA 1
ATOM 3098 C C . ASP A 1 388 ? -31.682 15.470 31.280 1.00 60.94 388 ASP A C 1
ATOM 3100 O O . ASP A 1 388 ? -31.463 16.269 30.367 1.00 60.94 388 ASP A O 1
ATOM 3104 N N . LYS A 1 389 ? -30.844 14.449 31.517 1.00 66.50 389 LYS A N 1
ATOM 3105 C CA . LYS A 1 389 ? -29.588 14.240 30.775 1.00 66.50 389 LYS A CA 1
ATOM 3106 C C . LYS A 1 389 ? -29.628 12.958 29.939 1.00 66.50 389 LYS A C 1
ATOM 3108 O O . LYS A 1 389 ? -30.239 11.955 30.308 1.00 66.50 389 LYS A O 1
ATOM 3113 N N . THR A 1 390 ? -28.951 12.993 28.792 1.00 79.06 390 THR A N 1
ATOM 3114 C CA . THR A 1 390 ? -28.732 11.799 27.955 1.00 79.06 390 THR A CA 1
ATOM 3115 C C . THR A 1 390 ? -27.752 10.833 28.631 1.00 79.06 390 THR A C 1
ATOM 3117 O O . THR A 1 390 ? -27.002 11.228 29.525 1.00 79.06 390 THR A O 1
ATOM 3120 N N . LEU A 1 391 ? -27.774 9.557 28.236 1.00 80.19 391 LEU A N 1
ATOM 3121 C CA . LEU A 1 391 ? -26.872 8.531 28.774 1.00 80.19 391 LEU A CA 1
ATOM 3122 C C . LEU A 1 391 ? -25.394 8.786 28.414 1.00 80.19 391 LEU A C 1
ATOM 3124 O O . LEU A 1 391 ? -24.508 8.359 29.149 1.00 80.19 391 LEU A O 1
ATOM 3128 N N . ILE A 1 392 ? -25.131 9.468 27.295 1.00 85.12 392 ILE A N 1
ATOM 3129 C CA . ILE A 1 392 ? -23.786 9.837 26.837 1.00 85.12 392 ILE A CA 1
ATOM 3130 C C . ILE A 1 392 ? -23.370 11.154 27.500 1.00 85.12 392 ILE A C 1
ATOM 3132 O O . ILE A 1 392 ? -24.062 12.166 27.383 1.00 85.12 392 ILE A O 1
ATOM 3136 N N . ASP A 1 393 ? -22.208 11.158 28.148 1.00 85.25 393 ASP A N 1
ATOM 3137 C CA . ASP A 1 393 ? -21.619 12.370 28.710 1.00 85.25 393 ASP A CA 1
ATOM 3138 C C . ASP A 1 393 ? -20.834 13.133 27.629 1.00 85.25 393 ASP A C 1
ATOM 3140 O O . ASP A 1 393 ? -19.670 12.849 27.330 1.00 85.25 393 ASP A O 1
ATOM 3144 N N . PHE A 1 394 ? -21.505 14.102 27.002 1.00 85.12 394 PHE A N 1
ATOM 3145 C CA . PHE A 1 394 ? -20.922 14.928 25.944 1.00 85.12 394 PHE A CA 1
ATOM 3146 C C . PHE A 1 394 ? -19.839 15.894 26.445 1.00 85.12 394 PHE A C 1
ATOM 3148 O O . PHE A 1 394 ? -18.990 16.288 25.649 1.00 85.12 394 PHE A O 1
ATOM 3155 N N . ASP A 1 395 ? -19.845 16.266 27.727 1.00 84.69 395 ASP A N 1
ATOM 3156 C CA . ASP A 1 395 ? -18.835 17.162 28.310 1.00 84.69 395 ASP A CA 1
ATOM 3157 C C . ASP A 1 395 ? -17.501 16.442 28.468 1.00 84.69 395 ASP A C 1
ATOM 3159 O O . ASP A 1 395 ? -16.432 16.930 28.080 1.00 84.69 395 ASP A O 1
ATOM 3163 N N . LEU A 1 396 ? -17.581 15.205 28.944 1.00 85.00 396 LEU A N 1
ATOM 3164 C CA . LEU A 1 396 ? -16.435 14.324 29.015 1.00 85.00 396 LEU A CA 1
ATOM 3165 C C . LEU A 1 396 ? -15.908 13.963 27.622 1.00 85.00 396 LEU A C 1
ATOM 3167 O O . LEU A 1 396 ? -14.696 13.995 27.397 1.00 85.00 396 LEU A O 1
ATOM 3171 N N . ALA A 1 397 ? -16.803 13.664 26.674 1.00 88.12 397 ALA A N 1
ATOM 3172 C CA . ALA A 1 397 ? -16.411 13.401 25.294 1.00 88.12 397 ALA A CA 1
ATOM 3173 C C . ALA A 1 397 ? -15.682 14.610 24.686 1.00 88.12 397 ALA A C 1
ATOM 3175 O O . ALA A 1 397 ? -14.596 14.441 24.141 1.00 88.12 397 ALA A O 1
ATOM 3176 N N . LEU A 1 398 ? -16.210 15.830 24.843 1.00 88.50 398 LEU A N 1
ATOM 3177 C CA . LEU A 1 398 ? -15.559 17.064 24.381 1.00 88.50 398 LEU A CA 1
ATOM 3178 C C . LEU A 1 398 ? -14.151 17.236 24.954 1.00 88.50 398 LEU A C 1
ATOM 3180 O O . LEU A 1 398 ? -13.226 17.564 24.216 1.00 88.50 398 LEU A O 1
ATOM 3184 N N . THR A 1 399 ? -13.976 16.960 26.245 1.00 87.25 399 THR A N 1
ATOM 3185 C CA . THR A 1 399 ? -12.685 17.118 26.927 1.00 87.25 399 THR A CA 1
ATOM 3186 C C . THR A 1 399 ? -11.630 16.126 26.426 1.00 87.25 399 THR A C 1
ATOM 3188 O O . THR A 1 399 ? -10.449 16.458 26.332 1.00 87.25 399 THR A O 1
ATOM 3191 N N . LEU A 1 400 ? -12.032 14.893 26.109 1.00 89.44 400 LEU A N 1
ATOM 3192 C CA . LEU A 1 400 ? -11.102 13.810 25.777 1.00 89.44 400 LEU A CA 1
ATOM 3193 C C . LEU A 1 400 ? -10.876 13.630 24.270 1.00 89.44 400 LEU A C 1
ATOM 3195 O O . LEU A 1 400 ? -9.813 13.155 23.865 1.00 89.44 400 LEU A O 1
ATOM 3199 N N . GLN A 1 401 ? -11.851 13.995 23.434 1.00 91.06 401 GLN A N 1
ATOM 3200 C CA . GLN A 1 401 ? -11.838 13.694 22.002 1.00 91.06 401 GLN A CA 1
ATOM 3201 C C . GLN A 1 401 ? -10.660 14.317 21.227 1.00 91.06 401 GLN A C 1
ATOM 3203 O O . GLN A 1 401 ? -10.070 13.592 20.424 1.00 91.06 401 GLN A O 1
ATOM 3208 N N . PRO A 1 402 ? -10.260 15.591 21.432 1.00 93.50 402 PRO A N 1
ATOM 3209 C CA . PRO A 1 402 ? -9.154 16.188 20.676 1.00 93.50 402 PRO A CA 1
ATOM 3210 C C . PRO A 1 402 ? -7.837 15.430 20.878 1.00 93.50 402 PRO A C 1
ATOM 3212 O O . PRO A 1 402 ? -7.173 15.045 19.916 1.00 93.50 402 PRO A O 1
ATOM 3215 N N . CYS A 1 403 ? -7.491 15.143 22.136 1.00 93.88 403 CYS A N 1
ATOM 3216 C CA . CYS A 1 403 ? -6.290 14.385 22.479 1.00 93.88 403 CYS A CA 1
ATOM 3217 C C . CYS A 1 403 ? -6.369 12.935 21.992 1.00 93.88 403 CYS A C 1
ATOM 3219 O O . CYS A 1 403 ? -5.370 12.399 21.516 1.00 93.88 403 CYS A O 1
ATOM 3221 N N . LEU A 1 404 ? -7.554 12.320 22.049 1.00 94.06 404 LEU A N 1
ATOM 3222 C CA . LEU A 1 404 ? -7.778 10.981 21.510 1.00 94.06 404 LEU A CA 1
ATOM 3223 C C . LEU A 1 404 ? -7.514 10.921 19.995 1.00 94.06 404 LEU A C 1
ATOM 3225 O O . LEU A 1 404 ? -6.833 10.005 19.539 1.00 94.06 404 LEU A O 1
ATOM 3229 N N . LEU A 1 405 ? -8.010 11.893 19.218 1.00 95.50 405 LEU A N 1
ATOM 3230 C CA . LEU A 1 405 ? -7.813 11.950 17.761 1.00 95.50 405 LEU A CA 1
ATOM 3231 C C . LEU A 1 405 ? -6.355 12.221 17.375 1.00 95.50 405 LEU A C 1
ATOM 3233 O O . LEU A 1 405 ? -5.847 11.579 16.457 1.00 95.50 405 LEU A O 1
ATOM 3237 N N . LEU A 1 406 ? -5.659 13.101 18.103 1.00 95.69 406 LEU A N 1
ATOM 3238 C CA . LEU A 1 406 ? -4.218 13.299 17.921 1.00 95.69 406 LEU A CA 1
ATOM 3239 C C . LEU A 1 406 ? -3.443 12.005 18.166 1.00 95.69 406 LEU A C 1
ATOM 3241 O O . LEU A 1 406 ? -2.576 11.635 17.375 1.00 95.69 406 LEU A O 1
ATOM 3245 N N . GLY A 1 407 ? -3.789 11.296 19.241 1.00 95.44 407 GLY A N 1
ATOM 3246 C CA . GLY A 1 407 ? -3.185 10.012 19.560 1.00 95.44 407 GLY A CA 1
ATOM 3247 C C . GLY A 1 407 ? -3.410 8.999 18.445 1.00 95.44 407 GLY A C 1
ATOM 3248 O O . GLY A 1 407 ? -2.460 8.346 18.031 1.00 95.44 407 GLY A O 1
ATOM 3249 N N . VAL A 1 408 ? -4.633 8.912 17.910 1.00 95.38 408 VAL A N 1
ATOM 3250 C CA . VAL A 1 408 ? -4.955 8.028 16.778 1.00 95.38 408 VAL A CA 1
ATOM 3251 C C . VAL A 1 408 ? -4.040 8.299 15.588 1.00 95.38 408 VAL A C 1
ATOM 3253 O O . VAL A 1 408 ? -3.439 7.358 15.073 1.00 95.38 408 VAL A O 1
ATOM 3256 N N . SER A 1 409 ? -3.874 9.563 15.194 1.00 93.50 409 SER A N 1
ATOM 3257 C CA . SER A 1 409 ? -3.002 9.919 14.071 1.00 93.50 409 SER A CA 1
ATOM 3258 C C . SER A 1 409 ? -1.551 9.495 14.284 1.00 93.50 409 SER A C 1
ATOM 3260 O O . SER A 1 409 ? -0.925 8.951 13.376 1.00 93.50 409 SER A O 1
ATOM 3262 N N . ILE A 1 410 ? -1.018 9.701 15.493 1.00 93.88 410 ILE A N 1
ATOM 3263 C CA . ILE A 1 410 ? 0.333 9.250 15.857 1.00 93.88 410 ILE A CA 1
ATOM 3264 C C . ILE A 1 410 ? 0.407 7.719 15.801 1.00 93.88 410 ILE A C 1
ATOM 3266 O O . ILE A 1 410 ? 1.329 7.165 15.208 1.00 93.88 410 ILE A O 1
ATOM 3270 N N . GLY A 1 411 ? -0.587 7.032 16.366 1.00 94.38 411 GLY A N 1
ATOM 3271 C CA . GLY A 1 411 ? -0.667 5.574 16.403 1.00 94.38 411 GLY A CA 1
ATOM 3272 C C . GLY A 1 411 ? -0.671 4.930 15.018 1.00 94.38 411 GLY A C 1
ATOM 3273 O O . GLY A 1 411 ? 0.054 3.963 14.796 1.00 94.38 411 GLY A O 1
ATOM 3274 N N . VAL A 1 412 ? -1.430 5.484 14.069 1.00 92.88 412 VAL A N 1
ATOM 3275 C CA . VAL A 1 412 ? -1.478 4.988 12.682 1.00 92.88 412 VAL A CA 1
ATOM 3276 C C . VAL A 1 412 ? -0.129 5.177 11.975 1.00 92.88 412 VAL A C 1
ATOM 3278 O O . VAL A 1 412 ? 0.336 4.274 11.279 1.00 92.88 412 VAL A O 1
ATOM 3281 N N . ILE A 1 413 ? 0.555 6.308 12.192 1.00 90.38 413 ILE A N 1
ATOM 3282 C CA . ILE A 1 413 ? 1.913 6.522 11.662 1.00 90.38 413 ILE A CA 1
ATOM 3283 C C . ILE A 1 413 ? 2.890 5.504 12.276 1.00 90.38 413 ILE A C 1
ATOM 3285 O O . ILE A 1 413 ? 3.659 4.869 11.550 1.00 90.38 413 ILE A O 1
ATOM 3289 N N . CYS A 1 414 ? 2.824 5.282 13.593 1.00 92.38 414 CYS A N 1
ATOM 3290 C CA . CYS A 1 414 ? 3.633 4.275 14.279 1.00 92.38 414 CYS A CA 1
ATOM 3291 C C . CYS A 1 414 ? 3.363 2.855 13.761 1.00 92.38 414 CYS A C 1
ATOM 3293 O O . CYS A 1 414 ? 4.315 2.101 13.592 1.00 92.38 414 CYS A O 1
ATOM 3295 N N . ASN A 1 415 ? 2.109 2.495 13.454 1.00 91.62 415 ASN A N 1
ATOM 3296 C CA . ASN A 1 415 ? 1.768 1.183 12.886 1.00 91.62 415 ASN A CA 1
ATOM 3297 C C . ASN A 1 415 ? 2.546 0.909 11.594 1.00 91.62 415 ASN A C 1
ATOM 3299 O O . ASN A 1 415 ? 3.063 -0.189 11.385 1.00 91.62 415 ASN A O 1
ATOM 3303 N N . ARG A 1 416 ? 2.706 1.935 10.756 1.00 86.44 416 ARG A N 1
ATOM 3304 C CA . ARG A 1 416 ? 3.486 1.829 9.527 1.00 86.44 416 ARG A CA 1
ATOM 3305 C C . ARG A 1 416 ? 4.987 1.712 9.800 1.00 86.44 416 ARG A C 1
ATOM 3307 O O . ARG A 1 416 ? 5.624 0.818 9.237 1.00 86.44 416 ARG A O 1
ATOM 3314 N N . MET A 1 417 ? 5.524 2.580 10.659 1.00 89.25 417 MET A N 1
ATOM 3315 C CA . MET A 1 417 ? 6.960 2.662 10.963 1.00 89.25 417 MET A CA 1
ATOM 3316 C C . MET A 1 417 ? 7.494 1.438 11.709 1.00 89.25 417 MET A C 1
ATOM 3318 O O . MET A 1 417 ? 8.596 0.967 11.433 1.00 89.25 417 MET A O 1
ATOM 3322 N N . PHE A 1 418 ? 6.742 0.940 12.689 1.00 92.31 418 PHE A N 1
ATOM 3323 C CA . PHE A 1 418 ? 7.225 -0.082 13.610 1.00 92.31 418 PHE A CA 1
ATOM 3324 C C . PHE A 1 418 ? 7.310 -1.440 12.914 1.00 92.31 418 PHE A C 1
ATOM 3326 O O . PHE A 1 418 ? 6.414 -1.783 12.141 1.00 92.31 418 PHE A O 1
ATOM 3333 N N . PRO A 1 419 ? 8.354 -2.244 13.160 1.00 89.00 419 PRO A N 1
ATOM 3334 C CA . PRO A 1 419 ? 8.406 -3.609 12.650 1.00 89.00 419 PRO A CA 1
ATOM 3335 C C . PRO A 1 419 ? 7.304 -4.479 13.278 1.00 89.00 419 PRO A C 1
ATOM 3337 O O . PRO A 1 419 ? 6.831 -4.205 14.384 1.00 89.00 419 PRO A O 1
ATOM 3340 N N . ASN A 1 420 ? 6.897 -5.549 12.588 1.00 85.31 420 ASN A N 1
ATOM 3341 C CA . ASN A 1 420 ? 5.773 -6.400 13.010 1.00 85.31 420 ASN A CA 1
ATOM 3342 C C . ASN A 1 420 ? 5.956 -6.991 14.405 1.00 85.31 420 ASN A C 1
ATOM 3344 O O . ASN A 1 420 ? 5.018 -6.977 15.201 1.00 85.31 420 ASN A O 1
ATOM 3348 N N . TRP A 1 421 ? 7.169 -7.459 14.716 1.00 88.50 421 TRP A N 1
ATOM 3349 C CA . TRP A 1 421 ? 7.495 -8.028 16.022 1.00 88.50 421 TRP A CA 1
ATOM 3350 C C . TRP A 1 421 ? 7.262 -7.023 17.157 1.00 88.50 421 TRP A C 1
ATOM 3352 O O . TRP A 1 421 ? 6.772 -7.401 18.219 1.00 88.50 421 TRP A O 1
ATOM 3362 N N . LEU A 1 422 ? 7.543 -5.735 16.922 1.00 90.88 422 LEU A N 1
ATOM 3363 C CA . LEU A 1 422 ? 7.354 -4.684 17.917 1.00 90.88 422 LEU A CA 1
ATOM 3364 C C . LEU A 1 422 ? 5.868 -4.389 18.123 1.00 90.88 422 LEU A C 1
ATOM 3366 O O . LEU A 1 422 ? 5.417 -4.315 19.263 1.00 90.88 422 LEU A O 1
ATOM 3370 N N . VAL A 1 423 ? 5.093 -4.259 17.041 1.00 90.56 423 VAL A N 1
ATOM 3371 C CA . VAL A 1 423 ? 3.636 -4.042 17.131 1.00 90.56 423 VAL A CA 1
ATOM 3372 C C . VAL A 1 423 ? 2.970 -5.205 17.868 1.00 90.56 423 VAL A C 1
ATOM 3374 O O . VAL A 1 423 ? 2.173 -4.986 18.776 1.00 90.56 423 VAL A O 1
ATOM 3377 N N . LEU A 1 424 ? 3.350 -6.434 17.530 1.00 88.44 424 LEU A N 1
ATOM 3378 C CA . LEU A 1 424 ? 2.867 -7.654 18.165 1.00 88.44 424 LEU A CA 1
ATOM 3379 C C . LEU A 1 424 ? 3.246 -7.731 19.651 1.00 88.44 424 LEU A C 1
ATOM 3381 O O . LEU A 1 424 ? 2.395 -8.046 20.480 1.00 88.44 424 LEU A O 1
ATOM 3385 N N . PHE A 1 425 ? 4.494 -7.412 20.006 1.00 90.56 425 PHE A N 1
ATOM 3386 C CA . PHE A 1 425 ? 4.947 -7.373 21.398 1.00 90.56 425 PHE A CA 1
ATOM 3387 C C . PHE A 1 425 ? 4.161 -6.340 22.215 1.00 90.56 425 PHE A C 1
ATOM 3389 O O . PHE A 1 425 ? 3.618 -6.664 23.273 1.00 90.56 425 PHE A O 1
ATOM 3396 N N . LEU A 1 426 ? 4.040 -5.111 21.702 1.00 91.88 426 LEU A N 1
ATOM 3397 C CA . LEU A 1 426 ? 3.261 -4.049 22.342 1.00 91.88 426 LEU A CA 1
ATOM 3398 C C . LEU A 1 426 ? 1.792 -4.460 22.502 1.00 91.88 426 LEU A C 1
ATOM 3400 O O . LEU A 1 426 ? 1.188 -4.192 23.542 1.00 91.88 426 LEU A O 1
ATOM 3404 N N . PHE A 1 427 ? 1.228 -5.139 21.502 1.00 90.62 427 PHE A N 1
ATOM 3405 C CA . PHE A 1 427 ? -0.141 -5.635 21.548 1.00 90.62 427 PHE A CA 1
ATOM 3406 C C . PHE A 1 427 ? -0.327 -6.744 22.590 1.00 90.62 427 PHE A C 1
ATOM 3408 O O . PHE A 1 427 ? -1.289 -6.703 23.354 1.00 90.62 427 PHE A O 1
ATOM 3415 N N . ALA A 1 428 ? 0.606 -7.694 22.684 1.00 90.00 428 ALA A N 1
ATOM 3416 C CA . ALA A 1 428 ? 0.568 -8.766 23.677 1.00 90.00 428 ALA A CA 1
ATOM 3417 C C . ALA A 1 428 ? 0.652 -8.216 25.111 1.00 90.00 428 ALA A C 1
ATOM 3419 O O . ALA A 1 428 ? -0.150 -8.594 25.967 1.00 90.00 428 ALA A O 1
ATOM 3420 N N . VAL A 1 429 ? 1.558 -7.262 25.363 1.00 91.25 429 VAL A N 1
ATOM 3421 C CA . VAL A 1 429 ? 1.665 -6.566 26.659 1.00 91.25 429 VAL A CA 1
ATOM 3422 C C . VAL A 1 429 ? 0.369 -5.821 26.981 1.00 91.25 429 VAL A C 1
ATOM 3424 O O . VAL A 1 429 ? -0.146 -5.915 28.099 1.00 91.25 429 VAL A O 1
ATOM 3427 N N . PHE A 1 430 ? -0.189 -5.114 25.998 1.00 89.31 430 PHE A N 1
ATOM 3428 C CA . PHE A 1 430 ? -1.450 -4.399 26.147 1.00 89.31 430 PHE A CA 1
ATOM 3429 C C . PHE A 1 430 ? -2.619 -5.342 26.471 1.00 89.31 430 PHE A C 1
ATOM 3431 O O . PHE A 1 430 ? -3.367 -5.084 27.418 1.00 89.31 430 PHE A O 1
ATOM 3438 N N . LEU A 1 431 ? -2.761 -6.450 25.739 1.00 87.31 431 LEU A N 1
ATOM 3439 C CA . LEU A 1 431 ? -3.793 -7.458 25.980 1.00 87.31 431 LEU A CA 1
ATOM 3440 C C . LEU A 1 431 ? -3.638 -8.118 27.349 1.00 87.31 431 LEU A C 1
ATOM 3442 O O . LEU A 1 431 ? -4.631 -8.248 28.063 1.00 87.31 431 LEU A O 1
ATOM 3446 N N . ALA A 1 432 ? -2.420 -8.474 27.760 1.00 89.94 432 ALA A N 1
ATOM 3447 C CA . ALA A 1 432 ? -2.166 -9.048 29.079 1.00 89.94 432 ALA A CA 1
ATOM 3448 C C . ALA A 1 432 ? -2.567 -8.072 30.195 1.00 89.94 432 ALA A C 1
ATOM 3450 O O . ALA A 1 432 ? -3.306 -8.429 31.117 1.00 89.94 432 ALA A O 1
ATOM 3451 N N . TRP A 1 433 ? -2.145 -6.809 30.084 1.00 88.62 433 TRP A N 1
ATOM 3452 C CA . TRP A 1 433 ? -2.512 -5.763 31.034 1.00 88.62 433 TRP A CA 1
ATOM 3453 C C . TRP A 1 433 ? -4.026 -5.515 31.076 1.00 88.62 433 TRP A C 1
ATOM 3455 O O . TRP A 1 433 ? -4.613 -5.432 32.160 1.00 88.62 433 TRP A O 1
ATOM 3465 N N . SER A 1 434 ? -4.671 -5.446 29.910 1.00 83.31 434 SER A N 1
ATOM 3466 C CA . SER A 1 434 ? -6.111 -5.221 29.798 1.00 83.31 434 SER A CA 1
ATOM 3467 C C . SER A 1 434 ? -6.908 -6.400 30.366 1.00 83.31 434 SER A C 1
ATOM 3469 O O . SER A 1 434 ? -7.809 -6.189 31.174 1.00 83.31 434 SER A O 1
ATOM 3471 N N . THR A 1 435 ? -6.511 -7.640 30.065 1.00 86.69 435 THR A N 1
ATOM 3472 C CA . THR A 1 435 ? -7.087 -8.868 30.637 1.00 86.69 435 THR A CA 1
ATOM 3473 C C . THR A 1 435 ? -7.005 -8.856 32.162 1.00 86.69 435 THR A C 1
ATOM 3475 O O . THR A 1 435 ? -8.018 -9.039 32.838 1.00 86.69 435 THR A O 1
ATOM 3478 N N . MET A 1 436 ? -5.832 -8.554 32.734 1.00 86.31 436 MET A N 1
ATOM 3479 C CA . MET A 1 436 ? -5.667 -8.466 34.190 1.00 86.31 436 MET A CA 1
ATOM 3480 C C . MET A 1 436 ? -6.594 -7.417 34.818 1.00 86.31 436 MET A C 1
ATOM 3482 O O . MET A 1 436 ? -7.184 -7.655 35.875 1.00 86.31 436 MET A O 1
ATOM 3486 N N . LYS A 1 437 ? -6.736 -6.246 34.185 1.00 82.56 437 LYS A N 1
ATOM 3487 C CA . LYS A 1 437 ? -7.630 -5.179 34.660 1.00 82.56 437 LYS A CA 1
ATOM 3488 C C . LYS A 1 437 ? -9.102 -5.581 34.560 1.00 82.56 437 LYS A C 1
ATOM 3490 O O . LYS A 1 437 ? -9.837 -5.368 35.524 1.00 82.56 437 LYS A O 1
ATOM 3495 N N . THR A 1 438 ? -9.515 -6.182 33.448 1.00 78.88 438 THR A N 1
ATOM 3496 C CA . THR A 1 438 ? -10.888 -6.651 33.216 1.00 78.88 438 THR A CA 1
ATOM 3497 C C . THR A 1 438 ? -11.277 -7.734 34.218 1.00 78.88 438 THR A C 1
ATOM 3499 O O . THR A 1 438 ? -12.311 -7.602 34.865 1.00 78.88 438 THR A O 1
ATOM 3502 N N . CYS A 1 439 ? -10.422 -8.736 34.455 1.00 83.00 439 CYS A N 1
ATOM 3503 C CA . CYS A 1 439 ? -10.681 -9.786 35.445 1.00 83.00 439 CYS A CA 1
ATOM 3504 C C . CYS A 1 439 ? -10.789 -9.229 36.872 1.00 83.00 439 CYS A C 1
ATOM 3506 O O . CYS A 1 439 ? -11.730 -9.566 37.591 1.00 83.00 439 CYS A O 1
ATOM 3508 N N . LYS A 1 440 ? -9.890 -8.315 37.276 1.00 82.88 440 LYS A N 1
ATOM 3509 C CA . LYS A 1 440 ? -9.972 -7.650 38.592 1.00 82.88 440 LYS A CA 1
ATOM 3510 C C . LYS A 1 440 ? -11.289 -6.891 38.769 1.00 82.88 440 LYS A C 1
ATOM 3512 O O . LYS A 1 440 ? -11.904 -6.972 39.831 1.00 82.88 440 LYS A O 1
ATOM 3517 N N . LYS A 1 441 ? -11.744 -6.175 37.734 1.00 72.62 441 LYS A N 1
ATOM 3518 C CA . LYS A 1 441 ? -13.043 -5.489 37.765 1.00 72.62 441 LYS A CA 1
ATOM 3519 C C . LYS A 1 441 ? -14.217 -6.464 37.766 1.00 72.62 441 LYS A C 1
ATOM 3521 O O . LYS A 1 441 ? -15.157 -6.236 38.515 1.00 72.62 441 LYS A O 1
ATOM 3526 N N . GLY A 1 442 ? -14.153 -7.550 36.996 1.00 75.75 442 GLY A N 1
ATOM 3527 C CA . GLY A 1 442 ? -15.175 -8.601 36.986 1.00 75.75 442 GLY A CA 1
ATOM 3528 C C . GLY A 1 442 ? -15.422 -9.179 38.380 1.00 75.75 442 GLY A C 1
ATOM 3529 O O . GLY A 1 442 ? -16.565 -9.234 38.827 1.00 75.75 442 GLY A O 1
ATOM 3530 N N . VAL A 1 443 ? -14.349 -9.492 39.117 1.00 83.56 443 VAL A N 1
ATOM 3531 C CA . VAL A 1 443 ? -14.428 -9.947 40.519 1.00 83.56 443 VAL A CA 1
ATOM 3532 C C . VAL A 1 443 ? -15.030 -8.873 41.428 1.00 83.56 443 VAL A C 1
ATOM 3534 O O . VAL A 1 443 ? -15.891 -9.171 42.252 1.00 83.56 443 VAL A O 1
ATOM 3537 N N . SER A 1 444 ? -14.628 -7.610 41.265 1.00 78.25 444 SER A N 1
ATOM 3538 C CA . SER A 1 444 ? -15.187 -6.503 42.050 1.00 78.25 444 SER A CA 1
ATOM 3539 C C . SER A 1 444 ? -16.694 -6.320 41.817 1.00 78.25 444 SER A C 1
ATOM 3541 O O . SER A 1 444 ? -17.440 -6.207 42.789 1.00 78.25 444 SER A O 1
ATOM 3543 N N . TYR A 1 445 ? -17.159 -6.361 40.563 1.00 72.44 445 TYR A N 1
ATOM 3544 C CA . TYR A 1 445 ? -18.589 -6.301 40.241 1.00 72.44 445 TYR A CA 1
ATOM 3545 C C . TYR A 1 445 ? -19.351 -7.501 40.789 1.00 72.44 445 TYR A C 1
ATOM 3547 O O . TYR A 1 445 ? -20.427 -7.327 41.351 1.00 72.44 445 TYR A O 1
ATOM 3555 N N . TRP A 1 446 ? -18.784 -8.702 40.683 1.00 80.06 446 TRP A N 1
ATOM 3556 C CA . TRP A 1 446 ? -19.391 -9.905 41.246 1.00 80.06 446 TRP A CA 1
ATOM 3557 C C . TRP A 1 446 ? -19.594 -9.795 42.757 1.00 80.06 446 TRP A C 1
ATOM 3559 O O . TRP A 1 446 ? -20.652 -10.168 43.266 1.00 80.06 446 TRP A O 1
ATOM 3569 N N . ASN A 1 447 ? -18.610 -9.250 43.476 1.00 81.69 447 ASN A N 1
ATOM 3570 C CA . ASN A 1 447 ? -18.709 -9.041 44.917 1.00 81.69 447 ASN A CA 1
ATOM 3571 C C . ASN A 1 447 ? -19.809 -8.026 45.258 1.00 81.69 447 ASN A C 1
ATOM 3573 O O . ASN A 1 447 ? -20.659 -8.319 46.094 1.00 81.69 447 ASN A O 1
ATOM 3577 N N . LEU A 1 448 ? -19.860 -6.890 44.552 1.00 73.69 448 LEU A N 1
ATOM 3578 C CA . LEU A 1 448 ? -20.901 -5.868 44.730 1.00 73.69 448 LEU A CA 1
ATOM 3579 C C . LEU A 1 448 ? -22.311 -6.401 44.426 1.00 73.69 448 LEU A C 1
ATOM 3581 O O . LEU A 1 448 ? -23.257 -6.142 45.170 1.00 73.69 448 LEU A O 1
ATOM 3585 N N . GLU A 1 449 ? -22.465 -7.158 43.339 1.00 75.88 449 GLU A N 1
ATOM 3586 C CA . GLU A 1 449 ? -23.731 -7.801 42.972 1.00 75.88 449 GLU A CA 1
ATOM 3587 C C . GLU A 1 449 ? -24.141 -8.861 44.005 1.00 75.88 449 GLU A C 1
ATOM 3589 O O . GLU A 1 449 ? -25.317 -8.958 44.359 1.00 75.88 449 GLU A O 1
ATOM 3594 N N . SER A 1 450 ? -23.176 -9.617 44.541 1.00 80.56 450 SER A N 1
ATOM 3595 C CA . SER A 1 450 ? -23.413 -10.632 45.573 1.00 80.56 450 SER A CA 1
ATOM 3596 C C . SER A 1 450 ? -23.815 -10.017 46.915 1.00 80.56 450 SER A C 1
ATOM 3598 O O . SER A 1 450 ? -24.695 -10.552 47.588 1.00 80.56 450 SER A O 1
ATOM 3600 N N . GLU A 1 451 ? -23.226 -8.885 47.308 1.00 79.44 451 GLU A N 1
ATOM 3601 C CA . GLU A 1 451 ? -23.639 -8.153 48.510 1.00 79.44 451 GLU A CA 1
ATOM 3602 C C . GLU A 1 451 ? -25.045 -7.569 48.371 1.00 79.44 451 GLU A C 1
ATOM 3604 O O . GLU A 1 451 ? -25.870 -7.741 49.267 1.00 79.44 451 GLU A O 1
ATOM 3609 N N . ARG A 1 452 ? -25.377 -6.964 47.224 1.00 69.94 452 ARG A N 1
ATOM 3610 C CA . ARG A 1 452 ? -26.742 -6.472 46.965 1.00 69.94 452 ARG A CA 1
ATOM 3611 C C . ARG A 1 452 ? -27.776 -7.594 46.941 1.00 69.94 452 ARG A C 1
ATOM 3613 O O . ARG A 1 452 ? -28.890 -7.389 47.417 1.00 69.94 452 ARG A O 1
ATOM 3620 N N . ALA A 1 453 ? -27.421 -8.772 46.428 1.00 70.38 453 ALA A N 1
ATOM 3621 C CA . ALA A 1 453 ? -28.291 -9.944 46.470 1.00 70.38 453 ALA A CA 1
ATOM 3622 C C . ALA A 1 453 ? -28.547 -10.417 47.912 1.00 70.38 453 ALA A C 1
ATOM 3624 O O . ALA A 1 453 ? -29.687 -10.723 48.249 1.00 70.38 453 ALA A O 1
ATOM 3625 N N . LYS A 1 454 ? -27.523 -10.402 48.780 1.00 76.94 454 LYS A N 1
ATOM 3626 C CA . LYS A 1 454 ? -27.674 -10.703 50.216 1.00 76.94 454 LYS A CA 1
ATOM 3627 C C . LYS A 1 454 ? -28.520 -9.657 50.951 1.00 76.94 454 LYS A C 1
ATOM 3629 O O . LYS A 1 454 ? -29.320 -10.018 51.804 1.00 76.94 454 LYS A O 1
ATOM 3634 N N . ILE A 1 455 ? -28.372 -8.369 50.626 1.00 70.19 455 ILE A N 1
ATOM 3635 C CA . ILE A 1 455 ? -29.203 -7.294 51.202 1.00 70.19 455 ILE A CA 1
ATOM 3636 C C . ILE A 1 455 ? -30.670 -7.453 50.773 1.00 70.19 455 ILE A C 1
ATO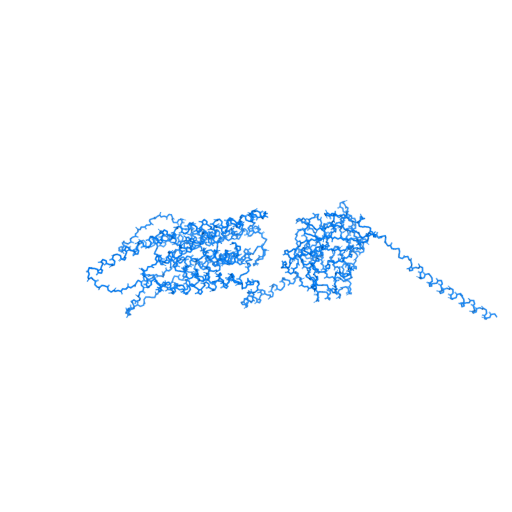M 3638 O O . ILE A 1 455 ? -31.562 -7.280 51.597 1.00 70.19 455 ILE A O 1
ATOM 3642 N N . ARG A 1 456 ? -30.928 -7.822 49.510 1.00 60.69 456 ARG A N 1
ATOM 3643 C CA . ARG A 1 456 ? -32.283 -8.134 49.028 1.00 60.69 456 ARG A CA 1
ATOM 3644 C C . ARG A 1 456 ? -32.883 -9.347 49.736 1.00 60.69 456 ARG A C 1
ATOM 3646 O O . ARG A 1 456 ? -33.997 -9.236 50.220 1.00 60.69 456 ARG A O 1
ATOM 3653 N N . SER A 1 457 ? -32.132 -10.443 49.886 1.00 60.84 457 SER A N 1
ATOM 3654 C CA . SER A 1 457 ? -32.654 -11.626 50.586 1.00 60.84 457 SER A CA 1
ATOM 3655 C C . SER A 1 457 ? -32.945 -11.357 52.065 1.00 60.84 457 SER A C 1
ATOM 3657 O O . SER A 1 457 ? -33.858 -11.958 52.606 1.00 60.84 457 SER A O 1
ATOM 3659 N N . ARG A 1 458 ? -32.196 -10.456 52.721 1.00 59.84 458 ARG A N 1
ATOM 3660 C CA . ARG A 1 458 ? -32.498 -10.014 54.095 1.00 59.84 458 ARG A CA 1
ATOM 3661 C C . ARG A 1 458 ? -33.754 -9.142 54.177 1.00 59.84 458 ARG A C 1
ATOM 3663 O O . ARG A 1 458 ? -34.490 -9.261 55.139 1.00 59.84 458 ARG A O 1
ATOM 3670 N N . ARG A 1 459 ? -34.013 -8.294 53.175 1.00 54.66 459 ARG A N 1
ATOM 3671 C CA . ARG A 1 459 ? -35.245 -7.485 53.101 1.00 54.66 459 ARG A CA 1
ATOM 3672 C C . ARG A 1 459 ? -36.500 -8.321 52.854 1.00 54.66 459 ARG A C 1
ATOM 3674 O O . ARG A 1 459 ? -37.548 -7.968 53.378 1.00 54.66 459 ARG A O 1
ATOM 3681 N N . ASP A 1 460 ? -36.379 -9.398 52.082 1.00 52.72 460 ASP A N 1
ATOM 3682 C CA . ASP A 1 460 ? -37.482 -10.337 51.844 1.00 52.72 460 ASP A CA 1
ATOM 3683 C C . ASP A 1 460 ? -37.810 -11.178 53.101 1.00 52.72 460 ASP A C 1
ATOM 3685 O O . ASP A 1 460 ? -38.955 -11.586 53.272 1.00 52.72 460 ASP A O 1
ATOM 3689 N N . ASP A 1 461 ? -36.840 -11.398 54.001 1.00 53.19 461 ASP A N 1
ATOM 3690 C CA . ASP A 1 461 ? -37.018 -12.126 55.275 1.00 53.19 461 ASP A CA 1
ATOM 3691 C C . ASP A 1 461 ? -37.715 -11.265 56.359 1.00 53.19 461 ASP A C 1
ATOM 3693 O O . ASP A 1 461 ? -38.410 -11.792 57.224 1.00 53.19 461 ASP A O 1
ATOM 3697 N N . ASP A 1 462 ? -37.611 -9.931 56.267 1.00 53.12 462 ASP A N 1
ATOM 3698 C CA . ASP A 1 462 ? -38.252 -8.954 57.172 1.00 53.12 462 ASP A CA 1
ATOM 3699 C C . ASP A 1 462 ? -39.728 -8.636 56.810 1.00 53.12 462 ASP A C 1
ATOM 3701 O O . ASP A 1 462 ? -40.330 -7.713 57.364 1.00 53.12 462 ASP A O 1
ATOM 3705 N N . GLY A 1 463 ? -40.347 -9.383 55.887 1.00 47.69 463 GLY A N 1
ATOM 3706 C CA . GLY A 1 463 ? -41.796 -9.326 55.632 1.00 47.69 463 GLY A CA 1
ATOM 3707 C C . GLY A 1 463 ? -42.325 -8.042 54.973 1.00 47.69 463 GLY A C 1
ATOM 3708 O O . GLY A 1 463 ? -43.532 -7.800 54.992 1.00 47.69 463 GLY A O 1
ATOM 3709 N N . ILE A 1 464 ? -41.467 -7.215 54.371 1.00 46.78 464 ILE A N 1
ATOM 3710 C CA . ILE A 1 464 ? -41.897 -6.051 53.583 1.00 46.78 464 ILE A CA 1
ATOM 3711 C C . ILE A 1 464 ? -42.039 -6.489 52.120 1.00 46.78 464 ILE A C 1
ATOM 3713 O O . ILE A 1 464 ? -41.070 -6.462 51.361 1.00 46.78 464 ILE A O 1
ATOM 3717 N N . GLU A 1 465 ? -43.251 -6.886 51.714 1.00 40.94 465 GLU A N 1
ATOM 3718 C CA . GLU A 1 465 ? -43.608 -7.153 50.311 1.00 40.94 465 GLU A CA 1
ATOM 3719 C C . GLU A 1 465 ? -43.561 -5.857 49.479 1.00 40.94 465 GLU A C 1
ATOM 3721 O O . GLU A 1 465 ? -44.566 -5.206 49.200 1.00 40.94 465 GLU A O 1
ATOM 3726 N N . GLY A 1 466 ? -42.354 -5.464 49.075 1.00 37.34 466 GLY A N 1
ATOM 3727 C CA . GLY A 1 466 ? -42.110 -4.461 48.047 1.00 37.34 466 GLY A CA 1
ATOM 3728 C C . GLY A 1 466 ? -41.827 -5.144 46.713 1.00 37.34 466 GLY A C 1
ATOM 3729 O O . GLY A 1 466 ? -40.737 -5.670 46.518 1.00 37.34 466 GLY A O 1
ATOM 3730 N N . ALA A 1 467 ? -42.828 -5.140 45.831 1.00 33.62 467 ALA A N 1
ATOM 3731 C CA . ALA A 1 467 ? -42.812 -5.458 44.400 1.00 33.62 467 ALA A CA 1
ATOM 3732 C C . ALA A 1 467 ? -41.504 -6.038 43.809 1.00 33.62 467 ALA A C 1
ATOM 3734 O O . ALA A 1 467 ? -40.480 -5.364 43.663 1.00 33.62 467 ALA A O 1
ATOM 3735 N N . ARG A 1 468 ? -41.590 -7.287 43.331 1.00 38.19 468 ARG A N 1
ATOM 3736 C CA . ARG A 1 468 ? -40.599 -7.909 42.441 1.00 38.19 468 ARG A CA 1
ATOM 3737 C C . ARG A 1 468 ? -40.399 -7.054 41.183 1.00 38.19 468 ARG A C 1
ATOM 3739 O O . ARG A 1 468 ? -41.160 -7.188 40.231 1.00 38.19 468 ARG A O 1
ATOM 3746 N N . SER A 1 469 ? -39.330 -6.265 41.126 1.00 30.41 469 SER A N 1
ATOM 3747 C CA . SER A 1 469 ? -38.825 -5.692 39.874 1.00 30.41 469 SER A CA 1
ATOM 3748 C C . SER A 1 469 ? -37.402 -6.204 39.584 1.00 30.41 469 SER A C 1
ATOM 3750 O O . SER A 1 469 ? -36.450 -5.931 40.330 1.00 30.41 469 SER A O 1
ATOM 3752 N N . PRO A 1 470 ? -37.204 -6.990 38.505 1.00 32.69 470 PRO A N 1
ATOM 3753 C CA . PRO A 1 470 ? -35.882 -7.166 37.930 1.00 32.69 470 PRO A CA 1
ATOM 3754 C C . PRO A 1 470 ? -35.366 -5.800 37.470 1.00 32.69 470 PRO A C 1
ATOM 3756 O O . PRO A 1 470 ? -36.135 -4.921 37.092 1.00 32.69 470 PRO A O 1
ATOM 3759 N N . LEU A 1 471 ? -34.047 -5.619 37.499 1.00 39.72 471 LEU A N 1
ATOM 3760 C CA . LEU A 1 471 ? -33.360 -4.343 37.273 1.00 39.72 471 LEU A CA 1
ATOM 3761 C C . LEU A 1 471 ? -33.397 -3.874 35.802 1.00 39.72 471 LEU A C 1
ATOM 3763 O O . LEU A 1 471 ? -32.368 -3.442 35.312 1.00 39.72 471 LEU A O 1
ATOM 3767 N N . LEU A 1 472 ? -34.529 -4.022 35.099 1.00 39.22 472 LEU A N 1
ATOM 3768 C CA . LEU A 1 472 ? -34.883 -3.471 33.780 1.00 39.22 472 LEU A CA 1
ATOM 3769 C C . LEU A 1 472 ? -36.317 -3.919 33.368 1.00 39.22 472 LEU A C 1
ATOM 3771 O O . LEU A 1 472 ? -36.532 -4.354 32.237 1.00 39.22 472 LEU A O 1
ATOM 3775 N N . SER A 1 473 ? -37.310 -3.861 34.263 1.00 27.69 473 SER A N 1
ATOM 3776 C CA . SER A 1 473 ? -38.723 -3.891 33.849 1.00 27.69 473 SER A CA 1
ATOM 3777 C C . SER A 1 473 ? -39.312 -2.488 33.919 1.00 27.69 473 SER A C 1
ATOM 3779 O O . SER A 1 473 ? -39.361 -1.878 34.981 1.00 27.69 473 SER A O 1
ATOM 3781 N N . ASP A 1 474 ? -39.712 -2.017 32.744 1.00 37.78 474 ASP A N 1
ATOM 3782 C CA . ASP A 1 474 ? -40.592 -0.888 32.462 1.00 37.78 474 ASP A CA 1
ATOM 3783 C C . ASP A 1 474 ? -41.752 -0.850 33.484 1.00 37.78 474 ASP A C 1
ATOM 3785 O O . ASP A 1 474 ? -42.682 -1.647 33.385 1.00 37.78 474 ASP A O 1
ATOM 3789 N N . GLU A 1 475 ? -41.719 0.055 34.464 1.00 29.20 475 GLU A N 1
ATOM 3790 C CA . GLU A 1 475 ? -42.964 0.576 35.036 1.00 29.20 475 GLU A CA 1
ATOM 3791 C C . GLU A 1 475 ? -43.401 1.721 34.128 1.00 29.20 475 GLU A C 1
ATOM 3793 O O . GLU A 1 475 ? -43.065 2.892 34.318 1.00 29.20 475 GLU A O 1
ATOM 3798 N N . ARG A 1 476 ? -44.133 1.340 33.075 1.00 34.66 476 ARG A N 1
ATOM 3799 C CA . ARG A 1 476 ? -45.138 2.224 32.501 1.00 34.66 476 ARG A CA 1
ATOM 3800 C C . ARG A 1 476 ? -46.242 2.371 33.536 1.00 34.66 476 ARG A C 1
ATOM 3802 O O . ARG A 1 476 ? -47.140 1.539 33.593 1.00 34.66 476 ARG A O 1
ATOM 3809 N N . GLU A 1 477 ? -46.189 3.458 34.285 1.00 28.61 477 GLU A N 1
ATOM 3810 C CA . GLU A 1 477 ? -47.407 4.169 34.643 1.00 28.61 477 GLU A CA 1
ATOM 3811 C C . GLU A 1 477 ? -47.395 5.520 33.934 1.00 28.61 477 GLU A C 1
ATOM 3813 O O . GLU A 1 477 ? -46.502 6.355 34.083 1.00 28.61 477 GLU A O 1
ATOM 3818 N N . ASP A 1 478 ? -48.380 5.648 33.059 1.00 39.28 478 ASP A N 1
ATOM 3819 C CA . ASP A 1 478 ? -48.636 6.747 32.155 1.00 39.28 478 ASP A CA 1
ATOM 3820 C C . ASP A 1 478 ? -49.498 7.777 32.893 1.00 39.28 478 ASP A C 1
ATOM 3822 O O . ASP A 1 478 ? -50.716 7.650 32.890 1.00 39.28 478 ASP A O 1
ATOM 3826 N N . VAL A 1 479 ? -48.894 8.769 33.565 1.00 30.50 479 VAL A N 1
ATOM 3827 C CA . VAL A 1 479 ? -49.581 10.014 33.965 1.00 30.50 479 VAL A CA 1
ATOM 3828 C C . VAL A 1 479 ? -48.581 11.181 34.040 1.00 30.50 479 VAL A C 1
ATOM 3830 O O . VAL A 1 479 ? -47.771 11.266 34.956 1.00 30.50 479 VAL A O 1
ATOM 3833 N N . GLY A 1 480 ? -48.709 12.139 33.116 1.00 34.06 480 GLY A N 1
ATOM 3834 C CA . GLY A 1 480 ? -48.434 13.555 33.399 1.00 34.06 480 GLY A CA 1
ATOM 3835 C C . GLY A 1 480 ? -47.048 14.125 33.056 1.00 34.06 480 GLY A C 1
ATOM 3836 O O . GLY A 1 480 ? -46.069 13.921 33.760 1.00 34.06 480 GLY A O 1
ATOM 3837 N N . GLN A 1 481 ? -47.059 15.010 32.050 1.00 30.12 481 GLN A N 1
ATOM 3838 C CA . GLN A 1 481 ? -46.114 16.107 31.768 1.00 30.12 481 GLN A CA 1
ATOM 3839 C C . GLN A 1 481 ? -44.787 15.778 31.053 1.00 30.12 481 GLN A C 1
ATOM 3841 O O . GLN A 1 481 ? -43.728 15.542 31.631 1.00 30.12 481 GLN A O 1
ATOM 3846 N N . GLY A 1 482 ? -44.851 15.875 29.719 1.00 35.38 482 GLY A N 1
ATOM 3847 C CA . GLY A 1 482 ? -43.709 15.864 28.814 1.00 35.38 482 GLY A CA 1
ATOM 3848 C C . GLY A 1 482 ? -42.794 17.078 28.990 1.00 35.38 482 GLY A C 1
ATOM 3849 O O . GLY A 1 482 ? -43.033 18.140 28.422 1.00 35.38 482 GLY A O 1
ATOM 3850 N N . GLY A 1 483 ? -41.696 16.893 29.721 1.00 42.97 483 GLY A N 1
ATOM 3851 C CA . GLY A 1 483 ? -40.498 17.719 29.586 1.00 42.97 483 GLY A CA 1
ATOM 3852 C C . GLY A 1 483 ? -39.731 17.331 28.316 1.00 42.97 483 GLY A C 1
ATOM 3853 O O . GLY A 1 483 ? -39.358 16.168 28.130 1.00 42.97 483 GLY A O 1
ATOM 3854 N N . MET A 1 484 ? -39.520 18.291 27.416 1.00 47.28 484 MET A N 1
ATOM 3855 C CA . MET A 1 484 ? -38.789 18.094 26.162 1.00 47.28 484 MET A CA 1
ATOM 3856 C C . MET A 1 484 ? -37.297 17.853 26.457 1.00 47.28 484 MET A C 1
ATOM 3858 O O . MET A 1 484 ? -36.657 18.657 27.131 1.00 47.28 484 MET A O 1
ATOM 3862 N N . ILE A 1 485 ? -36.729 16.748 25.960 1.00 54.28 485 ILE A N 1
ATOM 3863 C CA . ILE A 1 485 ? -35.305 16.415 26.140 1.00 54.28 485 ILE A CA 1
ATOM 3864 C C . ILE A 1 485 ? -34.454 17.520 25.498 1.00 54.28 485 ILE A C 1
ATOM 3866 O O . ILE A 1 485 ? -34.502 17.710 24.281 1.00 54.28 485 ILE A O 1
ATOM 3870 N N . ARG A 1 486 ? -33.627 18.225 26.280 1.00 63.28 486 ARG A N 1
ATOM 3871 C CA . ARG A 1 486 ? -32.680 19.210 25.738 1.00 63.28 486 ARG A CA 1
ATOM 3872 C C . ARG A 1 486 ? -31.420 18.499 25.245 1.00 63.28 486 ARG A C 1
ATOM 3874 O O . ARG A 1 486 ? -30.414 18.419 25.944 1.00 63.28 486 ARG A O 1
ATOM 3881 N N . PHE A 1 487 ? -31.488 17.945 24.037 1.00 74.88 487 PHE A N 1
ATOM 3882 C CA . PHE A 1 487 ? -30.337 17.300 23.407 1.00 74.88 487 PHE A CA 1
ATOM 3883 C C . PHE A 1 487 ? -29.215 18.331 23.145 1.00 74.88 487 PHE A C 1
ATOM 3885 O O . PHE A 1 487 ? -29.498 19.411 22.614 1.00 74.88 487 PHE A O 1
ATOM 3892 N N . PRO A 1 488 ? -27.946 18.050 23.503 1.00 80.62 488 PRO A N 1
ATOM 3893 C CA . PRO A 1 488 ? -26.859 19.025 23.431 1.00 80.62 488 PRO A CA 1
ATOM 3894 C C . PRO A 1 488 ? -26.286 19.158 22.006 1.00 80.62 488 PRO A C 1
ATOM 3896 O O . PRO A 1 488 ? -25.109 18.890 21.763 1.00 80.62 488 PRO A O 1
ATOM 3899 N N . TRP A 1 489 ? -27.109 19.621 21.060 1.00 82.25 489 TRP A N 1
ATOM 3900 C CA . TRP A 1 489 ? -26.755 19.783 19.642 1.00 82.25 489 TRP A CA 1
ATOM 3901 C C . TRP A 1 489 ? -25.479 20.597 19.413 1.00 82.25 489 TRP A C 1
ATOM 3903 O O . TRP A 1 489 ? -24.670 20.236 18.564 1.00 82.25 489 TRP A O 1
ATOM 3913 N N . MET A 1 490 ? -25.257 21.647 20.209 1.00 85.56 490 MET A N 1
ATOM 3914 C CA . MET A 1 490 ? -24.051 22.477 20.105 1.00 85.56 490 MET A CA 1
ATOM 3915 C C . MET A 1 490 ? -22.780 21.679 20.422 1.00 85.56 490 MET A C 1
ATOM 3917 O O . MET A 1 490 ? -21.798 21.766 19.691 1.00 85.56 490 MET A O 1
ATOM 3921 N N . LYS A 1 491 ? -22.809 20.851 21.476 1.00 86.44 491 LYS A N 1
ATOM 3922 C CA . LYS A 1 491 ? -21.659 20.034 21.898 1.00 86.44 491 LYS A CA 1
ATOM 3923 C C . LYS A 1 491 ? -21.344 18.951 20.868 1.00 86.44 491 LYS A C 1
ATOM 3925 O O . LYS A 1 491 ? -20.185 18.759 20.507 1.00 86.44 491 LYS A O 1
ATOM 3930 N N . LEU A 1 492 ? -22.381 18.295 20.343 1.00 89.19 492 LEU A N 1
ATOM 3931 C CA . LEU A 1 492 ? -22.237 17.332 19.250 1.00 89.19 492 LEU A CA 1
ATOM 3932 C C . LEU A 1 492 ? -21.677 17.995 17.980 1.00 89.19 492 LEU A C 1
ATOM 3934 O O . LEU A 1 492 ? -20.771 17.446 17.361 1.00 89.19 492 LEU A O 1
ATOM 3938 N N . GLY A 1 493 ? -22.169 19.185 17.622 1.00 89.31 493 GLY A N 1
ATOM 3939 C CA . GLY A 1 493 ? -21.671 19.952 16.479 1.00 89.31 493 GLY A CA 1
ATOM 3940 C C . GLY A 1 493 ? -20.176 20.257 16.587 1.00 89.31 493 GLY A C 1
ATOM 3941 O O . GLY A 1 493 ? -19.437 20.020 15.635 1.00 89.31 493 GLY A O 1
ATOM 3942 N N . VAL A 1 494 ? -19.705 20.688 17.763 1.00 91.06 494 VAL A N 1
ATOM 3943 C CA . VAL A 1 494 ? -18.273 20.935 18.014 1.00 91.06 494 VAL A CA 1
ATOM 3944 C C . VAL A 1 494 ? -17.441 19.661 17.839 1.00 91.06 494 VAL A C 1
ATOM 3946 O O . VAL A 1 494 ? -16.413 19.698 17.168 1.00 91.06 494 VAL A O 1
ATOM 3949 N N . LEU A 1 495 ? -17.887 18.518 18.370 1.00 92.06 495 LEU A N 1
ATOM 3950 C CA . LEU A 1 495 ? -17.190 17.234 18.202 1.00 92.06 495 LEU A CA 1
ATOM 3951 C C . LEU A 1 495 ? -17.056 16.823 16.729 1.00 92.06 495 LEU A C 1
ATOM 3953 O O . LEU A 1 495 ? -15.982 16.398 16.300 1.00 92.06 495 LEU A O 1
ATOM 3957 N N . VAL A 1 496 ? -18.130 16.983 15.950 1.00 94.50 496 VAL A N 1
ATOM 3958 C CA . VAL A 1 496 ? -18.128 16.696 14.508 1.00 94.50 496 VAL A CA 1
ATOM 3959 C C . VAL A 1 496 ? -17.191 17.648 13.763 1.00 94.50 496 VAL A C 1
ATOM 3961 O O . VAL A 1 496 ? -16.433 17.194 12.911 1.00 94.50 496 VAL A O 1
ATOM 3964 N N . ILE A 1 497 ? -17.171 18.938 14.111 1.00 94.25 497 ILE A N 1
ATOM 3965 C CA . ILE A 1 497 ? -16.244 19.918 13.522 1.00 94.25 497 ILE A CA 1
ATOM 3966 C C . ILE A 1 497 ? -14.790 19.533 13.805 1.00 94.25 497 ILE A C 1
ATOM 3968 O O . ILE A 1 497 ? -13.977 19.517 12.884 1.00 94.25 497 ILE A O 1
ATOM 3972 N N . ILE A 1 498 ? -14.455 19.177 15.049 1.00 93.88 498 ILE A N 1
ATOM 3973 C CA . ILE A 1 498 ? -13.097 18.744 15.414 1.00 93.88 498 ILE A CA 1
ATOM 3974 C C . ILE A 1 498 ? -12.695 17.527 14.576 1.00 93.88 498 ILE A C 1
ATOM 3976 O O . ILE A 1 498 ? -11.611 17.506 13.996 1.00 93.88 498 ILE A O 1
ATOM 3980 N N . TRP A 1 499 ? -13.580 16.538 14.445 1.00 95.31 499 TRP A N 1
ATOM 3981 C CA . TRP A 1 499 ? -13.322 15.370 13.607 1.00 95.31 499 TRP A CA 1
ATOM 3982 C C . TRP A 1 499 ? -13.133 15.735 12.127 1.00 95.31 499 TRP A C 1
ATOM 3984 O O . TRP A 1 499 ? -12.178 15.266 11.511 1.00 95.31 499 TRP A O 1
ATOM 3994 N N . LEU A 1 500 ? -13.974 16.615 11.569 1.00 94.88 500 LEU A N 1
ATOM 3995 C CA . LEU A 1 500 ? -13.874 17.076 10.180 1.00 94.88 500 LEU A CA 1
ATOM 3996 C C . LEU A 1 500 ? -12.573 17.840 9.907 1.00 94.88 500 LEU A C 1
ATOM 3998 O O . LEU A 1 500 ? -11.992 17.680 8.838 1.00 94.88 500 LEU A O 1
ATOM 4002 N N . LEU A 1 501 ? -12.079 18.626 10.866 1.00 94.69 501 LEU A N 1
ATOM 4003 C CA . LEU A 1 501 ? -10.796 19.324 10.743 1.00 94.69 501 LEU A CA 1
ATOM 4004 C C . LEU A 1 501 ? -9.625 18.337 10.695 1.00 94.69 501 LEU A C 1
ATOM 4006 O O . LEU A 1 501 ? -8.762 18.442 9.824 1.00 94.69 501 LEU A O 1
ATOM 4010 N N . PHE A 1 502 ? -9.615 17.336 11.579 1.00 94.19 502 PHE A N 1
ATOM 4011 C CA . PHE A 1 502 ? -8.621 16.259 11.526 1.00 94.19 502 PHE A CA 1
ATOM 4012 C C . PHE A 1 502 ? -8.717 15.465 10.222 1.00 94.19 502 PHE A C 1
ATOM 4014 O O . PHE A 1 502 ? -7.693 15.126 9.627 1.00 94.19 502 PHE A O 1
ATOM 4021 N N . PHE A 1 503 ? -9.934 15.181 9.761 1.00 92.31 503 PHE A N 1
ATOM 4022 C CA . PHE A 1 503 ? -10.177 14.499 8.497 1.00 92.31 503 PHE A CA 1
ATOM 4023 C C . PHE A 1 503 ? -9.606 15.303 7.325 1.00 92.31 503 PHE A C 1
ATOM 4025 O O . PHE A 1 503 ? -8.828 14.759 6.547 1.00 92.31 503 PHE A O 1
ATOM 4032 N N . ALA A 1 504 ? -9.905 16.602 7.251 1.00 91.06 504 ALA A N 1
ATOM 4033 C CA . ALA A 1 504 ? -9.400 17.494 6.215 1.00 91.06 504 ALA A CA 1
ATOM 4034 C C . ALA A 1 504 ? -7.866 17.540 6.201 1.00 91.06 504 ALA A C 1
ATOM 4036 O O . ALA A 1 504 ? -7.265 17.394 5.141 1.00 91.06 504 ALA A O 1
ATOM 4037 N N . ILE A 1 505 ? -7.212 17.657 7.364 1.00 90.50 505 ILE A N 1
ATOM 4038 C CA . ILE A 1 505 ? -5.741 17.630 7.448 1.00 90.50 505 ILE A CA 1
ATOM 4039 C C . ILE A 1 505 ? -5.181 16.311 6.897 1.00 90.50 505 ILE A C 1
ATOM 4041 O O . ILE A 1 505 ? -4.234 16.324 6.110 1.00 90.50 505 ILE A O 1
ATOM 4045 N N . ASN A 1 506 ? -5.763 15.170 7.279 1.00 87.75 506 ASN A N 1
ATOM 4046 C CA . ASN A 1 506 ? -5.325 13.865 6.777 1.00 87.75 506 ASN A CA 1
ATOM 4047 C C . ASN A 1 506 ? -5.582 13.708 5.268 1.00 87.75 506 ASN A C 1
ATOM 4049 O O . ASN A 1 506 ? -4.763 13.109 4.574 1.00 87.75 506 ASN A O 1
ATOM 4053 N N . LEU A 1 507 ? -6.672 14.283 4.755 1.00 85.69 507 LEU A N 1
ATOM 4054 C CA . LEU A 1 507 ? -7.019 14.294 3.335 1.00 85.69 507 LEU A CA 1
ATOM 4055 C C . LEU A 1 507 ? -6.042 15.149 2.510 1.00 85.69 507 LEU A C 1
ATOM 4057 O O . LEU A 1 507 ? -5.600 14.719 1.446 1.00 85.69 507 LEU A O 1
ATOM 4061 N N . PHE A 1 508 ? -5.653 16.325 3.018 1.00 85.06 508 PHE A N 1
ATOM 4062 C CA . PHE A 1 508 ? -4.648 17.188 2.387 1.00 85.06 508 PHE A CA 1
ATOM 4063 C C . PHE A 1 508 ? -3.239 16.599 2.443 1.00 85.06 508 PHE A C 1
ATOM 4065 O O . PHE A 1 508 ? -2.468 16.803 1.510 1.00 85.06 508 PHE A O 1
ATOM 4072 N N . ARG A 1 509 ? -2.896 15.859 3.507 1.00 81.62 509 ARG A N 1
ATOM 4073 C CA . ARG A 1 509 ? -1.597 15.176 3.625 1.00 81.62 509 ARG A CA 1
ATOM 4074 C C . ARG A 1 509 ? -1.382 14.144 2.510 1.00 81.62 509 ARG A C 1
ATOM 4076 O O . ARG A 1 509 ? -0.247 13.964 2.079 1.00 81.62 509 ARG A O 1
ATOM 4083 N N . GLY A 1 510 ? -2.452 13.494 2.048 1.00 71.56 510 GLY A N 1
ATOM 4084 C CA . GLY A 1 510 ? -2.403 12.512 0.966 1.00 71.56 510 GLY A CA 1
ATOM 4085 C C . GLY A 1 510 ? -1.804 11.161 1.368 1.00 71.56 510 GLY A C 1
ATOM 4086 O O . GLY A 1 510 ? -1.569 10.873 2.548 1.00 71.56 510 GLY A O 1
ATOM 4087 N N . ASN A 1 511 ? -1.605 10.310 0.361 1.00 68.44 511 ASN A N 1
ATOM 4088 C CA . ASN A 1 511 ? -1.138 8.936 0.522 1.00 68.44 511 ASN A CA 1
ATOM 4089 C C . ASN A 1 511 ? 0.399 8.803 0.493 1.00 68.44 511 ASN A C 1
ATOM 4091 O O . ASN A 1 511 ? 1.144 9.767 0.318 1.00 68.44 511 ASN A O 1
ATOM 4095 N N . LYS A 1 512 ? 0.885 7.560 0.631 1.00 60.12 512 LYS A N 1
ATOM 4096 C CA . LYS A 1 512 ? 2.320 7.223 0.613 1.00 60.12 512 LYS A CA 1
ATOM 4097 C C . LYS A 1 512 ? 3.052 7.556 -0.691 1.00 60.12 512 LYS A C 1
ATOM 4099 O O . LYS A 1 512 ? 4.271 7.654 -0.681 1.00 60.12 512 LYS A O 1
ATOM 4104 N N . TYR A 1 513 ? 2.316 7.731 -1.781 1.00 60.28 513 TYR A N 1
ATOM 4105 C CA . TYR A 1 513 ? 2.838 8.026 -3.111 1.00 60.28 513 TYR A CA 1
ATOM 4106 C C . TYR A 1 513 ? 2.748 9.519 -3.457 1.00 60.28 513 TYR A C 1
ATOM 4108 O O . TYR A 1 513 ? 3.036 9.903 -4.585 1.00 60.28 513 TYR A O 1
ATOM 4116 N N . GLY A 1 514 ? 2.336 10.369 -2.507 1.00 54.34 514 GLY A N 1
ATOM 4117 C CA . GLY A 1 514 ? 2.153 11.802 -2.740 1.00 54.34 514 GLY A CA 1
ATOM 4118 C C . GLY A 1 514 ? 0.880 12.141 -3.516 1.00 54.34 514 GLY A C 1
ATOM 4119 O O . GLY A 1 514 ? 0.697 13.289 -3.908 1.00 54.34 514 GLY A O 1
ATOM 4120 N N . GLN A 1 515 ? -0.017 11.171 -3.718 1.00 55.19 515 GLN A N 1
ATOM 4121 C CA . GLN A 1 515 ? -1.327 11.390 -4.322 1.00 55.19 515 GLN A CA 1
ATOM 4122 C C . GLN A 1 515 ? -2.311 11.796 -3.214 1.00 55.19 515 GLN A C 1
ATOM 4124 O O . GLN A 1 515 ? -2.682 11.004 -2.343 1.00 55.19 515 GLN A O 1
ATOM 4129 N N . GLY A 1 516 ? -2.709 13.061 -3.228 1.00 56.50 516 GLY A N 1
ATOM 4130 C CA . GLY A 1 516 ? -3.756 13.646 -2.394 1.00 56.50 516 GLY A CA 1
ATOM 4131 C C . GLY A 1 516 ? -4.497 14.717 -3.193 1.00 56.50 516 GLY A C 1
ATOM 4132 O O . GLY A 1 516 ? -4.235 14.881 -4.382 1.00 56.50 516 GLY A O 1
ATOM 4133 N N . ILE A 1 517 ? -5.385 15.489 -2.552 1.00 61.78 517 ILE A N 1
ATOM 4134 C CA . ILE A 1 517 ? -6.009 16.670 -3.198 1.00 61.78 517 ILE A CA 1
ATOM 4135 C C . ILE A 1 517 ? -4.931 17.626 -3.738 1.00 61.78 517 ILE A C 1
ATOM 4137 O O . ILE A 1 517 ? -5.119 18.289 -4.754 1.00 61.78 517 ILE A O 1
ATOM 4141 N N . ILE A 1 518 ? -3.786 17.665 -3.056 1.00 66.06 518 ILE A N 1
ATOM 4142 C CA . ILE A 1 518 ? -2.586 18.387 -3.453 1.00 66.06 518 ILE A CA 1
ATOM 4143 C C . ILE A 1 518 ? -1.489 17.334 -3.632 1.00 66.06 518 ILE A C 1
ATOM 4145 O O . ILE A 1 518 ? -1.274 16.515 -2.737 1.00 66.06 518 ILE A O 1
ATOM 4149 N N . SER A 1 519 ? -0.802 17.338 -4.776 1.00 66.62 519 SER A N 1
ATOM 4150 C CA . SER A 1 519 ? 0.350 16.460 -5.003 1.00 66.62 519 SER A CA 1
ATOM 4151 C C . SER A 1 519 ? 1.536 16.966 -4.180 1.00 66.62 519 SER A C 1
ATOM 4153 O O . SER A 1 519 ? 2.181 17.948 -4.550 1.00 66.62 519 SER A O 1
ATOM 4155 N N . ILE A 1 520 ? 1.803 16.332 -3.038 1.00 70.81 520 ILE A N 1
ATOM 4156 C CA . ILE A 1 520 ? 2.862 16.732 -2.101 1.00 70.81 520 ILE A CA 1
ATOM 4157 C C . ILE A 1 520 ? 3.952 15.665 -2.111 1.00 70.81 520 ILE A C 1
ATOM 4159 O O . ILE A 1 520 ? 3.667 14.475 -2.001 1.00 70.81 520 ILE A O 1
ATOM 4163 N N . LYS A 1 521 ? 5.220 16.089 -2.196 1.00 72.50 521 LYS A N 1
ATOM 4164 C CA . LYS A 1 521 ? 6.369 15.180 -2.098 1.00 72.50 521 LYS A CA 1
ATOM 4165 C C . LYS A 1 521 ? 6.302 14.387 -0.776 1.00 72.50 521 LYS A C 1
ATOM 4167 O O . LYS A 1 521 ? 6.292 15.024 0.287 1.00 72.50 521 LYS A O 1
ATOM 4172 N N . PRO A 1 522 ? 6.291 13.037 -0.810 1.00 69.44 522 PRO A N 1
ATOM 4173 C CA . PRO A 1 522 ? 6.354 12.211 0.395 1.00 69.44 522 PRO A CA 1
ATOM 4174 C C . PRO A 1 522 ? 7.558 12.606 1.256 1.00 69.44 522 PRO A C 1
ATOM 4176 O O . PRO A 1 522 ? 8.628 12.904 0.727 1.00 69.44 522 PRO A O 1
ATOM 4179 N N . CYS A 1 523 ? 7.373 12.675 2.576 1.00 72.19 523 CYS A N 1
ATOM 4180 C CA . CYS A 1 523 ? 8.385 13.150 3.531 1.00 72.19 523 CYS A CA 1
ATOM 4181 C C . CYS A 1 523 ? 8.922 14.581 3.317 1.00 72.19 523 CYS A C 1
ATOM 4183 O O . CYS A 1 523 ? 9.900 14.962 3.959 1.00 72.19 523 CYS A O 1
ATOM 4185 N N . GLY A 1 524 ? 8.310 15.399 2.455 1.00 79.69 524 GLY A N 1
ATOM 4186 C CA . GLY A 1 524 ? 8.700 16.798 2.278 1.00 79.69 524 GLY A CA 1
ATOM 4187 C C . GLY A 1 524 ? 8.340 17.686 3.477 1.00 79.69 524 GLY A C 1
ATOM 4188 O O . GLY A 1 524 ? 7.564 17.304 4.354 1.00 79.69 524 GLY A O 1
ATOM 4189 N N . GLY A 1 525 ? 8.845 18.924 3.487 1.00 84.06 525 GLY A N 1
ATOM 4190 C CA . GLY A 1 525 ? 8.538 19.894 4.550 1.00 84.06 525 GLY A CA 1
ATOM 4191 C C . GLY A 1 525 ? 7.034 20.142 4.731 1.00 84.06 525 GLY A C 1
ATOM 4192 O O . GLY A 1 525 ? 6.553 20.195 5.859 1.00 84.06 525 GLY A O 1
ATOM 4193 N N . LEU A 1 526 ? 6.270 20.196 3.632 1.00 81.94 526 LEU A N 1
ATOM 4194 C CA . LEU A 1 526 ? 4.816 20.390 3.674 1.00 81.94 526 LEU A CA 1
ATOM 4195 C C . LEU A 1 526 ? 4.064 19.174 4.253 1.00 81.94 526 LEU A C 1
ATOM 4197 O O . LEU A 1 526 ? 3.088 19.351 4.977 1.00 81.94 526 LEU A O 1
ATOM 4201 N N . TYR A 1 527 ? 4.540 17.948 4.001 1.00 83.19 527 TYR A N 1
ATOM 4202 C CA . TYR A 1 527 ? 3.971 16.722 4.579 1.00 83.19 527 TYR A CA 1
ATOM 4203 C C . TYR A 1 527 ? 4.095 16.718 6.109 1.00 83.19 527 TYR A C 1
ATOM 4205 O O . TYR A 1 527 ? 3.129 16.437 6.829 1.00 83.19 527 TYR A O 1
ATOM 4213 N N . TRP A 1 528 ? 5.281 17.072 6.612 1.00 85.38 528 TRP A N 1
ATOM 4214 C CA . TRP A 1 528 ? 5.525 17.176 8.047 1.00 85.38 528 TRP A CA 1
ATOM 4215 C C . TRP A 1 528 ? 4.789 18.355 8.667 1.00 85.38 528 TRP A C 1
ATOM 4217 O O . TRP A 1 528 ? 4.218 18.183 9.734 1.00 85.38 528 TRP A O 1
ATOM 4227 N N . PHE A 1 529 ? 4.713 19.499 7.985 1.00 88.25 529 PHE A N 1
ATOM 4228 C CA . PHE A 1 529 ? 3.921 20.644 8.433 1.00 88.25 529 PHE A CA 1
ATOM 4229 C C . PHE A 1 529 ? 2.436 20.292 8.608 1.00 88.25 529 PHE A C 1
ATOM 4231 O O . PHE A 1 529 ? 1.861 20.551 9.661 1.00 88.25 529 PHE A O 1
ATOM 4238 N N . LEU A 1 530 ? 1.813 19.641 7.619 1.00 86.69 530 LEU A N 1
ATOM 4239 C CA . LEU A 1 530 ? 0.417 19.200 7.726 1.00 86.69 530 LEU A CA 1
ATOM 4240 C C . LEU A 1 530 ? 0.228 18.159 8.837 1.00 86.69 530 LEU A C 1
ATOM 4242 O O . LEU A 1 530 ? -0.764 18.195 9.562 1.00 86.69 530 LEU A O 1
ATOM 4246 N N . SER A 1 531 ? 1.190 17.252 9.012 1.00 86.00 531 SER A N 1
ATOM 4247 C CA . SER A 1 531 ? 1.141 16.253 10.085 1.00 86.00 531 SER A CA 1
ATOM 4248 C C . SER A 1 531 ? 1.280 16.889 11.474 1.00 86.00 531 SER A C 1
ATOM 4250 O O . SER A 1 531 ? 0.556 16.513 12.395 1.00 86.00 531 SER A O 1
ATOM 4252 N N . THR A 1 532 ? 2.166 17.877 11.635 1.00 89.94 532 THR A N 1
ATOM 4253 C CA . THR A 1 532 ? 2.379 18.569 12.913 1.00 89.94 532 THR A CA 1
ATOM 4254 C C . THR A 1 532 ? 1.275 19.568 13.229 1.00 89.94 532 THR A C 1
ATOM 4256 O O . THR A 1 532 ? 1.026 19.789 14.409 1.00 89.94 532 THR A O 1
ATOM 4259 N N . LEU A 1 533 ? 0.551 20.092 12.230 1.00 93.06 533 LEU A N 1
ATOM 4260 C CA . LEU A 1 533 ? -0.586 21.012 12.397 1.00 93.06 533 LEU A CA 1
ATOM 4261 C C . LEU A 1 533 ? -1.711 20.451 13.288 1.00 93.06 533 LEU A C 1
ATOM 4263 O O . LEU A 1 533 ? -2.450 21.210 13.915 1.00 93.06 533 LEU A O 1
ATOM 4267 N N . GLN A 1 534 ? -1.812 19.127 13.423 1.00 92.69 534 GLN A N 1
ATOM 4268 C CA . GLN A 1 534 ? -2.768 18.486 14.331 1.00 92.69 534 GLN A CA 1
ATOM 4269 C C . GLN A 1 534 ? -2.464 18.780 15.813 1.00 92.69 534 GLN A C 1
ATOM 4271 O O . GLN A 1 534 ? -3.383 18.849 16.631 1.00 92.69 534 GLN A O 1
ATOM 4276 N N . VAL A 1 535 ? -1.194 19.000 16.174 1.00 93.88 535 VAL A N 1
ATOM 4277 C CA . VAL A 1 535 ? -0.763 19.306 17.548 1.00 93.88 535 VAL A CA 1
ATOM 4278 C C . VAL A 1 535 ? -1.274 20.674 18.026 1.00 93.88 535 VAL A C 1
ATOM 4280 O O . VAL A 1 535 ? -1.989 20.696 19.031 1.00 93.88 535 VAL A O 1
ATOM 4283 N N . PRO A 1 536 ? -0.992 21.811 17.350 1.00 93.38 536 PRO A N 1
ATOM 4284 C CA . PRO A 1 536 ? -1.512 23.107 17.773 1.00 93.38 536 PRO A CA 1
ATOM 4285 C C . PRO A 1 536 ? -3.041 2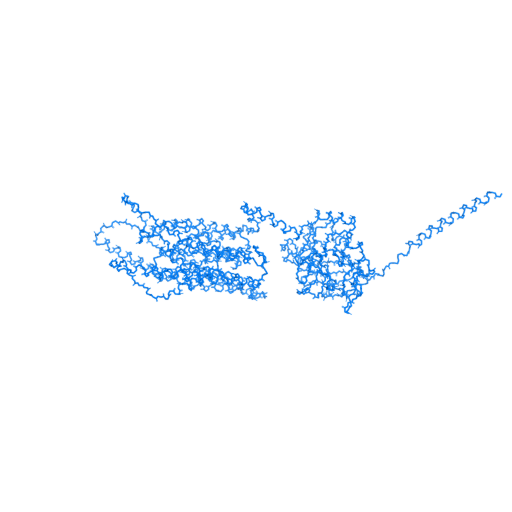3.152 17.716 1.00 93.38 536 PRO A C 1
ATOM 4287 O O . PRO A 1 536 ? -3.647 23.745 18.604 1.00 93.38 536 PRO A O 1
ATOM 4290 N N . LEU A 1 537 ? -3.675 22.467 16.755 1.00 92.56 537 LEU A N 1
ATOM 4291 C CA . LEU A 1 537 ? -5.134 22.339 16.702 1.00 92.56 537 LEU A CA 1
ATOM 4292 C C . LEU A 1 537 ? -5.692 21.664 17.965 1.00 92.56 537 LEU A C 1
ATOM 4294 O O . LEU A 1 537 ? -6.658 22.139 18.559 1.00 92.56 537 LEU A O 1
ATOM 4298 N N . THR A 1 538 ? -5.054 20.578 18.407 1.00 92.38 538 THR A N 1
ATOM 4299 C CA . THR A 1 538 ? -5.430 19.866 19.636 1.00 92.38 538 THR A CA 1
ATOM 4300 C C . THR A 1 538 ? -5.255 20.747 20.863 1.00 92.38 538 THR A C 1
ATOM 4302 O O . THR A 1 538 ? -6.157 20.830 21.690 1.00 92.38 538 THR A O 1
ATOM 4305 N N . ILE A 1 539 ? -4.110 21.426 20.979 1.00 91.25 539 ILE A N 1
ATOM 4306 C CA . ILE A 1 539 ? -3.828 22.331 22.099 1.00 91.25 539 ILE A CA 1
ATOM 4307 C C . ILE A 1 539 ? -4.872 23.449 22.143 1.00 91.25 539 ILE A C 1
ATOM 4309 O O . ILE A 1 539 ? -5.411 23.729 23.210 1.00 91.25 539 ILE A O 1
ATOM 4313 N N . PHE A 1 540 ? -5.206 24.037 20.993 1.00 92.25 540 PHE A N 1
ATOM 4314 C CA . PHE A 1 540 ? -6.216 25.084 20.879 1.00 92.25 540 PHE A CA 1
ATOM 4315 C C . PHE A 1 540 ? -7.586 24.626 21.389 1.00 92.25 540 PHE A C 1
ATOM 4317 O O . PHE A 1 540 ? -8.147 25.275 22.269 1.00 92.25 540 PHE A O 1
ATOM 4324 N N . PHE A 1 541 ? -8.106 23.494 20.902 1.00 90.44 541 PHE A N 1
ATOM 4325 C CA . PHE A 1 541 ? -9.409 22.992 21.348 1.00 90.44 541 PHE A CA 1
ATOM 4326 C C . PHE A 1 541 ? -9.405 22.570 22.818 1.00 90.44 541 PHE A C 1
ATOM 4328 O O . PHE A 1 541 ? -10.335 22.911 23.544 1.00 90.44 541 PHE A O 1
ATOM 4335 N N . THR A 1 542 ? -8.360 21.886 23.289 1.00 87.69 542 THR A N 1
ATOM 4336 C CA . THR A 1 542 ? -8.263 21.472 24.696 1.00 87.69 542 THR A CA 1
ATOM 4337 C C . THR A 1 542 ? -8.199 22.681 25.632 1.00 87.69 542 THR A C 1
ATOM 4339 O O . THR A 1 542 ? -8.880 22.695 26.657 1.00 87.69 542 THR A O 1
ATOM 4342 N N . LEU A 1 543 ? -7.434 23.722 25.279 1.00 87.62 543 LEU A N 1
ATOM 4343 C CA . LEU A 1 543 ? -7.379 24.963 26.055 1.00 87.62 543 LEU A CA 1
ATOM 4344 C C . LEU A 1 543 ? -8.698 25.733 25.985 1.00 87.62 543 LEU A C 1
ATOM 4346 O O . LEU A 1 543 ? -9.179 26.166 27.029 1.00 87.62 543 LEU A O 1
ATOM 4350 N N . TRP A 1 544 ? -9.310 25.871 24.803 1.00 88.06 544 TRP A N 1
ATOM 4351 C CA . TRP A 1 544 ? -10.621 26.513 24.658 1.00 88.06 544 TRP A CA 1
ATOM 4352 C C . TRP A 1 544 ? -11.633 25.854 25.586 1.00 88.06 544 TRP A C 1
ATOM 4354 O O . TRP A 1 544 ? -12.264 26.543 26.386 1.00 88.06 544 TRP A O 1
ATOM 4364 N N . ILE A 1 545 ? -11.784 24.530 25.502 1.00 84.31 545 ILE A N 1
ATOM 4365 C CA . ILE A 1 545 ? -12.761 23.778 26.297 1.00 84.31 545 ILE A CA 1
ATOM 4366 C C . ILE A 1 545 ? -12.474 23.967 27.788 1.00 84.31 545 ILE A C 1
ATOM 4368 O O . ILE A 1 545 ? -13.381 24.295 28.548 1.00 84.31 545 ILE A O 1
ATOM 4372 N N . TYR A 1 546 ? -11.204 23.880 28.192 1.00 80.62 546 TYR A N 1
ATOM 4373 C CA . TYR A 1 546 ? -10.789 24.111 29.575 1.00 80.62 546 TYR A CA 1
ATOM 4374 C C . TYR A 1 546 ? -11.151 25.514 30.093 1.00 80.62 546 TYR A C 1
ATOM 4376 O O . TYR A 1 546 ? -11.645 25.660 31.214 1.00 80.62 546 TYR A O 1
ATOM 4384 N N . PHE A 1 547 ? -10.914 26.558 29.295 1.00 81.75 547 PHE A N 1
ATOM 4385 C CA . PHE A 1 547 ? -11.258 27.930 29.669 1.00 81.75 547 PHE A CA 1
ATOM 4386 C C . PHE A 1 547 ? -12.771 28.156 29.679 1.00 81.75 547 PHE A C 1
ATOM 4388 O O . PHE A 1 547 ? -13.281 28.762 30.619 1.00 81.75 547 PHE A O 1
ATOM 4395 N N . SER A 1 548 ? -13.488 27.629 28.686 1.00 75.38 548 SER A N 1
ATOM 4396 C CA . SER A 1 548 ? -14.948 27.712 28.594 1.00 75.38 548 SER A CA 1
ATOM 4397 C C . SER A 1 548 ? -15.628 27.075 29.809 1.00 75.38 548 SER A C 1
ATOM 4399 O O . SER A 1 548 ? -16.548 27.667 30.371 1.00 75.38 548 SER A O 1
ATOM 4401 N N . ASP A 1 549 ? -15.145 25.916 30.264 1.00 69.94 549 ASP A N 1
ATOM 4402 C CA . ASP A 1 549 ? -15.665 25.238 31.457 1.00 69.94 549 ASP A CA 1
ATOM 4403 C C . ASP A 1 549 ? -15.369 26.011 32.747 1.00 69.94 549 ASP A C 1
ATOM 4405 O O . ASP A 1 549 ? -16.237 26.130 33.614 1.00 69.94 549 ASP A O 1
ATOM 4409 N N . ASN A 1 550 ? -14.169 26.587 32.886 1.00 67.69 550 ASN A N 1
ATOM 4410 C CA . ASN A 1 550 ? -13.838 27.419 34.048 1.00 67.69 550 ASN A CA 1
ATOM 4411 C C . ASN A 1 550 ? -14.698 28.698 34.104 1.00 67.69 550 ASN A C 1
ATOM 4413 O O . ASN A 1 550 ? -15.115 29.105 35.189 1.00 67.69 550 ASN A O 1
ATOM 4417 N N . VAL A 1 551 ? -14.998 29.319 32.957 1.00 63.28 551 VAL A N 1
ATOM 4418 C CA . VAL A 1 551 ? -15.880 30.499 32.879 1.00 63.28 551 VAL A CA 1
ATOM 4419 C C . VAL A 1 551 ? -17.322 30.134 33.254 1.00 63.28 551 VAL A C 1
ATOM 4421 O O . VAL A 1 551 ? -17.945 30.842 34.047 1.00 63.28 551 VAL A O 1
ATOM 4424 N N . GLN A 1 552 ? -17.835 28.996 32.773 1.00 56.34 552 GLN A N 1
ATOM 4425 C CA . GLN A 1 552 ? -19.173 28.505 33.118 1.00 56.34 552 GLN A CA 1
ATOM 4426 C C . GLN A 1 552 ? -19.278 28.131 34.610 1.00 56.34 552 GLN A C 1
ATOM 4428 O O . GLN A 1 552 ? -20.254 28.476 35.280 1.00 56.34 552 GLN A O 1
ATOM 4433 N N . SER A 1 553 ? -18.246 27.482 35.161 1.00 54.44 553 SER A N 1
ATOM 4434 C CA . SER A 1 553 ? -18.165 27.137 36.585 1.00 54.44 553 SER A CA 1
ATOM 4435 C C . SER A 1 553 ? -18.174 28.379 37.478 1.00 54.44 553 SER A C 1
ATOM 4437 O O . SER A 1 553 ? -18.843 28.366 38.505 1.00 54.44 553 SER A O 1
ATOM 4439 N N . ASN A 1 554 ? -17.485 29.459 37.095 1.00 45.50 554 ASN A N 1
ATOM 4440 C CA . ASN A 1 554 ? -17.461 30.697 37.879 1.00 45.50 554 ASN A CA 1
ATOM 4441 C C . ASN A 1 554 ? -18.816 31.426 37.891 1.00 45.50 554 ASN A C 1
ATOM 4443 O O . ASN A 1 554 ? -19.165 32.030 38.901 1.00 45.50 554 ASN A O 1
ATOM 4447 N N . HIS A 1 555 ? -19.607 31.328 36.818 1.00 43.41 555 HIS A N 1
ATOM 4448 C CA . HIS A 1 555 ? -20.952 31.913 36.763 1.00 43.41 555 HIS A CA 1
ATOM 4449 C C . HIS A 1 555 ? -22.009 31.119 37.547 1.00 43.41 555 HIS A C 1
ATOM 4451 O O . HIS A 1 555 ? -22.964 31.711 38.047 1.00 43.41 555 HIS A O 1
ATOM 4457 N N . THR A 1 556 ? -21.847 29.799 37.689 1.00 39.75 556 THR A N 1
ATOM 4458 C CA . THR A 1 556 ? -22.821 28.940 38.399 1.00 39.75 556 THR A CA 1
ATOM 4459 C C . THR A 1 556 ? -22.638 28.972 39.925 1.00 39.75 556 THR A C 1
ATOM 4461 O O . THR A 1 556 ? -23.551 28.630 40.670 1.00 39.75 556 THR A O 1
ATOM 4464 N N . SER A 1 557 ? -21.487 29.452 40.408 1.00 35.50 557 SER A N 1
ATOM 4465 C CA . SER A 1 557 ? -21.183 29.614 41.839 1.00 35.50 557 SER A CA 1
ATOM 4466 C C . SER A 1 557 ? -21.998 30.708 42.542 1.00 35.50 557 SER A C 1
ATOM 4468 O O . SER A 1 557 ? -21.936 30.809 43.763 1.00 35.50 557 SER A O 1
ATOM 4470 N N . HIS A 1 558 ? -22.752 31.529 41.803 1.00 38.19 558 HIS A N 1
ATOM 4471 C CA . HIS A 1 558 ? -23.527 32.634 42.372 1.00 38.19 558 HIS A CA 1
ATOM 4472 C C . HIS A 1 558 ? -25.025 32.343 42.568 1.00 38.19 558 HIS A C 1
ATOM 4474 O O . HIS A 1 558 ? -25.715 33.219 43.084 1.00 38.19 558 HIS A O 1
ATOM 4480 N N . SER A 1 559 ? -25.546 31.167 42.182 1.00 30.84 559 SER A N 1
ATOM 4481 C CA . SER A 1 559 ? -27.006 30.973 42.102 1.00 30.84 559 SER A CA 1
ATOM 4482 C C . SER A 1 559 ? -27.630 29.744 42.767 1.00 30.84 559 SER A C 1
ATOM 4484 O O . SER A 1 559 ? -28.842 29.648 42.679 1.00 30.84 559 SER A O 1
ATOM 4486 N N . ASN A 1 560 ? -26.916 28.859 43.474 1.00 28.86 560 ASN A N 1
ATOM 4487 C CA . ASN A 1 560 ? -27.577 27.841 44.315 1.00 28.86 560 ASN A CA 1
ATOM 4488 C C . ASN A 1 560 ? -26.733 27.479 45.550 1.00 28.86 560 ASN A C 1
ATOM 4490 O O . ASN A 1 560 ? -25.850 26.622 45.497 1.00 28.86 560 ASN A O 1
ATOM 4494 N N . GLN A 1 561 ? -27.025 28.152 46.665 1.00 32.34 561 GLN A N 1
ATOM 4495 C CA . GLN A 1 561 ? -26.879 27.582 48.003 1.00 32.34 561 GLN A CA 1
ATOM 4496 C C . GLN A 1 561 ? -28.109 26.699 48.276 1.00 32.34 561 GLN A C 1
ATOM 4498 O O . GLN A 1 561 ? -29.219 27.079 47.920 1.00 32.34 561 GLN A O 1
ATOM 4503 N N . ASP A 1 562 ? -27.856 25.564 48.926 1.00 28.83 562 ASP A N 1
ATOM 4504 C CA . ASP A 1 562 ? -28.786 24.593 49.525 1.00 28.83 562 ASP A CA 1
ATOM 4505 C C . ASP A 1 562 ? -29.199 23.352 48.696 1.00 28.83 562 ASP A C 1
ATOM 4507 O O . ASP A 1 562 ? -29.854 23.436 47.663 1.00 28.83 562 ASP A O 1
ATOM 4511 N N . SER A 1 563 ? -28.841 22.184 49.271 1.00 27.09 563 SER A N 1
ATOM 4512 C CA . SER A 1 563 ? -29.342 20.809 49.021 1.00 27.09 563 SER A CA 1
ATOM 4513 C C . SER A 1 563 ? -28.918 20.163 47.683 1.00 27.09 563 SER A C 1
ATOM 4515 O O . SER A 1 563 ? -29.375 20.565 46.630 1.00 27.09 563 SER A O 1
ATOM 4517 N N . GLU A 1 564 ? -28.041 19.159 47.563 1.00 28.00 564 GLU A N 1
ATOM 4518 C CA . GLU A 1 564 ? -27.752 17.971 48.372 1.00 28.00 564 GLU A CA 1
ATOM 4519 C C . GLU A 1 564 ? -26.268 17.571 48.244 1.00 28.00 564 GLU A C 1
ATOM 4521 O O . GLU A 1 564 ? -25.676 17.545 47.163 1.00 28.00 564 GLU A O 1
ATOM 4526 N N . LYS A 1 565 ? -25.673 17.192 49.378 1.00 29.09 565 LYS A N 1
ATOM 4527 C CA . LYS A 1 565 ? -24.426 16.428 49.444 1.00 29.09 565 LYS A CA 1
ATOM 4528 C C . LYS A 1 565 ? -24.721 14.973 49.063 1.00 29.09 565 LYS A C 1
ATOM 4530 O O . LYS A 1 565 ? -25.107 14.203 49.933 1.00 29.09 565 LYS A O 1
ATOM 4535 N N . GLU A 1 566 ? -24.428 14.560 47.833 1.00 28.78 566 GLU A N 1
ATOM 4536 C CA . GLU A 1 566 ? -24.197 13.140 47.533 1.00 28.78 566 GLU A CA 1
ATOM 4537 C C . GLU A 1 566 ? -22.824 12.916 46.881 1.00 28.78 566 GLU A C 1
ATOM 4539 O O . GLU A 1 566 ? -22.587 13.169 45.704 1.00 28.78 566 GLU A O 1
ATOM 4544 N N . ILE A 1 567 ? -21.921 12.412 47.729 1.00 30.30 567 ILE A N 1
ATOM 4545 C CA . ILE A 1 567 ? -20.757 11.569 47.428 1.00 30.30 567 ILE A CA 1
ATOM 4546 C C . ILE A 1 567 ? -19.756 12.163 46.427 1.00 30.30 567 ILE A C 1
ATOM 4548 O O . ILE A 1 567 ? -19.508 11.656 45.335 1.00 30.30 567 ILE A O 1
ATOM 4552 N N . GLY A 1 568 ? -19.050 13.187 46.902 1.00 33.56 568 GLY A N 1
ATOM 4553 C CA . GLY A 1 568 ? -17.673 13.419 46.493 1.00 33.56 568 GLY A CA 1
ATOM 4554 C C . GLY A 1 568 ? -16.765 12.323 47.055 1.00 33.56 568 GLY A C 1
ATOM 4555 O O . GLY A 1 568 ? -16.427 12.346 48.234 1.00 33.56 568 GLY A O 1
ATOM 4556 N N . VAL A 1 569 ? -16.334 11.393 46.203 1.00 29.23 569 VAL A N 1
ATOM 4557 C CA . VAL A 1 569 ? -15.128 10.578 46.423 1.00 29.23 569 VAL A CA 1
ATOM 4558 C C . VAL A 1 569 ? -14.390 10.474 45.090 1.00 29.23 569 VAL A C 1
ATOM 4560 O O . VAL A 1 569 ? -14.729 9.668 44.233 1.00 29.23 569 VAL A O 1
ATOM 4563 N N . GLY A 1 570 ? -13.396 11.344 44.914 1.00 28.30 570 GLY A N 1
ATOM 4564 C CA . GLY A 1 570 ? -12.571 11.425 43.705 1.00 28.30 570 GLY A CA 1
ATOM 4565 C C . GLY A 1 570 ? -11.938 12.803 43.520 1.00 28.30 570 GLY A C 1
ATOM 4566 O O . GLY A 1 570 ? -12.005 13.383 42.442 1.00 28.30 570 GLY A O 1
ATOM 4567 N N . GLY A 1 571 ? -11.403 13.382 44.598 1.00 31.14 571 GLY A N 1
ATOM 4568 C CA . GLY A 1 571 ? -10.842 14.727 44.588 1.00 31.14 571 GLY A CA 1
ATOM 4569 C C . GLY A 1 571 ? -9.707 14.897 43.582 1.00 31.14 571 GLY A C 1
ATOM 4570 O O . GLY A 1 571 ? -8.892 13.998 43.419 1.00 31.14 571 GLY A O 1
ATOM 4571 N N . ARG A 1 572 ? -9.641 16.085 42.967 1.00 37.84 572 ARG A N 1
ATOM 4572 C CA . ARG A 1 572 ? -8.399 16.785 42.584 1.00 37.84 572 ARG A CA 1
ATOM 4573 C C . ARG A 1 572 ? -7.292 15.895 41.984 1.00 37.84 572 ARG A C 1
ATOM 4575 O O . ARG A 1 572 ? -6.117 16.112 42.254 1.00 37.84 572 ARG A O 1
ATOM 4582 N N . GLN A 1 573 ? -7.635 14.910 41.158 1.00 42.12 573 GLN A N 1
ATOM 4583 C CA . GLN A 1 573 ? -6.669 14.258 40.280 1.00 42.12 573 GLN A CA 1
ATOM 4584 C C . GLN A 1 573 ? -6.474 15.190 39.088 1.00 42.12 573 GLN A C 1
ATOM 4586 O O . GLN A 1 573 ? -7.453 15.653 38.505 1.00 42.12 573 GLN A O 1
ATOM 4591 N N . ASN A 1 574 ? -5.216 15.554 38.819 1.00 53.56 574 ASN A N 1
ATOM 4592 C CA . ASN A 1 574 ? -4.793 16.570 37.852 1.00 53.56 574 ASN A CA 1
ATOM 4593 C C . ASN A 1 574 ? -5.744 16.667 36.651 1.00 53.56 574 ASN A C 1
ATOM 4595 O O . ASN A 1 574 ? -5.806 15.735 35.854 1.00 53.56 574 ASN A O 1
ATOM 4599 N N . LYS A 1 575 ? -6.417 17.816 36.468 1.00 61.50 575 LYS A N 1
ATOM 4600 C CA . LYS A 1 575 ? -7.251 18.096 35.278 1.00 61.50 575 LYS A CA 1
ATOM 4601 C C . LYS A 1 575 ? -6.498 17.827 33.953 1.00 61.50 575 LYS A C 1
ATOM 4603 O O . LYS A 1 575 ? -7.120 17.573 32.933 1.00 61.50 575 LYS A O 1
ATOM 4608 N N . LEU A 1 576 ? -5.159 17.811 33.987 1.00 66.94 576 LEU A N 1
ATOM 4609 C CA . LEU A 1 576 ? -4.262 17.481 32.874 1.00 66.94 576 LEU A CA 1
ATOM 4610 C C . LEU A 1 576 ? -4.055 15.968 32.617 1.00 66.94 576 LEU A C 1
ATOM 4612 O O . LEU A 1 576 ? -3.669 15.578 31.521 1.00 66.94 576 LEU A O 1
ATOM 4616 N N . MET A 1 577 ? -4.294 15.100 33.603 1.00 80.00 577 MET A N 1
ATOM 4617 C CA . MET A 1 577 ? -4.061 13.652 33.493 1.00 80.00 577 MET A CA 1
ATOM 4618 C C . MET A 1 577 ? -5.053 12.984 32.532 1.00 80.00 577 MET A C 1
ATOM 4620 O O . MET A 1 577 ? -4.679 12.090 31.779 1.00 80.00 577 MET A O 1
ATOM 4624 N N . LEU A 1 578 ? -6.304 13.445 32.524 1.00 82.00 578 LEU A N 1
ATOM 4625 C CA . LEU A 1 578 ? -7.376 12.946 31.657 1.00 82.00 578 LEU A CA 1
ATOM 4626 C C . LEU A 1 578 ? -7.037 13.089 30.155 1.00 82.00 578 LEU A C 1
ATOM 4628 O O . LEU A 1 578 ? -7.026 12.068 29.463 1.00 82.00 578 LEU A O 1
ATOM 4632 N N . PRO A 1 579 ? -6.668 14.285 29.647 1.00 86.50 579 PRO A N 1
ATOM 4633 C CA . PRO A 1 579 ? -6.208 14.456 28.267 1.00 86.50 579 PRO A CA 1
ATOM 4634 C C . PRO A 1 579 ? -4.974 13.618 27.902 1.00 86.50 579 PRO A C 1
ATOM 4636 O O . PRO A 1 579 ? -4.918 13.050 26.813 1.00 86.50 579 PRO A O 1
ATOM 4639 N N . VAL A 1 580 ? -3.998 13.486 28.809 1.00 88.44 580 VAL A N 1
ATOM 4640 C CA . VAL A 1 580 ? -2.785 12.677 28.570 1.00 88.44 580 VAL A CA 1
ATOM 4641 C C . VAL A 1 580 ? -3.129 11.195 28.423 1.00 88.44 580 VAL A C 1
ATOM 4643 O O . VAL A 1 580 ? -2.644 10.525 27.512 1.00 88.44 580 VAL A O 1
ATOM 4646 N N . MET A 1 581 ? -4.012 10.676 29.274 1.00 87.88 581 MET A N 1
ATOM 4647 C CA . MET A 1 581 ? -4.474 9.294 29.164 1.00 87.88 581 MET A CA 1
ATOM 4648 C C . MET A 1 581 ? -5.313 9.073 27.902 1.00 87.88 581 MET A C 1
ATOM 4650 O O . MET A 1 581 ? -5.196 8.016 27.284 1.00 87.88 581 MET A O 1
ATOM 4654 N N . ALA A 1 582 ? -6.109 10.061 27.478 1.00 91.12 582 ALA A N 1
ATOM 4655 C CA . ALA A 1 582 ? -6.815 10.014 26.198 1.00 91.12 582 ALA A CA 1
ATOM 4656 C C . ALA A 1 582 ? -5.851 10.008 25.003 1.00 91.12 582 ALA A C 1
ATOM 4658 O O . ALA A 1 582 ? -6.065 9.244 24.065 1.00 91.12 582 ALA A O 1
ATOM 4659 N N . LEU A 1 583 ? -4.760 10.779 25.059 1.00 94.06 583 LEU A N 1
ATOM 4660 C CA . LEU A 1 583 ? -3.703 10.750 24.047 1.00 94.06 583 LEU A CA 1
ATOM 4661 C C . LEU A 1 583 ? -3.063 9.360 23.951 1.00 94.06 583 LEU A C 1
ATOM 4663 O O . LEU A 1 583 ? -2.989 8.799 22.861 1.00 94.06 583 LEU A O 1
ATOM 4667 N N . LEU A 1 584 ? -2.666 8.765 25.081 1.00 92.69 584 LEU A N 1
ATOM 4668 C CA . LEU A 1 584 ? -2.106 7.406 25.123 1.00 92.69 584 LEU A CA 1
ATOM 4669 C C . LEU A 1 584 ? -3.105 6.355 24.621 1.00 92.69 584 LEU A C 1
ATOM 4671 O O . LEU A 1 584 ? -2.738 5.460 23.856 1.00 92.69 584 LEU A O 1
ATOM 4675 N N . ALA A 1 585 ? -4.377 6.486 25.007 1.00 91.88 585 ALA A N 1
ATOM 4676 C CA . ALA A 1 585 ? -5.454 5.644 24.502 1.00 91.88 585 ALA A CA 1
ATOM 4677 C C . ALA A 1 585 ? -5.640 5.786 22.990 1.00 91.88 585 ALA A C 1
ATOM 4679 O O . ALA A 1 585 ? -5.922 4.795 22.319 1.00 91.88 585 ALA A O 1
ATOM 4680 N N . GLY A 1 586 ? -5.438 6.988 22.453 1.00 94.31 586 GLY A N 1
ATOM 4681 C CA . GLY A 1 586 ? -5.445 7.263 21.025 1.00 94.31 586 GLY A CA 1
ATOM 4682 C C . GLY A 1 586 ? -4.263 6.623 20.313 1.00 94.31 586 GLY A C 1
ATOM 4683 O O . GLY A 1 586 ? -4.478 5.958 19.308 1.00 94.31 586 GLY A O 1
ATOM 4684 N N . VAL A 1 587 ? -3.042 6.746 20.847 1.00 95.56 587 VAL A N 1
ATOM 4685 C CA . VAL A 1 587 ? -1.830 6.142 20.257 1.00 95.56 587 VAL A CA 1
ATOM 4686 C C . VAL A 1 587 ? -1.987 4.633 20.136 1.00 95.56 587 VAL A C 1
ATOM 4688 O O . VAL A 1 587 ? -1.832 4.085 19.048 1.00 95.56 587 VAL A O 1
ATOM 4691 N N . LEU A 1 588 ? -2.372 3.957 21.220 1.00 92.62 588 LEU A N 1
ATOM 4692 C CA . LEU A 1 588 ? -2.629 2.514 21.188 1.00 92.62 588 LEU A CA 1
ATOM 4693 C C . LEU A 1 588 ? -3.867 2.178 20.337 1.00 92.62 588 LEU A C 1
ATOM 4695 O O . LEU A 1 588 ? -3.890 1.173 19.630 1.00 92.62 588 LEU A O 1
ATOM 4699 N N . GLY A 1 589 ? -4.878 3.051 20.361 1.00 91.75 589 GLY A N 1
ATOM 4700 C CA . GLY A 1 589 ? -6.096 2.955 19.562 1.00 91.75 589 GLY A CA 1
ATOM 4701 C C . GLY A 1 589 ? -5.845 2.966 18.056 1.00 91.75 589 GLY A C 1
ATOM 4702 O O . GLY A 1 589 ? -6.410 2.127 17.359 1.00 91.75 589 GLY A O 1
ATOM 4703 N N . GLY A 1 590 ? -4.994 3.875 17.578 1.00 92.19 590 GLY A N 1
ATOM 4704 C CA . GLY A 1 590 ? -4.579 3.987 16.183 1.00 92.19 590 GLY A CA 1
ATOM 4705 C C . GLY A 1 590 ? -3.583 2.900 15.792 1.00 92.19 590 GLY A C 1
ATOM 4706 O O . GLY A 1 590 ? -3.744 2.296 14.736 1.00 92.19 590 GLY A O 1
ATOM 4707 N N . LEU A 1 591 ? -2.621 2.581 16.670 1.00 93.50 591 LEU A N 1
ATOM 4708 C CA . LEU A 1 591 ? -1.604 1.549 16.433 1.00 93.50 591 LEU A CA 1
ATOM 4709 C C . LEU A 1 591 ? -2.216 0.166 16.194 1.00 93.50 591 LEU A C 1
ATOM 4711 O O . LEU A 1 591 ? -1.738 -0.563 15.330 1.00 93.50 591 LEU A O 1
ATOM 4715 N N . PHE A 1 592 ? -3.256 -0.187 16.949 1.00 91.88 592 PHE A N 1
ATOM 4716 C CA . PHE A 1 592 ? -3.909 -1.497 16.875 1.00 91.88 592 PHE A CA 1
ATOM 4717 C C . PHE A 1 592 ? -5.269 -1.472 16.160 1.00 91.88 592 PHE A C 1
ATOM 4719 O O . PHE A 1 592 ? -5.873 -2.518 15.959 1.00 91.88 592 PHE A O 1
ATOM 4726 N N . GLY A 1 593 ? -5.807 -0.298 15.819 1.00 88.25 593 GLY A N 1
ATOM 4727 C CA . GLY A 1 593 ? -7.149 -0.197 15.238 1.00 88.25 593 GLY A CA 1
ATOM 4728 C C . GLY A 1 593 ? -8.261 -0.619 16.208 1.00 88.25 593 GLY A C 1
ATOM 4729 O O . GLY A 1 593 ? -9.273 -1.179 15.795 1.00 88.25 593 GLY A O 1
ATOM 4730 N N . ILE A 1 594 ? -8.083 -0.378 17.514 1.00 88.56 594 ILE A N 1
ATOM 4731 C CA . ILE A 1 594 ? -9.062 -0.727 18.567 1.00 88.56 594 ILE A CA 1
ATOM 4732 C C . ILE A 1 594 ? -9.944 0.456 19.003 1.00 88.56 594 ILE A C 1
ATOM 4734 O O . ILE A 1 594 ? -10.842 0.288 19.824 1.00 88.56 594 ILE A O 1
ATOM 4738 N N . GLY A 1 595 ? -9.660 1.673 18.522 1.00 78.06 595 GLY A N 1
ATOM 4739 C CA . GLY A 1 595 ? -10.444 2.881 18.823 1.00 78.06 595 GLY A CA 1
ATOM 4740 C C . GLY A 1 595 ? -10.333 3.424 20.262 1.00 78.06 595 GLY A C 1
ATOM 4741 O O . GLY A 1 595 ? -11.072 4.329 20.638 1.00 78.06 595 GLY A O 1
ATOM 4742 N N . GLY A 1 596 ? -9.419 2.913 21.095 1.00 78.69 596 GLY A N 1
ATOM 4743 C CA . GLY A 1 596 ? -9.060 3.496 22.405 1.00 78.69 596 GLY A CA 1
ATOM 4744 C C . GLY A 1 596 ? -10.067 3.296 23.555 1.00 78.69 596 GLY A C 1
ATOM 4745 O O . GLY A 1 596 ? -9.734 3.553 24.713 1.00 78.69 596 GLY A O 1
ATOM 4746 N N . GLY A 1 597 ? -11.269 2.771 23.288 1.00 76.50 597 GLY A N 1
ATOM 4747 C CA . GLY A 1 597 ? -12.325 2.571 24.296 1.00 76.50 597 GLY A CA 1
ATOM 4748 C C . GLY A 1 597 ? -11.937 1.621 25.429 1.00 76.50 597 GLY A C 1
ATOM 4749 O O . GLY A 1 597 ? -12.296 1.850 26.584 1.00 76.50 597 GLY A O 1
ATOM 4750 N N . MET A 1 598 ? -11.117 0.610 25.122 1.00 78.44 598 MET A N 1
ATOM 4751 C CA . MET A 1 598 ? -10.591 -0.352 26.101 1.00 78.44 598 MET A CA 1
ATOM 4752 C C . MET A 1 598 ? -9.737 0.301 27.202 1.00 78.44 598 MET A C 1
ATOM 4754 O O . MET A 1 598 ? -9.617 -0.251 28.294 1.00 78.44 598 MET A O 1
ATOM 4758 N N . LEU A 1 599 ? -9.132 1.461 26.920 1.00 78.38 599 LEU A N 1
ATOM 4759 C CA . LEU A 1 599 ? -8.299 2.217 27.862 1.00 78.38 599 LEU A CA 1
ATOM 4760 C C . LEU A 1 599 ? -9.093 3.296 28.595 1.00 78.38 599 LEU A C 1
ATOM 4762 O O . LEU A 1 599 ? -8.885 3.509 29.789 1.00 78.38 599 LEU A O 1
ATOM 4766 N N . ILE A 1 600 ? -10.028 3.941 27.895 1.00 83.19 600 ILE A N 1
ATOM 4767 C CA . ILE A 1 600 ? -10.844 5.019 28.458 1.00 83.19 600 ILE A CA 1
ATOM 4768 C C . ILE A 1 600 ? -11.878 4.465 29.448 1.00 83.19 600 ILE A C 1
ATOM 4770 O O . ILE A 1 600 ? -12.040 5.025 30.528 1.00 83.19 600 ILE A O 1
ATOM 4774 N N . SER A 1 601 ? -12.523 3.330 29.156 1.00 80.81 601 SER A N 1
ATOM 4775 C CA . SER A 1 601 ? -13.565 2.765 30.033 1.00 80.81 601 SER A CA 1
ATOM 4776 C C . SER A 1 601 ? -13.067 2.502 31.467 1.00 80.81 601 SER A C 1
ATOM 4778 O O . SER A 1 601 ? -13.695 2.960 32.430 1.00 80.81 601 SER A O 1
ATOM 4780 N N . PRO A 1 602 ? -11.896 1.864 31.677 1.00 74.62 602 PRO A N 1
ATOM 4781 C CA . PRO A 1 602 ? -11.365 1.694 33.017 1.00 74.62 602 PRO A CA 1
ATOM 4782 C C . PRO A 1 602 ? -11.089 2.996 33.771 1.00 74.62 602 PRO A C 1
ATOM 4784 O O . PRO A 1 602 ? -11.276 2.991 34.991 1.00 74.62 602 PRO A O 1
ATOM 4787 N N . LEU A 1 603 ? -10.669 4.049 33.062 1.00 76.56 603 LEU A N 1
ATOM 4788 C CA . LEU A 1 603 ? -10.349 5.373 33.599 1.00 76.56 603 LEU A CA 1
ATOM 4789 C C . LEU A 1 603 ? -11.609 6.109 34.067 1.00 76.56 603 LEU A C 1
ATOM 4791 O O . LEU A 1 603 ? -11.643 6.596 35.191 1.00 76.56 603 LEU A O 1
ATOM 4795 N N . LEU A 1 604 ? -12.665 6.134 33.252 1.00 75.94 604 LEU A N 1
ATOM 4796 C CA . LEU A 1 604 ? -13.916 6.818 33.605 1.00 75.94 604 LEU A CA 1
ATOM 4797 C C . LEU A 1 604 ? -14.567 6.215 34.855 1.00 75.94 604 LEU A C 1
ATOM 4799 O O . LEU A 1 604 ? -15.020 6.932 35.746 1.00 75.94 604 LEU A O 1
ATOM 4803 N N . LEU A 1 605 ? -14.504 4.890 34.976 1.00 71.31 605 LEU A N 1
ATOM 4804 C CA . LEU A 1 605 ? -14.941 4.176 36.174 1.00 71.31 605 LEU A CA 1
ATOM 4805 C C . LEU A 1 605 ? -14.097 4.508 37.417 1.00 71.31 605 LEU A C 1
ATOM 4807 O O . LEU A 1 605 ? -14.626 4.508 38.522 1.00 71.31 605 LEU A O 1
ATOM 4811 N N . GLN A 1 606 ? -12.790 4.762 37.269 1.00 70.12 606 GLN A N 1
ATOM 4812 C CA . GLN A 1 606 ? -11.933 5.167 38.398 1.00 70.12 606 GLN A CA 1
ATOM 4813 C C . GLN A 1 606 ? -12.270 6.569 38.907 1.00 70.12 606 GLN A C 1
ATOM 4815 O O . GLN A 1 606 ? -12.070 6.848 40.084 1.00 70.12 606 GLN A O 1
ATOM 4820 N N . ILE A 1 607 ? -12.814 7.416 38.034 1.00 70.38 607 ILE A N 1
ATOM 4821 C CA . ILE A 1 607 ? -13.284 8.768 38.359 1.00 70.38 607 ILE A CA 1
ATOM 4822 C C . ILE A 1 607 ? -14.701 8.726 38.977 1.00 70.38 607 ILE A C 1
ATOM 4824 O O . ILE A 1 607 ? -15.249 9.751 39.364 1.00 70.38 607 ILE A O 1
ATOM 4828 N N . GLY A 1 608 ? -15.292 7.534 39.128 1.00 62.81 608 GLY A N 1
ATOM 4829 C CA . GLY A 1 608 ? -16.585 7.341 39.790 1.00 62.81 608 GLY A CA 1
ATOM 4830 C C . GLY A 1 608 ? -17.797 7.505 38.871 1.00 62.81 608 GLY A C 1
ATOM 4831 O O . GLY A 1 608 ? -18.928 7.543 39.353 1.00 62.81 608 GLY A O 1
ATOM 4832 N N . ILE A 1 609 ? -17.592 7.572 37.550 1.00 69.69 609 ILE A N 1
ATOM 4833 C CA . ILE A 1 609 ? -18.692 7.643 36.582 1.00 69.69 609 ILE A CA 1
ATOM 4834 C C . ILE A 1 609 ? -19.425 6.299 36.553 1.00 69.69 609 ILE A C 1
ATOM 4836 O O . ILE A 1 609 ? -18.809 5.232 36.596 1.00 69.69 609 ILE A O 1
ATOM 4840 N N . ALA A 1 610 ? -20.757 6.347 36.473 1.00 68.19 610 ALA A N 1
ATOM 4841 C CA . ALA A 1 610 ? -21.587 5.147 36.421 1.00 68.19 610 ALA A CA 1
ATOM 4842 C C . ALA A 1 610 ? -21.184 4.233 35.238 1.00 68.19 610 ALA A C 1
ATOM 4844 O O . ALA A 1 610 ? -20.847 4.746 34.162 1.00 68.19 610 ALA A O 1
ATOM 4845 N N . PRO A 1 611 ? -21.215 2.895 35.394 1.00 69.12 611 PRO A N 1
ATOM 4846 C CA . PRO A 1 611 ? -20.797 1.969 34.340 1.00 69.12 611 PRO A CA 1
ATOM 4847 C C . PRO A 1 611 ? -21.592 2.109 33.041 1.00 69.12 611 PRO A C 1
ATOM 4849 O O . PRO A 1 611 ? -21.015 2.016 31.961 1.00 69.12 611 PRO A O 1
ATOM 4852 N N . GLU A 1 612 ? -22.888 2.399 33.135 1.00 72.38 612 GLU A N 1
ATOM 4853 C CA . GLU A 1 612 ? -23.780 2.549 31.985 1.00 72.38 612 GLU A CA 1
ATOM 4854 C C . GLU A 1 612 ? -23.441 3.815 31.180 1.00 72.38 612 GLU A C 1
ATOM 4856 O O . GLU A 1 612 ? -23.331 3.770 29.954 1.00 72.38 612 GLU A O 1
ATOM 4861 N N . VAL A 1 613 ? -23.191 4.929 31.880 1.00 76.19 613 VAL A N 1
ATOM 4862 C CA . VAL A 1 613 ? -22.759 6.209 31.284 1.00 76.19 613 VAL A CA 1
ATOM 4863 C C . VAL A 1 613 ? -21.365 6.070 30.678 1.00 76.19 613 VAL A C 1
ATOM 4865 O O . VAL A 1 613 ? -21.114 6.540 29.569 1.00 76.19 613 VAL A O 1
ATOM 4868 N N . THR A 1 614 ? -20.463 5.370 31.369 1.00 78.62 614 THR A N 1
ATOM 4869 C CA . THR A 1 614 ? -19.112 5.083 30.878 1.00 78.62 614 THR A CA 1
ATOM 4870 C C . THR A 1 614 ? -19.158 4.272 29.584 1.00 78.62 614 THR A C 1
ATOM 4872 O O . THR A 1 614 ? -18.519 4.651 28.608 1.00 78.62 614 THR A O 1
ATOM 4875 N N . ALA A 1 615 ? -19.935 3.186 29.539 1.00 79.88 615 ALA A N 1
ATOM 4876 C CA . ALA A 1 615 ? -20.033 2.324 28.362 1.00 79.88 615 ALA A CA 1
ATOM 4877 C C . ALA A 1 615 ? -20.616 3.062 27.141 1.00 79.88 615 ALA A C 1
ATOM 4879 O O . ALA A 1 615 ? -20.107 2.911 26.023 1.00 79.88 615 ALA A O 1
ATOM 4880 N N . ALA A 1 616 ? -21.640 3.897 27.351 1.00 82.56 616 ALA A N 1
ATOM 4881 C CA . ALA A 1 616 ? -22.235 4.721 26.301 1.00 82.56 616 ALA A CA 1
ATOM 4882 C C . ALA A 1 616 ? -21.264 5.806 25.801 1.00 82.56 616 ALA A C 1
ATOM 4884 O O . ALA A 1 616 ? -21.049 5.934 24.594 1.00 82.56 616 ALA A O 1
ATOM 4885 N N . THR A 1 617 ? -20.619 6.530 26.721 1.00 87.44 617 THR A N 1
ATOM 4886 C CA . THR A 1 617 ? -19.650 7.594 26.405 1.00 87.44 617 THR A CA 1
ATOM 4887 C C . THR A 1 617 ? -18.419 7.040 25.689 1.00 87.44 617 THR A C 1
ATOM 4889 O O . THR A 1 617 ? -18.001 7.585 24.669 1.00 87.44 617 THR A O 1
ATOM 4892 N N . CYS A 1 618 ? -17.879 5.903 26.141 1.00 87.56 618 CYS A N 1
ATOM 4893 C CA . CYS A 1 618 ? -16.784 5.219 25.456 1.00 87.56 618 CYS A CA 1
ATOM 4894 C C . CYS A 1 618 ? -17.179 4.776 24.049 1.00 87.56 618 CYS A C 1
ATOM 4896 O O . CYS A 1 618 ? -16.440 5.058 23.113 1.00 87.56 618 CYS A O 1
ATOM 4898 N N . SER A 1 619 ? -18.340 4.137 23.870 1.00 88.19 619 SER A N 1
ATOM 4899 C CA . SER A 1 619 ? -18.796 3.704 22.538 1.00 88.19 619 SER A CA 1
ATOM 4900 C C . SER A 1 619 ? -18.918 4.878 21.563 1.00 88.19 619 SER A C 1
ATOM 4902 O O . SER A 1 619 ? -18.541 4.752 20.397 1.00 88.19 619 SER A O 1
ATOM 4904 N N . PHE A 1 620 ? -19.390 6.024 22.061 1.00 91.12 620 PHE A N 1
ATOM 4905 C CA . PHE A 1 620 ? -19.485 7.272 21.313 1.00 91.12 620 PHE A CA 1
ATOM 4906 C C . PHE A 1 620 ? -18.117 7.838 20.928 1.00 91.12 620 PHE A C 1
ATOM 4908 O O . PHE A 1 620 ? -17.886 8.116 19.757 1.00 91.12 620 PHE A O 1
ATOM 4915 N N . MET A 1 621 ? -17.167 7.928 21.858 1.00 91.62 621 MET A N 1
ATOM 4916 C CA . MET A 1 621 ? -15.806 8.382 21.539 1.00 91.62 621 MET A CA 1
ATOM 4917 C C . MET A 1 621 ? -15.081 7.430 20.572 1.00 91.62 621 MET A C 1
ATOM 4919 O O . MET A 1 621 ? -14.376 7.876 19.663 1.00 91.62 621 MET A O 1
ATOM 4923 N N . VAL A 1 622 ? -15.289 6.116 20.738 1.00 92.50 622 VAL A N 1
ATOM 4924 C CA . VAL A 1 622 ? -14.731 5.066 19.871 1.00 92.50 622 VAL A CA 1
ATOM 4925 C C . VAL A 1 622 ? -15.239 5.201 18.439 1.00 92.50 622 VAL A C 1
ATOM 4927 O O . VAL A 1 622 ? -14.484 4.928 17.509 1.00 92.50 622 VAL A O 1
ATOM 4930 N N . LEU A 1 623 ? -16.476 5.664 18.226 1.00 93.50 623 LEU A N 1
ATOM 4931 C CA . LEU A 1 623 ? -16.994 5.927 16.882 1.00 93.50 623 LEU A CA 1
ATOM 4932 C C . LEU A 1 623 ? -16.106 6.932 16.140 1.00 93.50 623 LEU A C 1
ATOM 4934 O O . LEU A 1 623 ? -15.682 6.661 15.020 1.00 93.50 623 LEU A O 1
ATOM 4938 N N . PHE A 1 624 ? -15.760 8.054 16.772 1.00 94.50 624 PHE A N 1
ATOM 4939 C CA . PHE A 1 624 ? -14.929 9.091 16.155 1.00 94.50 624 PHE A CA 1
ATOM 4940 C C . PHE A 1 624 ? -13.473 8.641 15.976 1.00 94.50 624 PHE A C 1
ATOM 4942 O O . PHE A 1 624 ? -12.872 8.901 14.936 1.00 94.50 624 PHE A O 1
ATOM 4949 N N . SER A 1 625 ? -12.895 7.954 16.964 1.00 94.44 625 SER A N 1
ATOM 4950 C CA . SER A 1 625 ? -11.494 7.510 16.908 1.00 94.44 625 SER A CA 1
ATOM 4951 C C . SER A 1 625 ? -11.270 6.349 15.929 1.00 94.44 625 SER A C 1
ATOM 4953 O O . SER A 1 625 ? -10.298 6.364 15.171 1.00 94.44 625 SER A O 1
ATOM 4955 N N . SER A 1 626 ? -12.162 5.352 15.904 1.00 93.88 626 SER A N 1
ATOM 4956 C CA . SER A 1 626 ? -12.069 4.208 14.987 1.00 93.88 626 SER A CA 1
ATOM 4957 C C . SER A 1 626 ? -12.373 4.611 13.547 1.00 93.88 626 SER A C 1
ATOM 4959 O O . SER A 1 626 ? -11.619 4.221 12.662 1.00 93.88 626 SER A O 1
ATOM 4961 N N . SER A 1 627 ? -13.374 5.470 13.311 1.00 95.06 627 SER A N 1
ATOM 4962 C CA . SER A 1 627 ? -13.657 5.989 11.963 1.00 95.06 627 SER A CA 1
ATOM 4963 C C . SER A 1 627 ? -12.501 6.835 11.428 1.00 95.06 627 SER A C 1
ATOM 4965 O O . SER A 1 627 ? -12.120 6.680 10.271 1.00 95.06 627 SER A O 1
ATOM 4967 N N . MET A 1 628 ? -11.873 7.662 12.274 1.00 94.88 628 MET A N 1
ATOM 4968 C CA . MET A 1 628 ? -10.654 8.388 11.907 1.00 94.88 628 MET A CA 1
ATOM 4969 C C . MET A 1 628 ? -9.507 7.423 11.570 1.00 94.88 628 MET A C 1
ATOM 4971 O O . MET A 1 628 ? -8.839 7.607 10.557 1.00 94.88 628 MET A O 1
ATOM 4975 N N . SER A 1 629 ? -9.303 6.369 12.369 1.00 94.12 629 SER A N 1
ATOM 4976 C CA . SER A 1 629 ? -8.282 5.342 12.097 1.00 94.12 629 SER A CA 1
ATOM 4977 C C . SER A 1 629 ? -8.540 4.633 10.762 1.00 94.12 629 SER A C 1
ATOM 4979 O O . SER A 1 629 ? -7.636 4.528 9.940 1.00 94.12 629 SER A O 1
ATOM 4981 N N . ALA A 1 630 ? -9.779 4.189 10.521 1.00 93.19 630 ALA A N 1
ATOM 4982 C CA . ALA A 1 630 ? -10.196 3.507 9.298 1.00 93.19 630 ALA A CA 1
ATOM 4983 C C . ALA A 1 630 ? -9.960 4.381 8.058 1.00 93.19 630 ALA A C 1
ATOM 4985 O O . ALA A 1 630 ? -9.376 3.923 7.077 1.00 93.19 630 ALA A O 1
ATOM 4986 N N . ILE A 1 631 ? -10.331 5.664 8.129 1.00 91.50 631 ILE A N 1
ATOM 4987 C CA . ILE A 1 631 ? -10.062 6.629 7.061 1.00 91.50 631 ILE A CA 1
ATOM 4988 C C . ILE A 1 631 ? -8.561 6.830 6.856 1.00 91.50 631 ILE A C 1
ATOM 4990 O O . ILE A 1 631 ? -8.107 6.847 5.718 1.00 91.50 631 ILE A O 1
ATOM 4994 N N . GLN A 1 632 ? -7.766 6.973 7.917 1.00 91.38 632 GLN A N 1
ATOM 4995 C CA . GLN A 1 632 ? -6.321 7.140 7.758 1.00 91.38 632 GLN A CA 1
ATOM 4996 C C . GLN A 1 632 ? -5.669 5.907 7.127 1.00 91.38 632 GLN A C 1
ATOM 4998 O O . GLN A 1 632 ? -4.820 6.064 6.253 1.00 91.38 632 GLN A O 1
ATOM 5003 N N . TYR A 1 633 ? -6.092 4.696 7.499 1.00 90.00 633 TYR A N 1
ATOM 5004 C CA . TYR A 1 633 ? -5.639 3.471 6.840 1.00 90.00 633 TYR A CA 1
ATOM 5005 C C . TYR A 1 633 ? -6.051 3.434 5.359 1.00 90.00 633 TYR A C 1
ATOM 5007 O O . TYR A 1 633 ? -5.219 3.098 4.517 1.00 90.00 633 TYR A O 1
ATOM 5015 N N . LEU A 1 634 ? -7.274 3.859 5.009 1.00 87.81 634 LEU A N 1
ATOM 5016 C CA . LEU A 1 634 ? -7.691 4.014 3.605 1.00 87.81 634 LEU A CA 1
ATOM 5017 C C . LEU A 1 634 ? -6.810 5.003 2.845 1.00 87.81 634 LEU A C 1
ATOM 5019 O O . LEU A 1 634 ? -6.302 4.674 1.776 1.00 87.81 634 LEU A O 1
ATOM 5023 N N . LEU A 1 635 ? -6.603 6.198 3.404 1.00 83.81 635 LEU A N 1
ATOM 5024 C CA . LEU A 1 635 ? -5.785 7.247 2.795 1.00 83.81 635 LEU A CA 1
ATOM 5025 C C . LEU A 1 635 ? -4.325 6.812 2.634 1.00 83.81 635 LEU A C 1
ATOM 5027 O O . LEU A 1 635 ? -3.660 7.243 1.702 1.00 83.81 635 LEU A O 1
ATOM 5031 N N . LEU A 1 636 ? -3.821 5.927 3.496 1.00 79.25 636 LEU A N 1
ATOM 5032 C CA . LEU A 1 636 ? -2.480 5.347 3.378 1.00 79.25 636 LEU A CA 1
ATOM 5033 C C . LEU A 1 636 ? -2.386 4.199 2.356 1.00 79.25 636 LEU A C 1
ATOM 5035 O O . LEU A 1 636 ? -1.291 3.672 2.146 1.00 79.25 636 LEU A O 1
ATOM 5039 N N . GLY A 1 637 ? -3.488 3.854 1.683 1.00 75.75 637 GLY A N 1
ATOM 5040 C CA . GLY A 1 637 ? -3.534 2.838 0.634 1.00 75.75 637 GLY A CA 1
ATOM 5041 C C . GLY A 1 637 ? -3.745 1.421 1.163 1.00 75.75 637 GLY A C 1
ATOM 5042 O O . GLY A 1 637 ? -3.061 0.508 0.710 1.00 75.75 637 GLY A O 1
ATOM 5043 N N . MET A 1 638 ? -4.647 1.238 2.135 1.00 80.38 638 MET A N 1
ATOM 5044 C CA . MET A 1 638 ? -5.024 -0.085 2.646 1.00 80.38 638 MET A CA 1
ATOM 5045 C C . MET A 1 638 ? -5.514 -1.011 1.522 1.00 80.38 638 MET A C 1
ATOM 5047 O O . MET A 1 638 ? -6.451 -0.692 0.788 1.00 80.38 638 MET A O 1
ATOM 5051 N N . GLU A 1 639 ? -4.913 -2.194 1.450 1.00 66.75 639 GLU A N 1
ATOM 5052 C CA . GLU A 1 639 ? -5.312 -3.275 0.550 1.00 66.75 639 GLU A CA 1
ATOM 5053 C C . GLU A 1 639 ? -6.595 -3.954 1.074 1.00 66.75 639 GLU A C 1
ATOM 5055 O O . GLU A 1 639 ? -6.822 -4.033 2.281 1.00 66.75 639 GLU A O 1
ATOM 5060 N N . HIS A 1 640 ? -7.470 -4.430 0.181 1.00 80.00 640 HIS A N 1
ATOM 5061 C CA . HIS A 1 640 ? -8.715 -5.144 0.531 1.00 80.00 640 HIS A CA 1
ATOM 5062 C C . HIS A 1 640 ? -9.778 -4.350 1.325 1.00 80.00 640 HIS A C 1
ATOM 5064 O O . HIS A 1 640 ? -10.552 -4.929 2.095 1.00 80.00 640 HIS A O 1
ATOM 5070 N N . ALA A 1 641 ? -9.891 -3.037 1.104 1.00 83.00 641 ALA A N 1
ATOM 5071 C CA . ALA A 1 641 ? -10.899 -2.190 1.756 1.00 83.00 641 ALA A CA 1
ATOM 5072 C C . ALA A 1 641 ? -12.349 -2.704 1.631 1.00 83.00 641 ALA A C 1
ATOM 5074 O O . ALA A 1 641 ? -13.133 -2.570 2.571 1.00 83.00 641 ALA A O 1
ATOM 5075 N N . GLY A 1 642 ? -12.696 -3.329 0.499 1.00 81.50 642 GLY A N 1
ATOM 5076 C CA . GLY A 1 642 ? -14.015 -3.930 0.287 1.00 81.50 642 GLY A CA 1
ATOM 5077 C C . GLY A 1 642 ? -14.330 -5.039 1.295 1.00 81.50 642 GLY A C 1
ATOM 5078 O O . GLY A 1 642 ? -15.388 -5.032 1.921 1.00 81.50 642 GLY A O 1
ATOM 5079 N N . THR A 1 643 ? -13.379 -5.945 1.533 1.00 84.81 643 THR A N 1
ATOM 5080 C CA . THR A 1 643 ? -13.526 -7.028 2.514 1.00 84.81 643 THR A CA 1
ATOM 5081 C C . THR A 1 643 ? -13.646 -6.475 3.935 1.00 84.81 643 THR A C 1
ATOM 5083 O O . THR A 1 643 ? -14.527 -6.893 4.684 1.00 84.81 643 THR A O 1
ATOM 5086 N N . ALA A 1 644 ? -12.826 -5.484 4.302 1.00 89.88 644 ALA A N 1
ATOM 5087 C CA . ALA A 1 644 ? -12.911 -4.835 5.612 1.00 89.88 644 ALA A CA 1
ATOM 5088 C C . ALA A 1 644 ? -14.289 -4.180 5.853 1.00 89.88 644 ALA A C 1
ATOM 5090 O O . ALA A 1 644 ? -14.838 -4.280 6.952 1.00 89.88 644 ALA A O 1
ATOM 5091 N N . ALA A 1 645 ? -14.895 -3.581 4.820 1.00 90.44 645 ALA A N 1
ATOM 5092 C CA . ALA A 1 645 ? -16.248 -3.027 4.893 1.00 90.44 645 ALA A CA 1
ATOM 5093 C C . ALA A 1 645 ? -17.329 -4.108 5.100 1.00 90.44 645 ALA A C 1
ATOM 5095 O O . ALA A 1 645 ? -18.264 -3.897 5.875 1.00 90.44 645 ALA A O 1
ATOM 5096 N N . ILE A 1 646 ? -17.187 -5.287 4.480 1.00 90.75 646 ILE A N 1
ATOM 5097 C CA . ILE A 1 646 ? -18.085 -6.431 4.723 1.00 90.75 646 ILE A CA 1
ATOM 5098 C C . ILE A 1 646 ? -17.989 -6.879 6.186 1.00 90.75 646 ILE A C 1
ATOM 5100 O O . ILE A 1 646 ? -19.012 -7.031 6.854 1.00 90.75 646 ILE A O 1
ATOM 5104 N N . PHE A 1 647 ? -16.775 -7.032 6.721 1.00 91.88 647 PHE A N 1
ATOM 5105 C CA . PHE A 1 647 ? -16.575 -7.367 8.134 1.00 91.88 647 PHE A CA 1
ATOM 5106 C C . PHE A 1 647 ? -17.152 -6.299 9.075 1.00 91.88 647 PHE A C 1
ATOM 5108 O O . PHE A 1 647 ? -17.741 -6.646 10.101 1.00 91.88 647 PHE A O 1
ATOM 5115 N N . ALA A 1 648 ? -17.057 -5.014 8.718 1.00 94.44 648 ALA A N 1
ATOM 5116 C CA . ALA A 1 648 ? -17.705 -3.933 9.459 1.00 94.44 648 ALA A CA 1
ATOM 5117 C C . ALA A 1 648 ? -19.233 -4.073 9.481 1.00 94.44 648 ALA A C 1
ATOM 5119 O O . ALA A 1 648 ? -19.840 -3.918 10.541 1.00 94.44 648 ALA A O 1
ATOM 5120 N N . LEU A 1 649 ? -19.852 -4.423 8.348 1.00 93.88 649 LEU A N 1
ATOM 5121 C CA . LEU A 1 649 ? -21.295 -4.661 8.262 1.00 93.88 649 LEU A CA 1
ATOM 5122 C C . LEU A 1 649 ? -21.723 -5.875 9.099 1.00 93.88 649 LEU A C 1
ATOM 5124 O O . LEU A 1 649 ? -22.701 -5.796 9.843 1.00 93.88 649 LEU A O 1
ATOM 5128 N N . VAL A 1 650 ? -20.968 -6.976 9.036 1.00 93.56 650 VAL A N 1
ATOM 5129 C CA . VAL A 1 650 ? -21.203 -8.162 9.877 1.00 93.56 650 VAL A CA 1
ATOM 5130 C C . VAL A 1 650 ? -21.146 -7.782 11.357 1.00 93.56 650 VAL A C 1
ATOM 5132 O O . VAL A 1 650 ? -22.050 -8.130 12.115 1.00 93.56 650 VAL A O 1
ATOM 5135 N N . CYS A 1 651 ? -20.134 -7.014 11.769 1.00 93.75 651 CYS A N 1
ATOM 5136 C CA . CYS A 1 651 ? -19.984 -6.571 13.154 1.00 93.75 651 CYS A CA 1
ATOM 5137 C C . CYS A 1 651 ? -21.071 -5.573 13.585 1.00 93.75 651 CYS A C 1
ATOM 5139 O O . CYS A 1 651 ? -21.502 -5.606 14.737 1.00 93.75 651 CYS A O 1
ATOM 5141 N N . PHE A 1 652 ? -21.551 -4.719 12.678 1.00 94.12 652 PHE A N 1
ATOM 5142 C CA . PHE A 1 652 ? -22.685 -3.825 12.922 1.00 94.12 652 PHE A CA 1
ATOM 5143 C C . PHE A 1 652 ? -23.957 -4.620 13.246 1.00 94.12 652 PHE A C 1
ATOM 5145 O O . PHE A 1 652 ? -24.563 -4.415 14.301 1.00 94.12 652 PHE A O 1
ATOM 5152 N N . VAL A 1 653 ? -24.319 -5.589 12.396 1.00 93.88 653 VAL A N 1
ATOM 5153 C CA . VAL A 1 653 ? -25.488 -6.460 12.622 1.00 93.88 653 VAL A CA 1
ATOM 5154 C C . VAL A 1 653 ? -25.317 -7.273 13.907 1.00 93.88 653 VAL A C 1
ATOM 5156 O O . VAL A 1 653 ? -26.228 -7.339 14.733 1.00 93.88 653 VAL A O 1
ATOM 5159 N N . ALA A 1 654 ? -24.130 -7.842 14.120 1.00 92.31 654 ALA A N 1
ATOM 5160 C CA . ALA A 1 654 ? -23.815 -8.619 15.311 1.00 92.31 654 ALA A CA 1
ATOM 5161 C C . ALA A 1 654 ? -23.920 -7.807 16.606 1.00 92.31 654 ALA A C 1
ATOM 5163 O O . ALA A 1 654 ? -24.351 -8.335 17.632 1.00 92.31 654 ALA A O 1
ATOM 5164 N N . SER A 1 655 ? -23.540 -6.528 16.569 1.00 91.19 655 SER A N 1
ATOM 5165 C CA . SER A 1 655 ? -23.639 -5.617 17.708 1.00 91.19 655 SER A CA 1
ATOM 5166 C C . SER A 1 655 ? -25.100 -5.304 18.054 1.00 91.19 655 SER A C 1
ATOM 5168 O O . SER A 1 655 ? -25.475 -5.379 19.223 1.00 91.19 655 SER A O 1
ATOM 5170 N N . LEU A 1 656 ? -25.961 -5.067 17.052 1.00 90.06 656 LEU A N 1
ATOM 5171 C CA . LEU A 1 656 ? -27.405 -4.881 17.266 1.00 90.06 656 LEU A CA 1
ATOM 5172 C C . LEU A 1 656 ? -28.043 -6.111 17.926 1.00 90.06 656 LEU A C 1
ATOM 5174 O O . LEU A 1 656 ? -28.737 -5.990 18.938 1.00 90.06 656 LEU A O 1
ATOM 5178 N N . VAL A 1 657 ? -27.758 -7.303 17.391 1.00 88.88 657 VAL A N 1
ATOM 5179 C CA . VAL A 1 657 ? -28.223 -8.573 17.972 1.00 88.88 657 VAL A CA 1
ATOM 5180 C C . VAL A 1 657 ? -27.653 -8.757 19.381 1.00 88.88 657 VAL A C 1
ATOM 5182 O O . VAL A 1 657 ? -28.386 -9.105 20.308 1.00 88.88 657 VAL A O 1
ATOM 5185 N N . GLY A 1 658 ? -26.364 -8.462 19.565 1.00 84.00 658 GLY A N 1
ATOM 5186 C CA . GLY A 1 658 ? -25.663 -8.532 20.843 1.00 84.00 658 GLY A CA 1
ATOM 5187 C C . GLY A 1 658 ? -26.328 -7.688 21.922 1.00 84.00 658 GLY A C 1
ATOM 5188 O O . GLY A 1 658 ? -26.655 -8.219 22.977 1.00 84.00 658 GLY A O 1
ATOM 5189 N N . LEU A 1 659 ? -26.625 -6.415 21.647 1.00 79.81 659 LEU A N 1
ATOM 5190 C CA . LEU A 1 659 ? -27.320 -5.519 22.581 1.00 79.81 659 LEU A CA 1
ATOM 5191 C C . LEU A 1 659 ? -28.678 -6.076 23.021 1.00 79.81 659 LEU A C 1
ATOM 5193 O O . LEU A 1 659 ? -29.018 -6.004 24.204 1.00 79.81 659 LEU A O 1
ATOM 5197 N N . MET A 1 660 ? -29.452 -6.647 22.093 1.00 81.62 660 MET A N 1
ATOM 5198 C CA . MET A 1 660 ? -30.752 -7.249 22.409 1.00 81.62 660 MET A CA 1
ATOM 5199 C C . MET A 1 660 ? -30.601 -8.496 23.288 1.00 81.62 660 MET A C 1
ATOM 5201 O O . MET A 1 660 ? -31.290 -8.632 24.303 1.00 81.62 660 MET A O 1
ATOM 5205 N N . VAL A 1 661 ? -29.679 -9.394 22.929 1.00 81.25 661 VAL A N 1
ATOM 5206 C CA . VAL A 1 661 ? -29.409 -10.630 23.679 1.00 81.25 661 VAL A CA 1
ATOM 5207 C C . VAL A 1 661 ? -28.889 -10.305 25.074 1.00 81.25 661 VAL A C 1
ATOM 5209 O O . VAL A 1 661 ? -29.389 -10.846 26.055 1.00 81.25 661 VAL A O 1
ATOM 5212 N N . VAL A 1 662 ? -27.940 -9.381 25.179 1.00 73.81 662 VAL A N 1
ATOM 5213 C CA . VAL A 1 662 ? -27.323 -8.953 26.436 1.00 73.81 662 VAL A CA 1
ATOM 5214 C C . VAL A 1 662 ? -28.369 -8.380 27.385 1.00 73.81 662 VAL A C 1
ATOM 5216 O O . VAL A 1 662 ? -28.424 -8.805 28.537 1.00 73.81 662 VAL A O 1
ATOM 5219 N N . LYS A 1 663 ? -29.256 -7.491 26.915 1.00 72.88 663 LYS A N 1
ATOM 5220 C CA . LYS A 1 663 ? -30.360 -6.966 27.739 1.00 72.88 663 LYS A CA 1
ATOM 5221 C C . LYS A 1 663 ? -31.257 -8.089 28.264 1.00 72.88 663 LYS A C 1
ATOM 5223 O O . LYS A 1 663 ? -31.600 -8.099 29.444 1.00 72.88 663 LYS A O 1
ATOM 5228 N N . LYS A 1 664 ? -31.582 -9.074 27.421 1.00 77.31 664 LYS A N 1
ATOM 5229 C CA . LYS A 1 664 ? -32.401 -10.235 27.804 1.00 77.31 664 LYS A CA 1
ATOM 5230 C C . LYS A 1 664 ? -31.688 -11.161 28.797 1.00 77.31 664 LYS A C 1
ATOM 5232 O O . LYS A 1 664 ? -32.318 -11.668 29.721 1.00 77.31 664 LYS A O 1
ATOM 5237 N N . VAL A 1 665 ? -30.382 -11.371 28.633 1.00 74.88 665 VAL A N 1
ATOM 5238 C CA . VAL A 1 665 ? -29.544 -12.164 29.549 1.00 74.88 665 VAL A CA 1
ATOM 5239 C C . VAL A 1 665 ? -29.439 -11.471 30.906 1.00 74.88 665 VAL A C 1
ATOM 5241 O O . VAL A 1 665 ? -29.660 -12.118 31.926 1.00 74.88 665 VAL A O 1
ATOM 5244 N N . ILE A 1 666 ? -29.195 -10.159 30.938 1.00 71.06 666 ILE A N 1
ATOM 5245 C CA . ILE A 1 666 ? -29.186 -9.380 32.184 1.00 71.06 666 ILE A CA 1
ATOM 5246 C C . ILE A 1 666 ? -30.555 -9.456 32.868 1.00 71.06 666 ILE A C 1
ATOM 5248 O O . ILE A 1 666 ? -30.610 -9.707 34.068 1.00 71.06 666 ILE A O 1
ATOM 5252 N N . ALA A 1 667 ? -31.657 -9.325 32.121 1.00 70.62 667 ALA A N 1
ATOM 5253 C CA . ALA A 1 667 ? -33.006 -9.443 32.677 1.00 70.62 667 ALA A CA 1
ATOM 5254 C C . ALA A 1 667 ? -33.296 -10.841 33.257 1.00 70.62 667 ALA A C 1
ATOM 5256 O O . ALA A 1 667 ? -33.979 -10.953 34.271 1.00 70.62 667 ALA A O 1
ATOM 5257 N N . LYS A 1 668 ? -32.758 -11.904 32.645 1.00 76.12 668 LYS A N 1
ATOM 5258 C CA . LYS A 1 668 ? -32.967 -13.292 33.085 1.00 76.12 668 LYS A CA 1
ATOM 5259 C C . LYS A 1 668 ? -32.096 -13.690 34.281 1.00 76.12 668 LYS A C 1
ATOM 5261 O O . LYS A 1 668 ? -32.580 -14.373 35.175 1.00 76.12 668 LYS A O 1
ATOM 5266 N N . TYR A 1 669 ? -30.817 -13.314 34.278 1.00 72.56 669 TYR A N 1
ATOM 5267 C CA . TYR A 1 669 ? -29.835 -13.757 35.281 1.00 72.56 669 TYR A CA 1
ATOM 5268 C C . TYR A 1 669 ? -29.548 -12.710 36.367 1.00 72.56 669 TYR A C 1
ATOM 5270 O O . TYR A 1 669 ? -28.948 -13.039 37.389 1.00 72.56 669 TYR A O 1
ATOM 5278 N N . GLY A 1 670 ? -29.951 -11.453 36.163 1.00 67.00 670 GLY A N 1
ATOM 5279 C CA . GLY A 1 670 ? -29.842 -10.372 37.147 1.00 67.00 670 GLY A CA 1
ATOM 5280 C C . GLY A 1 670 ? -28.415 -9.927 37.484 1.00 67.00 670 GLY A C 1
ATOM 5281 O O . GLY A 1 670 ? -28.228 -9.255 38.496 1.00 67.00 670 GLY A O 1
ATOM 5282 N N . ARG A 1 671 ? -27.407 -10.317 36.688 1.00 71.81 671 ARG A N 1
ATOM 5283 C CA . ARG A 1 671 ? -25.979 -10.072 36.962 1.00 71.81 671 ARG A CA 1
ATOM 5284 C C . ARG A 1 671 ? -25.236 -9.621 35.707 1.00 71.81 671 ARG A C 1
ATOM 5286 O O . ARG A 1 671 ? -25.155 -10.371 34.736 1.00 71.81 671 ARG A O 1
ATOM 5293 N N . ALA A 1 672 ? -24.670 -8.415 35.729 1.00 67.50 672 ALA A N 1
ATOM 5294 C CA . ALA A 1 672 ? -23.876 -7.870 34.628 1.00 67.50 672 ALA A CA 1
ATOM 5295 C C . ALA A 1 672 ? -22.423 -8.379 34.663 1.00 67.50 672 ALA A C 1
ATOM 5297 O O . ALA A 1 672 ? -21.766 -8.467 33.623 1.00 67.50 672 ALA A O 1
ATOM 5298 N N . SER A 1 673 ? -21.936 -8.790 35.839 1.00 75.19 673 SER A N 1
ATOM 5299 C CA . SER A 1 673 ? -20.602 -9.378 36.035 1.00 75.19 673 SER A CA 1
ATOM 5300 C C . SER A 1 673 ? -20.305 -10.581 35.125 1.00 75.19 673 SER A C 1
ATOM 5302 O O . SER A 1 673 ? -19.165 -10.747 34.689 1.00 75.19 673 SER A O 1
ATOM 5304 N N . ILE A 1 674 ? -21.320 -11.374 34.761 1.00 75.88 674 ILE A N 1
ATOM 5305 C CA . ILE A 1 674 ? -21.195 -12.542 33.867 1.00 75.88 674 ILE A CA 1
ATOM 5306 C C . ILE A 1 674 ? -20.624 -12.140 32.500 1.00 75.88 674 ILE A C 1
ATOM 5308 O O . ILE A 1 674 ? -19.770 -12.831 31.946 1.00 75.88 674 ILE A O 1
ATOM 5312 N N . ILE A 1 675 ? -21.050 -10.994 31.971 1.00 73.75 675 ILE A N 1
ATOM 5313 C CA . ILE A 1 675 ? -20.596 -10.486 30.673 1.00 73.75 675 ILE A CA 1
ATOM 5314 C C . ILE A 1 675 ? -19.135 -10.042 30.755 1.00 73.75 675 ILE A C 1
ATOM 5316 O O . ILE A 1 675 ? -18.342 -10.343 29.866 1.00 73.75 675 ILE A O 1
ATOM 5320 N N . VAL A 1 676 ? -18.765 -9.357 31.841 1.00 75.25 676 VAL A N 1
ATOM 5321 C CA . VAL A 1 676 ? -17.387 -8.902 32.071 1.00 75.25 676 VAL A CA 1
ATOM 5322 C C . VAL A 1 676 ? -16.435 -10.097 32.164 1.00 75.25 676 VAL A C 1
ATOM 5324 O O . VAL A 1 676 ? -15.345 -10.052 31.594 1.00 75.25 676 VAL A O 1
ATOM 5327 N N . PHE A 1 677 ? -16.854 -11.190 32.810 1.00 81.31 677 PHE A N 1
ATOM 5328 C CA . PHE A 1 677 ? -16.089 -12.438 32.824 1.00 81.31 677 PHE A CA 1
ATOM 5329 C C . PHE A 1 677 ? -16.009 -13.103 31.449 1.00 81.31 677 PHE A C 1
ATOM 5331 O O . PHE A 1 677 ? -14.927 -13.544 31.074 1.00 81.31 677 PHE A O 1
ATOM 5338 N N . ALA A 1 678 ? -17.097 -13.134 30.673 1.00 80.19 678 ALA A N 1
ATOM 5339 C CA . ALA A 1 678 ? -17.075 -13.679 29.314 1.00 80.19 678 ALA A CA 1
ATOM 5340 C C . ALA A 1 678 ? -16.077 -12.924 28.416 1.00 80.19 678 ALA A C 1
ATOM 5342 O O . ALA A 1 678 ? -15.239 -13.548 27.765 1.00 80.19 678 ALA A O 1
ATOM 5343 N N . VAL A 1 679 ? -16.095 -11.585 28.447 1.00 78.44 679 VAL A N 1
ATOM 5344 C CA . VAL A 1 679 ? -15.103 -10.747 27.748 1.00 78.44 679 VAL A CA 1
ATOM 5345 C C . VAL A 1 679 ? -13.691 -11.032 28.266 1.00 78.44 679 VAL A C 1
ATOM 5347 O O . VAL A 1 679 ? -12.775 -11.221 27.470 1.00 78.44 679 VAL A O 1
ATOM 5350 N N . GLY A 1 680 ? -13.508 -11.106 29.588 1.00 80.62 680 GLY A N 1
ATOM 5351 C CA . GLY A 1 680 ? -12.212 -11.384 30.212 1.00 80.62 680 GLY A CA 1
ATOM 5352 C C . GLY A 1 680 ? -11.611 -12.734 29.808 1.00 80.62 680 GLY A C 1
ATOM 5353 O O . GLY A 1 680 ? -10.419 -12.800 29.522 1.00 80.62 680 GLY A O 1
ATOM 5354 N N . ILE A 1 681 ? -12.425 -13.792 29.719 1.00 84.25 681 ILE A N 1
ATOM 5355 C CA . ILE A 1 681 ? -11.993 -15.130 29.280 1.00 84.25 681 ILE A CA 1
ATOM 5356 C C . ILE A 1 681 ? -11.547 -15.099 27.818 1.00 84.25 681 ILE A C 1
ATOM 5358 O O . ILE A 1 681 ? -10.467 -15.595 27.500 1.00 84.25 681 ILE A O 1
ATOM 5362 N N . VAL A 1 682 ? -12.339 -14.486 26.933 1.00 83.12 682 VAL A N 1
ATOM 5363 C CA . VAL A 1 682 ? -11.987 -14.383 25.508 1.00 83.12 682 VAL A CA 1
ATOM 5364 C C . VAL A 1 682 ? -10.691 -13.590 25.333 1.00 83.12 682 VAL A C 1
ATOM 5366 O O . VAL A 1 682 ? -9.804 -14.024 24.605 1.00 83.12 682 VAL A O 1
ATOM 5369 N N . MET A 1 683 ? -10.526 -12.481 26.059 1.00 83.31 683 MET A N 1
ATOM 5370 C CA . MET A 1 683 ? -9.285 -11.703 26.035 1.00 83.31 683 MET A CA 1
ATOM 5371 C C . MET A 1 683 ? -8.081 -12.480 26.586 1.00 83.31 683 MET A C 1
ATOM 5373 O O . MET A 1 683 ? -6.984 -12.372 26.034 1.00 83.31 683 MET A O 1
ATOM 5377 N N . ALA A 1 684 ? -8.265 -13.291 27.632 1.00 87.44 684 ALA A N 1
ATOM 5378 C CA . ALA A 1 684 ? -7.206 -14.142 28.171 1.00 87.44 684 ALA A CA 1
ATOM 5379 C C . ALA A 1 684 ? -6.748 -15.192 27.148 1.00 87.44 684 ALA A C 1
ATOM 5381 O O . ALA A 1 684 ? -5.548 -15.339 26.917 1.00 87.44 684 ALA A O 1
ATOM 5382 N N . LEU A 1 685 ? -7.696 -15.858 26.479 1.00 87.00 685 LEU A N 1
ATOM 5383 C CA . LEU A 1 685 ? -7.407 -16.802 25.397 1.00 87.00 685 LEU A CA 1
ATOM 5384 C C . LEU A 1 685 ? -6.688 -16.110 24.233 1.00 87.00 685 LEU A C 1
ATOM 5386 O O . LEU A 1 685 ? -5.636 -16.579 23.803 1.00 87.00 685 LEU A O 1
ATOM 5390 N N . SER A 1 686 ? -7.187 -14.953 23.787 1.00 85.81 686 SER A N 1
ATOM 5391 C CA . SER A 1 686 ? -6.525 -14.104 22.787 1.00 85.81 686 SER A CA 1
ATOM 5392 C C . SER A 1 686 ? -5.089 -13.749 23.175 1.00 85.81 686 SER A C 1
ATOM 5394 O O . SER A 1 686 ? -4.199 -13.803 22.331 1.00 85.81 686 SER A O 1
ATOM 5396 N N . THR A 1 687 ? -4.839 -13.427 24.448 1.00 88.75 687 THR A N 1
ATOM 5397 C CA . THR A 1 687 ? -3.499 -13.078 24.946 1.00 88.75 687 THR A CA 1
ATOM 5398 C C . THR A 1 687 ? -2.538 -14.260 24.811 1.00 88.75 687 THR A C 1
ATOM 5400 O O . THR A 1 687 ? -1.439 -14.103 24.278 1.00 88.75 687 THR A O 1
ATOM 5403 N N . ILE A 1 688 ? -2.952 -15.452 25.251 1.00 88.38 688 ILE A N 1
ATOM 5404 C CA . ILE A 1 688 ? -2.139 -16.676 25.170 1.00 88.38 688 ILE A CA 1
ATOM 5405 C C . ILE A 1 688 ? -1.844 -17.028 23.709 1.00 88.38 688 ILE A C 1
ATOM 5407 O O . ILE A 1 688 ? -0.688 -17.242 23.337 1.00 88.38 688 ILE A O 1
ATOM 5411 N N . LEU A 1 689 ? -2.878 -17.045 22.867 1.00 84.25 689 LEU A N 1
ATOM 5412 C CA . LEU A 1 689 ? -2.750 -17.394 21.455 1.00 84.25 689 LEU A CA 1
ATOM 5413 C C . LEU A 1 689 ? -1.874 -16.394 20.693 1.00 84.25 689 LEU A C 1
ATOM 5415 O O . LEU A 1 689 ? -1.022 -16.802 19.910 1.00 84.25 689 LEU A O 1
ATOM 5419 N N . MET A 1 690 ? -2.022 -15.092 20.952 1.00 85.06 690 MET A N 1
ATOM 5420 C CA . MET A 1 690 ? -1.208 -14.081 20.274 1.00 85.06 690 MET A CA 1
ATOM 5421 C C . MET A 1 690 ? 0.243 -14.083 20.717 1.00 85.06 690 MET A C 1
ATOM 5423 O O . MET A 1 690 ? 1.127 -13.884 19.889 1.00 85.06 690 MET A O 1
ATOM 5427 N N . THR A 1 691 ? 0.502 -14.360 21.993 1.00 87.69 691 THR A N 1
ATOM 5428 C CA . THR A 1 691 ? 1.873 -14.444 22.503 1.00 87.69 691 THR A CA 1
ATOM 5429 C C . THR A 1 691 ? 2.591 -15.658 21.913 1.00 87.69 691 THR A C 1
ATO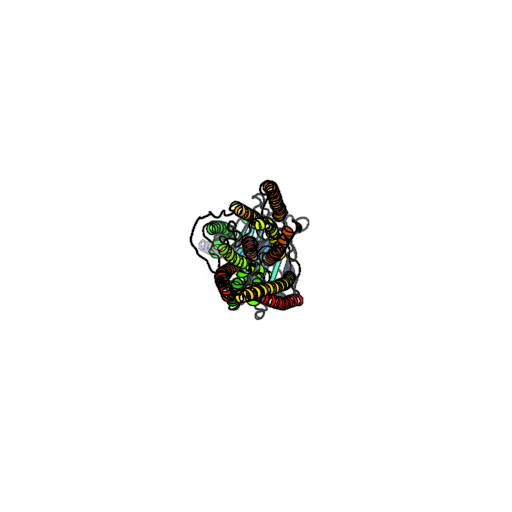M 5431 O O . THR A 1 691 ? 3.726 -15.545 21.462 1.00 87.69 691 THR A O 1
ATOM 5434 N N . THR A 1 692 ? 1.917 -16.810 21.855 1.00 83.75 692 THR A N 1
ATOM 5435 C CA . THR A 1 692 ? 2.486 -18.062 21.327 1.00 83.75 692 THR A CA 1
ATOM 5436 C C . THR A 1 692 ? 2.661 -18.029 19.809 1.00 83.75 692 THR A C 1
ATOM 5438 O O . THR A 1 692 ? 3.774 -18.211 19.321 1.00 83.75 692 THR A O 1
ATOM 5441 N N . HIS A 1 693 ? 1.597 -17.741 19.053 1.00 80.25 693 HIS A N 1
ATOM 5442 C CA . HIS A 1 693 ? 1.659 -17.652 17.592 1.00 80.25 693 HIS A CA 1
ATOM 5443 C C . HIS A 1 693 ? 2.586 -16.521 17.136 1.00 80.25 693 HIS A C 1
ATOM 5445 O O . HIS A 1 693 ? 3.391 -16.690 16.223 1.00 80.25 693 HIS A O 1
ATOM 5451 N N . GLY A 1 694 ? 2.516 -15.382 17.823 1.00 80.44 694 GLY A N 1
ATOM 5452 C CA . GLY A 1 694 ? 3.366 -14.243 17.546 1.00 80.44 694 GLY A CA 1
ATOM 5453 C C . GLY A 1 694 ? 4.850 -14.543 17.745 1.00 80.44 694 GLY A C 1
ATOM 5454 O O . GLY A 1 694 ? 5.648 -14.253 16.858 1.00 80.44 694 GLY A O 1
ATOM 5455 N N . ALA A 1 695 ? 5.224 -15.174 18.863 1.00 82.62 695 ALA A N 1
ATOM 5456 C CA . ALA A 1 695 ? 6.611 -15.562 19.117 1.00 82.62 695 ALA A CA 1
ATOM 5457 C C . ALA A 1 695 ? 7.147 -16.533 18.052 1.00 82.62 695 ALA A C 1
ATOM 5459 O O . ALA A 1 695 ? 8.282 -16.381 17.604 1.00 82.62 695 ALA A O 1
ATOM 5460 N N . LEU A 1 696 ? 6.326 -17.489 17.600 1.00 81.12 696 LEU A N 1
ATOM 5461 C CA . LEU A 1 696 ? 6.706 -18.428 16.540 1.00 81.12 696 LEU A CA 1
ATOM 5462 C C . LEU A 1 696 ? 6.934 -17.731 15.193 1.00 81.12 696 LEU A C 1
ATOM 5464 O O . LEU A 1 696 ? 7.886 -18.075 14.497 1.00 81.12 696 LEU A O 1
ATOM 5468 N N . ASN A 1 697 ? 6.094 -16.760 14.826 1.00 78.00 697 ASN A N 1
ATOM 5469 C CA . ASN A 1 697 ? 6.264 -16.017 13.573 1.00 78.00 697 ASN A CA 1
ATOM 5470 C C . ASN A 1 697 ? 7.517 -15.137 13.612 1.00 78.00 697 ASN A C 1
ATOM 5472 O O . ASN A 1 697 ? 8.321 -15.189 12.690 1.00 78.00 697 ASN A O 1
ATOM 5476 N N . VAL A 1 698 ? 7.746 -14.421 14.717 1.00 82.56 698 VAL A N 1
ATOM 5477 C CA . VAL A 1 698 ? 8.963 -13.612 14.897 1.00 82.56 698 VAL A CA 1
ATOM 5478 C C . VAL A 1 698 ? 10.222 -14.482 14.851 1.00 82.56 698 VAL A C 1
ATOM 5480 O O . VAL A 1 698 ? 11.221 -14.081 14.262 1.00 82.56 698 VAL A O 1
ATOM 5483 N N . TRP A 1 699 ? 10.175 -15.683 15.434 1.00 81.88 699 TRP A N 1
ATOM 5484 C CA . TRP A 1 699 ? 11.286 -16.634 15.372 1.00 81.88 699 TRP A CA 1
ATOM 5485 C C . TRP A 1 699 ? 11.558 -17.119 13.945 1.00 81.88 699 TRP A C 1
ATOM 5487 O O . TRP A 1 699 ? 12.713 -17.187 13.533 1.00 81.88 699 TRP A O 1
ATOM 5497 N N . LYS A 1 700 ? 10.509 -17.421 13.170 1.00 77.44 700 LYS A N 1
ATOM 5498 C CA . LYS A 1 700 ? 10.647 -17.794 11.755 1.00 77.44 700 LYS A CA 1
ATOM 5499 C C . LYS A 1 700 ? 11.266 -16.666 10.932 1.00 77.44 700 LYS A C 1
ATOM 5501 O O . LYS A 1 700 ? 12.223 -16.935 10.215 1.00 77.44 700 LYS A O 1
ATOM 5506 N N . ASP A 1 701 ? 10.779 -15.436 11.095 1.00 77.38 701 ASP A N 1
ATOM 5507 C CA . ASP A 1 701 ? 11.286 -14.254 10.382 1.00 77.38 701 ASP A CA 1
ATOM 5508 C C . ASP A 1 701 ? 12.762 -13.970 10.714 1.00 77.38 701 ASP A C 1
ATOM 5510 O O . ASP A 1 701 ? 13.543 -13.569 9.848 1.00 77.38 701 ASP A O 1
ATOM 5514 N N . PHE A 1 702 ? 13.156 -14.209 11.971 1.00 82.50 702 PHE A N 1
ATOM 5515 C CA . PHE A 1 702 ? 14.542 -14.085 12.420 1.00 82.50 702 PHE A CA 1
ATOM 5516 C C . PHE A 1 702 ? 15.448 -15.141 11.775 1.00 82.50 702 PHE A C 1
ATOM 5518 O O . PHE A 1 702 ? 16.520 -14.812 11.272 1.00 82.50 702 PHE A O 1
ATOM 5525 N N . VAL A 1 703 ? 15.012 -16.406 11.751 1.00 81.12 703 VAL A N 1
ATOM 5526 C CA . VAL A 1 703 ? 15.780 -17.512 11.154 1.00 81.12 703 VAL A CA 1
ATOM 5527 C C . VAL A 1 703 ? 15.869 -17.386 9.630 1.00 81.12 703 VAL A C 1
ATOM 5529 O O . VAL A 1 703 ? 16.884 -17.762 9.051 1.00 81.12 703 VAL A O 1
ATOM 5532 N N . SER A 1 704 ? 14.849 -16.829 8.970 1.00 78.25 704 SER A N 1
ATOM 5533 C CA . SER A 1 704 ? 14.840 -16.633 7.516 1.00 78.25 704 SER A CA 1
ATOM 5534 C C . SER A 1 704 ? 15.671 -15.436 7.037 1.00 78.25 704 SER A C 1
ATOM 5536 O O . SER A 1 704 ? 15.734 -15.199 5.834 1.00 78.25 704 SER A O 1
ATOM 5538 N N . GLY A 1 705 ? 16.275 -14.653 7.941 1.00 76.19 705 GLY A N 1
ATOM 5539 C CA . GLY A 1 705 ? 17.076 -13.475 7.585 1.00 76.19 705 GLY A CA 1
ATOM 5540 C C . GLY A 1 705 ? 16.264 -12.309 7.003 1.00 76.19 705 GLY A C 1
ATOM 5541 O O . GLY A 1 705 ? 16.817 -11.474 6.289 1.00 76.19 705 GLY A O 1
ATOM 5542 N N . GLY A 1 706 ? 14.955 -12.245 7.278 1.00 68.50 706 GLY A N 1
ATOM 5543 C CA . GLY A 1 706 ? 14.080 -11.184 6.772 1.00 68.50 706 GLY A CA 1
ATOM 5544 C C . GLY A 1 706 ? 14.376 -9.814 7.398 1.00 68.50 706 GLY A C 1
ATOM 5545 O O . GLY A 1 706 ? 14.907 -9.708 8.503 1.00 68.50 706 GLY A O 1
ATOM 5546 N N . TYR A 1 707 ? 14.006 -8.724 6.719 1.00 74.25 707 TYR A N 1
ATOM 5547 C CA . TYR A 1 707 ? 14.181 -7.369 7.255 1.00 74.25 707 TYR A CA 1
ATOM 5548 C C . TYR A 1 707 ? 13.262 -7.113 8.467 1.00 74.25 707 TYR A C 1
ATOM 5550 O O . TYR A 1 707 ? 12.052 -6.941 8.321 1.00 74.25 707 TYR A O 1
ATOM 5558 N N . MET A 1 708 ? 13.843 -7.027 9.670 1.00 80.06 708 MET A N 1
ATOM 5559 C CA . MET A 1 708 ? 13.125 -6.798 10.942 1.00 80.06 708 MET A CA 1
ATOM 5560 C C . MET A 1 708 ? 13.250 -5.357 11.482 1.00 80.06 708 MET A C 1
ATOM 5562 O O . MET A 1 708 ? 12.931 -5.094 12.647 1.00 80.06 708 MET A O 1
ATOM 5566 N N . GLY A 1 709 ? 13.742 -4.430 10.653 1.00 83.06 709 GLY A N 1
ATOM 5567 C CA . GLY A 1 709 ? 14.008 -3.034 11.010 1.00 83.06 709 GLY A CA 1
ATOM 5568 C C . GLY A 1 709 ? 12.795 -2.101 10.903 1.00 83.06 709 GLY A C 1
ATOM 5569 O O . GLY A 1 709 ? 11.722 -2.470 10.421 1.00 83.06 709 GLY A O 1
ATOM 5570 N N . PHE A 1 710 ? 12.970 -0.862 11.364 1.00 87.88 710 PHE A N 1
ATOM 5571 C CA . PHE A 1 710 ? 11.957 0.188 11.236 1.00 87.88 710 PHE A CA 1
ATOM 5572 C C . PHE A 1 710 ? 11.808 0.635 9.781 1.00 87.88 710 PHE A C 1
ATOM 5574 O O . PHE A 1 710 ? 12.793 0.859 9.087 1.00 87.88 710 PHE A O 1
ATOM 5581 N N . LYS A 1 711 ? 10.564 0.823 9.339 1.00 80.88 711 LYS A N 1
ATOM 5582 C CA . LYS A 1 711 ? 10.248 1.395 8.026 1.00 80.88 711 LYS A CA 1
ATOM 5583 C C . LYS A 1 711 ? 10.137 2.917 8.135 1.00 80.88 711 LYS A C 1
ATOM 5585 O O . LYS A 1 711 ? 9.757 3.445 9.184 1.00 80.88 711 LYS A O 1
ATOM 5590 N N . PHE A 1 712 ? 10.420 3.625 7.045 1.00 75.56 712 PHE A N 1
ATOM 5591 C CA . PHE A 1 712 ? 10.207 5.069 7.000 1.00 75.56 712 PHE A CA 1
ATOM 5592 C C . PHE A 1 712 ? 8.699 5.416 7.124 1.00 75.56 712 PHE A C 1
ATOM 5594 O O . PHE A 1 712 ? 7.842 4.654 6.655 1.00 75.56 712 PHE A O 1
ATOM 5601 N N . PRO A 1 713 ? 8.343 6.527 7.807 1.00 66.94 713 PRO A N 1
ATOM 5602 C CA . PRO A 1 713 ? 6.948 6.952 8.034 1.00 66.94 713 PRO A CA 1
ATOM 5603 C C . PRO A 1 713 ? 6.194 7.296 6.744 1.00 66.94 713 PRO A C 1
ATOM 5605 O O . PRO A 1 713 ? 4.965 7.216 6.675 1.00 66.94 713 PRO A O 1
ATOM 5608 N N . CYS A 1 714 ? 6.965 7.689 5.746 1.00 67.19 714 CYS A N 1
ATOM 5609 C CA . CYS A 1 714 ? 6.648 7.991 4.373 1.00 67.19 714 CYS A CA 1
ATOM 5610 C C . CYS A 1 714 ? 7.836 7.412 3.583 1.00 67.19 714 CYS A C 1
ATOM 5612 O O . CYS A 1 714 ? 7.526 6.777 2.563 1.00 67.19 714 CYS A O 1
#

Secondary structure (DSSP, 8-state):
-HHHHHHHHHHHHHHHHHHHHHHHHHHTS---------HHHHEEEEE-GGGEEE-TTS--EEEEE-SS--EEEEESS-EEEEEEEEEEEPPPS--TTEEEEEEEESSTTS-TT--EEEEEEE--STTSPPEEEEEEEBTTB----EEEE-SS-TTTS-EEEEEEE-SSEEEEEETTEEEEEEE--TTSTT---S--SS-BEEEEEEEE-TTTTTTTTTSPP-GGGPPEEEEEEEEEEEEEE--SS--GGGSTTSS-GGGSGGGSS--HHHHHHHHHHHHHTEEEEHHHHHHHHHHHHHHHHHS------S------HHHHHHHHHHHHHHHHHHTTTS-SHHHHHHHHHHTS---HHHHHHHHHHHHHHHHHHHHHHHTTPBPSS-TTSBSS-HHHHHHHHHHHHHHHHHHHHHHHHS-HHHHHHHHHHHHHHHHHHHHHHHHHHHHHHHHHHHHHHHHHHTT-------TT-------S--PPP---HHHHHHHHHHHHHHHHHHHHH--TTS-SSS---TTSHHHHHHHHTHHHHHHHHHHHHHHHHHHHHHHHTTS--S-------S----TTHHHHHHHHHHHHHHHHTSTTHHHHHHHHHHTT--HHHHHHHHHHHHHHHHHHHHHHHHHTT-TTHHHHHHHHHHHHHHHHHHHHHHHHHHHHH--SHHHHHHHHHHHHHHHHHHHHHHHHHHHHHHHTT---SPPP--

InterPro domains:
  IPR000757 Beta-glucanase-like, N-terminal domain [PF00722] (39-225)
  IPR000757 Beta-glucanase-like, N-terminal domain [PS51762] (29-232)
  IPR002781 Transmembrane protein TauE-like, transmembrane domain [PF01925] (315-436)
  IPR002781 Transmembrane protein TauE-like, transmembrane domain [PF01925] (528-684)
  IPR008263 Glycoside hydrolase, family 16, active site [PS01034] (116-126)
  IPR008264 Beta-glucanase [PR00737] (71-89)
  IPR008264 Beta-glucanase [PR00737] (132-145)
  IPR008264 Beta-glucanase [PR00737] (150-167)
  IPR010713 Xyloglucan endo-transglycosylase, C-terminal [PF06955] (253-290)
  IPR013320 Concanavalin A-like lectin/glucanase domain superfamily [SSF49899] (39-291)
  IPR016455 Xyloglucan endotransglucosylase/hydrolase [cd02176] (35-291)

pLDDT: mean 79.39, std 18.98, range [27.09, 98.62]

Radius of gyration: 37.54 Å; chains: 1; bounding box: 86×60×155 Å

Foldseek 3Di:
DVVVVVVVVVVVVVVVVVVVVVVVVVVVPPPPPDPFDACVNWKDKDDDPVQWDADPVRFKIKWWDFPVGTTKMWTPFWFFFWKWKWWKAFFAAFQAQKKKKKKKWLDPPLDQQIWMWIWIWQTHHHPDFIKTWIWTDGGNDILFIWIWTDPDHSNPDIWMWMWGDAQFWIFTDTRNATQDIGGDPVVDPPPRRDPRPGTIMIMIIMDGRCCQRYPGNPTGDDSVPDTGMMMIGDIDIDGGTADPPGDPRSDLPDPRPCSDPPNNDDDPVNVVSNVVRVPPITPDGSVVVVVCVVVVVVVCVVDPDPPLPPDDPPPDPLLVVLLVQLLQLLLLVLLQLQLSLLLQLLSCCPRVVDQQLLSLLLSLLQSLLSLVLSCVVQVADADPVDRQDGLADLLLLLLLQLLLQLLLLLQQLCLQFAFSLVLLVVSLVVLVVLLVLLVVVLVVQVVVLVVVVVVVVVVVVVVPPDDDDQPDDDPPDDDDDDDDHPRPVVSVVVSVVSLVVSLVLLQQLFAQCQDHVGSDDHPDPVNVVSSCVSVVSSVVSNVVSVVVVVVVVVVVVPPDDDDDDDDDDAPDDDSVVSNVQSNNLSNNCNNRLSQSLSSQLSVCVNNVDDSSSSSNNSSNSSNSSSVSSNSSCVRHPNPSNSSSNVSSNSSNVSSNVSVVVLVVCCSVVVGSSVSSVVSSVSSVVSSVSSVVVSVVVVVVCVVVVHDRHTDDSD

Sequence (714 aa):
METQRRIITSCSSMAALFLFMTALMASCSSIAASPTQSFEDNFNIMWSENHFTTSEDGEIWNLSLDNDTGCGFQTKHMYRFGWFSMKLKLVGGDSAGVVTAYYMCSENGAGPERDEIDFEFLGNRTGQPYIIQTNVYKNGTGNREMRHSLWFDPTKDYHTYSLLWNNHQLVFFVDRVPIRVYKNSDKVPNNDFFPNQKPMYLFSSIWNADDWATRGGLEKTDWKKAPFVSSYKDFAVEGCRWKDPFPACVSTTTENWWDQYDAWHLSKTQKMDYAWVQRNLVVYDYCKDNENQILNTTSQWLHFPPNLNKSTIEFSIPTIIAAVLSFFAASISSAGGIGGGGIFLSIMTIIAGLEMKTASSFSAFMVTGVSIANVGCNLFVRNPKSRDKTLIDFDLALTLQPCLLLGVSIGVICNRMFPNWLVLFLFAVFLAWSTMKTCKKGVSYWNLESERAKIRSRRDDDGIEGARSPLLSDEREDVGQGGMIRFPWMKLGVLVIIWLLFFAINLFRGNKYGQGIISIKPCGGLYWFLSTLQVPLTIFFTLWIYFSDNVQSNHTSHSNQDSEKEIGVGGRQNKLMLPVMALLAGVLGGLFGIGGGMLISPLLLQIGIAPEVTAATCSFMVLFSSSMSAIQYLLLGMEHAGTAAIFALVCFVASLVGLMVVKKVIAKYGRASIIVFAVGIVMALSTILMTTHGALNVWKDFVSGGYMGFKFPC

Organism: Arabidopsis arenosa (NCBI:txid38785)